Protein AF-0000000080301308 (afdb_homodimer)

Radius of gyration: 22.15 Å; Cα contacts (8 Å, |Δi|>4): 907; chains: 2; bounding box: 46×68×56 Å

Nearest PDB structures (foldseek):
  2ol5-assembly1_A  TM=9.206E-01  e=8.784E-16  Geobacillus stearothermophilus
  2ol5-assembly1_B  TM=9.141E-01  e=5.384E-16  Geobacillus stearothermophilus
  2ol5-assembly1_A  TM=9.250E-01  e=7.206E-16  Geobacillus stearothermophilus
  2ol5-assembly1_B  TM=9.141E-01  e=5.639E-16  Geobacillus stearothermophilus

Structure (mmCIF, N/CA/C/O backbone):
data_AF-0000000080301308-model_v1
#
loop_
_entity.id
_entity.type
_entity.pdbx_description
1 polymer 'Transcriptional regulator'
#
loop_
_atom_site.group_PDB
_atom_site.id
_atom_site.type_symbol
_atom_site.label_atom_id
_atom_site.label_alt_id
_atom_site.label_comp_id
_atom_site.label_asym_id
_atom_site.label_entity_id
_atom_site.label_seq_id
_atom_site.pdbx_PDB_ins_code
_atom_site.Cartn_x
_atom_site.Cartn_y
_atom_site.Cartn_z
_atom_site.occupancy
_atom_site.B_iso_or_equiv
_atom_site.auth_seq_id
_atom_site.auth_comp_id
_atom_site.auth_asym_id
_atom_site.auth_atom_id
_atom_site.pdbx_PDB_model_num
ATOM 1 N N . MET A 1 1 ? 5.914 12.109 -7.719 1 90.94 1 MET A N 1
ATOM 2 C CA . MET A 1 1 ? 5.48 12.219 -6.328 1 90.94 1 MET A CA 1
ATOM 3 C C . MET A 1 1 ? 6 13.508 -5.699 1 90.94 1 MET A C 1
ATOM 5 O O . MET A 1 1 ? 7.117 13.938 -5.988 1 90.94 1 MET A O 1
ATOM 9 N N . TYR A 1 2 ? 5.16 14.242 -4.988 1 93.69 2 TYR A N 1
ATOM 10 C CA . TYR A 1 2 ? 5.68 15.312 -4.145 1 93.69 2 TYR A CA 1
ATOM 11 C C . TYR A 1 2 ? 6.68 14.773 -3.131 1 93.69 2 TYR A C 1
ATOM 13 O O . TYR A 1 2 ? 6.328 13.961 -2.277 1 93.69 2 TYR A O 1
ATOM 21 N N . LEU A 1 3 ? 7.941 15.25 -3.248 1 95.56 3 LEU A N 1
ATOM 22 C CA . LEU A 1 3 ? 9.031 14.648 -2.49 1 95.56 3 LEU A CA 1
ATOM 23 C C . LEU A 1 3 ? 9.945 15.719 -1.906 1 95.56 3 LEU A C 1
ATOM 25 O O . LEU A 1 3 ? 10.961 16.078 -2.512 1 95.56 3 LEU A O 1
ATOM 29 N N . PRO A 1 4 ? 9.609 16.188 -0.7 1 94.62 4 PRO A N 1
ATOM 30 C CA . PRO A 1 4 ? 10.555 17.078 -0.027 1 94.62 4 PRO A CA 1
ATOM 31 C C . PRO A 1 4 ? 11.945 16.453 0.124 1 94.62 4 PRO A C 1
ATOM 33 O O . PRO A 1 4 ? 12.062 15.25 0.378 1 94.62 4 PRO A O 1
ATOM 36 N N . SER A 1 5 ? 12.992 17.219 0.127 1 94.06 5 SER A N 1
ATOM 37 C CA . SER A 1 5 ? 14.367 16.734 0.052 1 94.06 5 SER A CA 1
ATOM 38 C C . SER A 1 5 ? 14.742 15.945 1.303 1 94.06 5 SER A C 1
ATOM 40 O O . SER A 1 5 ? 15.469 14.953 1.224 1 94.06 5 SER A O 1
ATOM 42 N N . HIS A 1 6 ? 14.258 16.359 2.393 1 93.88 6 HIS A N 1
ATOM 43 C CA . HIS A 1 6 ? 14.664 15.711 3.633 1 93.88 6 HIS A CA 1
ATOM 44 C C . HIS A 1 6 ? 14.039 14.328 3.764 1 93.88 6 HIS A C 1
ATOM 46 O O . HIS A 1 6 ? 14.453 13.531 4.609 1 93.88 6 HIS A O 1
ATOM 52 N N . PHE A 1 7 ? 13.109 14.023 2.902 1 96.69 7 PHE A N 1
ATOM 53 C CA . PHE A 1 7 ? 12.484 12.703 2.957 1 96.69 7 PHE A CA 1
ATOM 54 C C . PHE A 1 7 ? 12.914 11.852 1.771 1 96.69 7 PHE A C 1
ATOM 56 O O . PHE A 1 7 ? 12.578 10.664 1.696 1 96.69 7 PHE A O 1
ATOM 63 N N . ALA A 1 8 ? 13.641 12.461 0.846 1 96.75 8 ALA A N 1
ATOM 64 C CA . ALA A 1 8 ? 14.102 11.727 -0.328 1 96.75 8 ALA A CA 1
ATOM 65 C C . ALA A 1 8 ? 15.203 10.734 0.043 1 96.75 8 ALA A C 1
ATOM 67 O O . ALA A 1 8 ? 16.188 11.102 0.683 1 96.75 8 ALA A O 1
ATOM 68 N N . GLU A 1 9 ? 15 9.508 -0.289 1 96.25 9 GLU A N 1
ATOM 69 C CA . GLU A 1 9 ? 16.031 8.484 -0.115 1 96.25 9 GLU A CA 1
ATOM 70 C C . GLU A 1 9 ? 16.734 8.188 -1.433 1 96.25 9 GLU A C 1
ATOM 72 O O . GLU A 1 9 ? 16.094 7.82 -2.42 1 96.25 9 GLU A O 1
ATOM 77 N N . HIS A 1 10 ? 18.078 8.211 -1.38 1 94.31 10 HIS A N 1
ATOM 78 C CA . HIS A 1 10 ? 18.828 8.102 -2.627 1 94.31 10 HIS A CA 1
ATOM 79 C C . HIS A 1 10 ? 19.703 6.859 -2.629 1 94.31 10 HIS A C 1
ATOM 81 O O . HIS A 1 10 ? 20.297 6.512 -3.654 1 94.31 10 HIS A O 1
ATOM 87 N N . ASP A 1 11 ? 19.844 6.211 -1.481 1 95.88 11 ASP A N 1
ATOM 88 C CA . ASP A 1 11 ? 20.656 5 -1.407 1 95.88 11 ASP A CA 1
ATOM 89 C C . ASP A 1 11 ? 19.953 3.822 -2.072 1 95.88 11 ASP A C 1
ATOM 91 O O . ASP A 1 11 ? 18.953 3.316 -1.553 1 95.88 11 ASP A O 1
ATOM 95 N N . THR A 1 12 ? 20.484 3.393 -3.133 1 97.31 12 THR A N 1
ATOM 96 C CA . THR A 1 12 ? 19.875 2.299 -3.891 1 97.31 12 THR A CA 1
ATOM 97 C C . THR A 1 12 ? 19.766 1.044 -3.029 1 97.31 12 THR A C 1
ATOM 99 O O . THR A 1 12 ? 18.797 0.294 -3.146 1 97.31 12 THR A O 1
ATOM 102 N N . GLY A 1 13 ? 20.766 0.819 -2.215 1 97.25 13 GLY A N 1
ATOM 103 C CA . GLY A 1 13 ? 20.719 -0.319 -1.311 1 97.25 13 GLY A CA 1
ATOM 104 C C . GLY A 1 13 ? 19.516 -0.282 -0.38 1 97.25 13 GLY A C 1
ATOM 105 O O . GLY A 1 13 ? 18.859 -1.303 -0.167 1 97.25 13 GLY A O 1
ATOM 106 N N . ALA A 1 14 ? 19.203 0.906 0.182 1 97.12 14 ALA A N 1
ATOM 107 C CA . ALA A 1 14 ? 18.047 1.069 1.063 1 97.12 14 ALA A CA 1
ATOM 108 C C . ALA A 1 14 ? 16.734 0.883 0.297 1 97.12 14 ALA A C 1
ATOM 110 O O . ALA A 1 14 ? 15.797 0.268 0.803 1 97.12 14 ALA A O 1
ATOM 111 N N . LEU A 1 15 ? 16.734 1.427 -0.924 1 98.38 15 LEU A N 1
ATOM 112 C CA . LEU A 1 15 ? 15.555 1.271 -1.756 1 98.38 15 LEU A CA 1
ATOM 113 C C . LEU A 1 15 ? 15.312 -0.196 -2.096 1 98.38 15 LEU A C 1
ATOM 115 O O . LEU A 1 15 ? 14.195 -0.692 -1.979 1 98.38 15 LEU A O 1
ATOM 119 N N . HIS A 1 16 ? 16.344 -0.911 -2.434 1 98.62 16 HIS A N 1
ATOM 120 C CA . HIS A 1 16 ? 16.266 -2.338 -2.725 1 98.62 16 HIS A CA 1
ATOM 121 C C . HIS A 1 16 ? 15.797 -3.125 -1.505 1 98.62 16 HIS A C 1
ATOM 123 O O . HIS A 1 16 ? 14.984 -4.039 -1.625 1 98.62 16 HIS A O 1
ATOM 129 N N . ALA A 1 17 ? 16.328 -2.768 -0.38 1 97.81 17 ALA A N 1
ATOM 130 C CA . ALA A 1 17 ? 15.969 -3.467 0.849 1 97.81 17 ALA A CA 1
ATOM 131 C C . ALA A 1 17 ? 14.469 -3.359 1.118 1 97.81 17 ALA A C 1
ATOM 133 O O . ALA A 1 17 ? 13.836 -4.332 1.536 1 97.81 17 ALA A O 1
ATOM 134 N N . LEU A 1 18 ? 13.922 -2.158 0.886 1 98.12 18 LEU A N 1
ATOM 135 C CA . LEU A 1 18 ? 12.484 -1.993 1.09 1 98.12 18 LEU A CA 1
ATOM 136 C C . LEU A 1 18 ? 11.695 -2.852 0.108 1 98.12 18 LEU A C 1
ATOM 138 O O . LEU A 1 18 ? 10.734 -3.52 0.496 1 98.12 18 LEU A O 1
ATOM 142 N N . ILE A 1 19 ? 12.094 -2.869 -1.157 1 98.62 19 ILE A N 1
ATOM 143 C CA . ILE A 1 19 ? 11.414 -3.662 -2.174 1 98.62 19 ILE A CA 1
ATOM 144 C C . ILE A 1 19 ? 11.43 -5.137 -1.773 1 98.62 19 ILE A C 1
ATOM 146 O O . ILE A 1 19 ? 10.406 -5.816 -1.862 1 98.62 19 ILE A O 1
ATOM 150 N N . GLU A 1 20 ? 12.531 -5.594 -1.297 1 97.62 20 GLU A N 1
ATOM 151 C CA . GLU A 1 20 ? 12.688 -7.004 -0.946 1 97.62 20 GLU A CA 1
ATOM 152 C C . GLU A 1 20 ? 11.867 -7.359 0.289 1 97.62 20 GLU A C 1
ATOM 154 O O . GLU A 1 20 ? 11.312 -8.461 0.376 1 97.62 20 GLU A O 1
ATOM 159 N N . ALA A 1 21 ? 11.805 -6.457 1.19 1 95.5 21 ALA A N 1
ATOM 160 C CA . ALA A 1 21 ? 11.07 -6.703 2.428 1 95.5 21 ALA A CA 1
ATOM 161 C C . ALA A 1 21 ? 9.562 -6.605 2.201 1 95.5 21 ALA A C 1
ATOM 163 O O . ALA A 1 21 ? 8.773 -7.207 2.934 1 95.5 21 ALA A O 1
ATOM 164 N N . HIS A 1 22 ? 9.148 -5.82 1.232 1 96.75 22 HIS A N 1
ATOM 165 C CA . HIS A 1 22 ? 7.746 -5.582 0.925 1 96.75 22 HIS A CA 1
ATOM 166 C C . HIS A 1 22 ? 7.461 -5.793 -0.558 1 96.75 22 HIS A C 1
ATOM 168 O O . HIS A 1 22 ? 7.168 -4.836 -1.28 1 96.75 22 HIS A O 1
ATOM 174 N N . PRO A 1 23 ? 7.359 -7.035 -0.973 1 97.94 23 PRO A N 1
ATOM 175 C CA . PRO A 1 23 ? 7.465 -7.352 -2.4 1 97.94 23 PRO A CA 1
ATOM 176 C C . PRO A 1 23 ? 6.129 -7.223 -3.133 1 97.94 23 PRO A C 1
ATOM 178 O O . PRO A 1 23 ? 6.09 -7.289 -4.363 1 97.94 23 PRO A O 1
ATOM 181 N N . LEU A 1 24 ? 4.98 -7.105 -2.428 1 98.44 24 LEU A N 1
ATOM 182 C CA . LEU A 1 24 ? 3.707 -6.945 -3.117 1 98.44 24 LEU A CA 1
ATOM 183 C C . LEU A 1 24 ? 3.574 -5.539 -3.691 1 98.44 24 LEU A C 1
ATOM 185 O O . LEU A 1 24 ? 3.297 -4.586 -2.957 1 98.44 24 LEU A O 1
ATOM 189 N N . ALA A 1 25 ? 3.674 -5.395 -4.965 1 98.81 25 ALA A N 1
ATOM 190 C CA . ALA A 1 25 ? 3.662 -4.098 -5.633 1 98.81 25 ALA A CA 1
ATOM 191 C C . ALA A 1 25 ? 2.242 -3.686 -6.008 1 98.81 25 ALA A C 1
ATOM 193 O O . ALA A 1 25 ? 1.421 -4.531 -6.375 1 98.81 25 ALA A O 1
ATOM 194 N N . THR A 1 26 ? 1.939 -2.402 -5.852 1 98.75 26 THR A N 1
ATOM 195 C CA . THR A 1 26 ? 0.878 -1.782 -6.637 1 98.75 26 THR A CA 1
ATOM 196 C C . THR A 1 26 ? 1.382 -1.414 -8.031 1 98.75 26 THR A C 1
ATOM 198 O O . THR A 1 26 ? 2.168 -0.478 -8.18 1 98.75 26 THR A O 1
ATOM 201 N N . TRP A 1 27 ? 0.981 -2.205 -8.984 1 98.44 27 TRP A N 1
ATOM 202 C CA . TRP A 1 27 ? 1.374 -1.998 -10.375 1 98.44 27 TRP A CA 1
ATOM 203 C C . TRP A 1 27 ? 0.394 -1.071 -11.078 1 98.44 27 TRP A C 1
ATOM 205 O O . TRP A 1 27 ? -0.75 -1.451 -11.344 1 98.44 27 TRP A O 1
ATOM 215 N N . ILE A 1 28 ? 0.872 0.163 -11.422 1 96.81 28 ILE A N 1
ATOM 216 C CA . ILE A 1 28 ? 0.087 1.169 -12.133 1 96.81 28 ILE A CA 1
ATOM 217 C C . ILE A 1 28 ? 0.503 1.209 -13.602 1 96.81 28 ILE A C 1
ATOM 219 O O . ILE A 1 28 ? 1.565 1.738 -13.938 1 96.81 28 ILE A O 1
ATOM 223 N N . ALA A 1 29 ? -0.322 0.613 -14.438 1 95.19 29 ALA A N 1
ATOM 224 C CA . ALA A 1 29 ? -0.094 0.643 -15.883 1 95.19 29 ALA A CA 1
ATOM 225 C C . ALA A 1 29 ? -0.805 1.83 -16.531 1 95.19 29 ALA A C 1
ATOM 227 O O . ALA A 1 29 ? -2.025 1.965 -16.406 1 95.19 29 ALA A O 1
ATOM 228 N N . VAL A 1 30 ? -0.052 2.703 -17.172 1 88.94 30 VAL A N 1
ATOM 229 C CA . VAL A 1 30 ? -0.601 3.902 -17.797 1 88.94 30 VAL A CA 1
ATOM 230 C C . VAL A 1 30 ? -1.058 3.582 -19.219 1 88.94 30 VAL A C 1
ATOM 232 O O . VAL A 1 30 ? -0.271 3.1 -20.031 1 88.94 30 VAL A O 1
ATOM 235 N N . ARG A 1 31 ? -2.297 3.707 -19.422 1 80.12 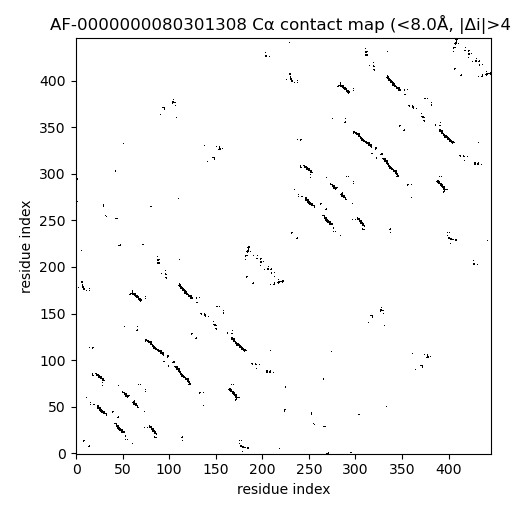31 ARG A N 1
ATOM 236 C CA . ARG A 1 31 ? -2.834 3.43 -20.75 1 80.12 31 ARG A CA 1
ATOM 237 C C . ARG A 1 31 ? -3.207 4.723 -21.469 1 80.12 31 ARG A C 1
ATOM 239 O O . ARG A 1 31 ? -3.85 5.598 -20.891 1 80.12 31 ARG A O 1
ATOM 246 N N . PRO A 1 32 ? -2.496 5.16 -22.531 1 62 32 PRO A N 1
ATOM 247 C CA . PRO A 1 32 ? -2.814 6.383 -23.266 1 62 32 PRO A CA 1
ATOM 248 C C . PRO A 1 32 ? -4.305 6.512 -23.594 1 62 32 PRO A C 1
ATOM 250 O O . PRO A 1 32 ? -4.973 5.508 -23.844 1 62 32 PRO A O 1
ATOM 253 N N . THR A 1 33 ? -5.039 7.477 -23.031 1 56.34 33 THR A N 1
ATOM 254 C CA . THR A 1 33 ? -6.449 7.742 -23.297 1 56.34 33 THR A CA 1
ATOM 255 C C . THR A 1 33 ? -6.727 7.73 -24.797 1 56.34 33 THR A C 1
ATOM 257 O O . THR A 1 33 ? -7.863 7.953 -25.219 1 56.34 33 THR A O 1
ATOM 260 N N . GLY A 1 34 ? -5.766 7.855 -25.672 1 46.03 34 GLY A N 1
ATOM 261 C CA . GLY A 1 34 ? -6.293 8.148 -27 1 46.03 34 GLY A CA 1
ATOM 262 C C . GLY A 1 34 ? -7.449 7.242 -27.391 1 46.03 34 GLY A C 1
ATOM 263 O O . GLY A 1 34 ? -8.18 7.539 -28.344 1 46.03 34 GLY A O 1
ATOM 264 N N . GLY A 1 35 ? -7.316 5.922 -27.594 1 38.97 35 GLY A N 1
ATOM 265 C CA . GLY A 1 35 ? -8.32 5.258 -28.422 1 38.97 35 GLY A CA 1
ATOM 266 C C . GLY A 1 35 ? -9.641 5.074 -27.703 1 38.97 35 GLY A C 1
ATOM 267 O O . GLY A 1 35 ? -9.695 5.043 -26.469 1 38.97 35 GLY A O 1
ATOM 268 N N . ALA A 1 36 ? -10.898 5.406 -28.422 1 32.75 36 ALA A N 1
ATOM 269 C CA . ALA A 1 36 ? -12.289 5.312 -28 1 32.75 36 ALA A CA 1
ATOM 270 C C . ALA A 1 36 ? -12.492 4.137 -27.047 1 32.75 36 ALA A C 1
ATOM 272 O O . ALA A 1 36 ? -13.148 4.273 -26 1 32.75 36 ALA A O 1
ATOM 273 N N . ALA A 1 37 ? -12.664 2.938 -27.516 1 34.12 37 ALA A N 1
ATOM 274 C CA . ALA A 1 37 ? -13.602 1.843 -27.281 1 34.12 37 ALA A CA 1
ATOM 275 C C . ALA A 1 37 ? -13.148 0.966 -26.109 1 34.12 37 ALA A C 1
ATOM 277 O O . ALA A 1 37 ? -13.758 -0.063 -25.828 1 34.12 37 ALA A O 1
ATOM 278 N N . ASP A 1 38 ? -11.719 0.784 -25.625 1 36.75 38 ASP A N 1
ATOM 279 C CA . ASP A 1 38 ? -11.461 -0.609 -25.281 1 36.75 38 ASP A CA 1
ATOM 280 C C . ASP A 1 38 ? -11.812 -0.884 -23.812 1 36.75 38 ASP A C 1
ATOM 282 O O . ASP A 1 38 ? -11.344 -1.858 -23.234 1 36.75 38 ASP A O 1
ATOM 286 N N . GLY A 1 39 ? -12.727 -0.391 -23.172 1 36.53 39 GLY A N 1
ATOM 287 C CA . GLY A 1 39 ? -13.25 -0.911 -21.922 1 36.53 39 GLY A CA 1
ATOM 288 C C . GLY A 1 39 ? -12.484 -0.416 -20.703 1 36.53 39 GLY A C 1
ATOM 289 O O . GLY A 1 39 ? -12.602 -0.989 -19.625 1 36.53 39 GLY A O 1
ATOM 290 N N . THR A 1 40 ? -11.406 0.302 -20.984 1 42.59 40 THR A N 1
ATOM 291 C CA . THR A 1 40 ? -10.586 0.701 -19.844 1 42.59 40 THR A CA 1
ATOM 292 C C . THR A 1 40 ? -11.367 1.622 -18.906 1 42.59 40 THR A C 1
ATOM 294 O O . THR A 1 40 ? -12.352 2.238 -19.328 1 42.59 40 THR A O 1
ATOM 297 N N . ASP A 1 41 ? -11.336 1.284 -17.625 1 46.62 41 ASP A N 1
ATOM 298 C CA . ASP A 1 41 ? -12.141 1.953 -16.609 1 46.62 41 ASP A CA 1
ATOM 299 C C . ASP A 1 41 ? -12.133 3.467 -16.812 1 46.62 41 ASP A C 1
ATOM 301 O O . ASP A 1 41 ? -12.672 4.211 -15.992 1 46.62 41 ASP A O 1
ATOM 305 N N . GLY A 1 42 ? -11.82 3.902 -18.078 1 51.91 42 GLY A N 1
ATOM 306 C CA . GLY A 1 42 ? -11.898 5.312 -18.422 1 51.91 42 GLY A CA 1
ATOM 307 C C . GLY A 1 42 ? -10.789 6.145 -17.812 1 51.91 42 GLY A C 1
ATOM 308 O O . GLY A 1 42 ? -10.625 7.316 -18.156 1 51.91 42 GLY A O 1
ATOM 309 N N . ALA A 1 43 ? -10.258 5.711 -16.703 1 59.56 43 ALA A N 1
ATOM 310 C CA . ALA A 1 43 ? -9.43 6.699 -16.031 1 59.56 43 ALA A CA 1
ATOM 311 C C . ALA A 1 43 ? -8.008 6.691 -16.562 1 59.56 43 ALA A C 1
ATOM 313 O O . ALA A 1 43 ? -7.184 7.52 -16.172 1 59.56 43 ALA A O 1
ATOM 314 N N . GLY A 1 44 ? -7.684 5.895 -17.672 1 77.88 44 GLY A N 1
ATOM 315 C CA . GLY A 1 44 ? -6.371 5.953 -18.297 1 77.88 44 GLY A CA 1
ATOM 316 C C . GLY A 1 44 ? -5.32 5.152 -17.562 1 77.88 44 GLY A C 1
ATOM 317 O O . GLY A 1 44 ? -4.133 5.211 -17.891 1 77.88 44 GLY A O 1
ATOM 318 N N . VAL A 1 45 ? -5.73 4.438 -16.438 1 89.62 45 VAL A N 1
ATOM 319 C CA . VAL A 1 45 ? -4.746 3.613 -15.75 1 89.62 45 VAL A CA 1
ATOM 320 C C . VAL A 1 45 ? -5.367 2.271 -15.367 1 89.62 45 VAL A C 1
ATOM 322 O O . VAL A 1 45 ? -6.582 2.178 -15.164 1 89.62 45 VAL A O 1
ATOM 325 N N . GLU A 1 46 ? -4.629 1.247 -15.375 1 93.25 46 GLU A N 1
ATOM 326 C CA . GLU A 1 46 ? -4.965 -0.06 -14.82 1 93.25 46 GLU A CA 1
ATOM 327 C C . GLU A 1 46 ? -4.074 -0.395 -13.625 1 93.25 46 GLU A C 1
ATOM 329 O O . GLU A 1 46 ? -2.848 -0.327 -13.719 1 93.25 46 GLU A O 1
ATOM 334 N N . VAL A 1 47 ? -4.715 -0.704 -12.453 1 97 47 VAL A N 1
ATOM 335 C CA . VAL A 1 47 ? -3.963 -0.935 -11.227 1 97 47 VAL A CA 1
ATOM 336 C C . VAL A 1 47 ? -4.109 -2.393 -10.797 1 97 47 VAL A C 1
ATOM 338 O O . VAL A 1 47 ? -5.227 -2.895 -10.656 1 97 47 VAL A O 1
ATOM 341 N N . ASN A 1 48 ? -3.023 -3.096 -10.672 1 98.19 48 ASN A N 1
ATOM 342 C CA . ASN A 1 48 ? -2.965 -4.469 -10.188 1 98.19 48 ASN A CA 1
ATOM 343 C C . ASN A 1 48 ? -2.031 -4.602 -8.992 1 98.19 48 ASN A C 1
ATOM 345 O O . ASN A 1 48 ? -1.231 -3.705 -8.719 1 98.19 48 ASN A O 1
ATOM 349 N N . HIS A 1 49 ? -2.162 -5.652 -8.25 1 98.62 49 HIS A N 1
ATOM 350 C CA . HIS A 1 49 ? -1.326 -5.953 -7.094 1 98.62 49 HIS A CA 1
ATOM 351 C C . HIS A 1 49 ? -0.613 -7.293 -7.266 1 98.62 49 HIS A C 1
ATOM 353 O O . HIS A 1 49 ? -1.258 -8.344 -7.316 1 98.62 49 HIS A O 1
ATOM 359 N N . VAL A 1 50 ? 0.687 -7.242 -7.414 1 98.56 50 VAL A N 1
ATOM 360 C CA . VAL A 1 50 ? 1.477 -8.391 -7.84 1 98.56 50 VAL A CA 1
ATOM 361 C C . VAL A 1 50 ? 2.77 -8.461 -7.031 1 98.56 50 VAL A C 1
ATOM 363 O O . VAL A 1 50 ? 3.477 -7.461 -6.895 1 98.56 50 VAL A O 1
ATOM 366 N N . PRO A 1 51 ? 3.068 -9.609 -6.402 1 98.5 51 PRO A N 1
ATOM 367 C CA . PRO A 1 51 ? 4.395 -9.742 -5.797 1 98.5 51 PRO A CA 1
ATOM 368 C C . PRO A 1 51 ? 5.512 -9.828 -6.836 1 98.5 51 PRO A C 1
ATOM 370 O O . PRO A 1 51 ? 5.355 -10.492 -7.863 1 98.5 51 PRO A O 1
ATOM 373 N N . PHE A 1 52 ? 6.605 -9.133 -6.555 1 98.75 52 PHE A N 1
ATOM 374 C CA . PHE A 1 52 ? 7.785 -9.188 -7.41 1 98.75 52 PHE A CA 1
ATOM 375 C C . PHE A 1 52 ? 9.031 -9.539 -6.598 1 98.75 52 PHE A C 1
ATOM 377 O O . PHE A 1 52 ? 9.188 -9.078 -5.465 1 98.75 52 PHE A O 1
ATOM 384 N N . ARG A 1 53 ? 9.82 -10.297 -7.176 1 98.31 53 ARG A N 1
ATOM 385 C CA . ARG A 1 53 ? 11.195 -10.43 -6.715 1 98.31 53 ARG A CA 1
ATOM 386 C C . ARG A 1 53 ? 12.102 -9.406 -7.395 1 98.31 53 ARG A C 1
ATOM 388 O O . ARG A 1 53 ? 11.953 -9.141 -8.594 1 98.31 53 ARG A O 1
ATOM 395 N N . LEU A 1 54 ? 13.008 -8.898 -6.637 1 98.75 54 LEU A N 1
ATOM 396 C CA . LEU A 1 54 ? 14.016 -7.988 -7.184 1 98.75 54 LEU A CA 1
ATOM 397 C C . LEU A 1 54 ? 15.305 -8.734 -7.492 1 98.75 54 LEU A C 1
ATOM 399 O O . LEU A 1 54 ? 15.852 -9.422 -6.629 1 98.75 54 LEU A O 1
ATOM 403 N N . ASP A 1 55 ? 15.672 -8.688 -8.711 1 98.19 55 ASP A N 1
ATOM 404 C CA . ASP A 1 55 ? 17.016 -9.094 -9.094 1 98.19 55 ASP A CA 1
ATOM 405 C C . ASP A 1 55 ? 17.969 -7.891 -9.125 1 98.19 55 ASP A C 1
ATOM 407 O O . ASP A 1 55 ? 18.047 -7.176 -10.125 1 98.19 55 ASP A O 1
ATOM 411 N N . ARG A 1 56 ? 18.75 -7.68 -8.086 1 97.19 56 ARG A N 1
ATOM 412 C CA . ARG A 1 56 ? 19.594 -6.496 -7.906 1 97.19 56 ARG A CA 1
ATOM 413 C C . ARG A 1 56 ? 20.672 -6.422 -8.977 1 97.19 56 ARG A C 1
ATOM 415 O O . ARG A 1 56 ? 21.094 -5.328 -9.367 1 97.19 56 ARG A O 1
ATOM 422 N N . GLY A 1 57 ? 21.094 -7.57 -9.422 1 96 57 GLY A N 1
ATOM 423 C CA . GLY A 1 57 ? 22.266 -7.629 -10.273 1 96 57 GLY A CA 1
ATOM 424 C C . GLY A 1 57 ? 21.938 -7.445 -11.742 1 96 57 GLY A C 1
ATOM 425 O O . GLY A 1 57 ? 22.844 -7.375 -12.578 1 96 57 GLY A O 1
ATOM 426 N N . ARG A 1 58 ? 20.703 -7.332 -12.07 1 96.94 58 ARG A N 1
ATOM 427 C CA . ARG A 1 58 ? 20.297 -7.219 -13.461 1 96.94 58 ARG A CA 1
ATOM 428 C C . ARG A 1 58 ? 19.891 -5.785 -13.797 1 96.94 58 ARG A C 1
ATOM 430 O O . ARG A 1 58 ? 18.719 -5.418 -13.672 1 96.94 58 AR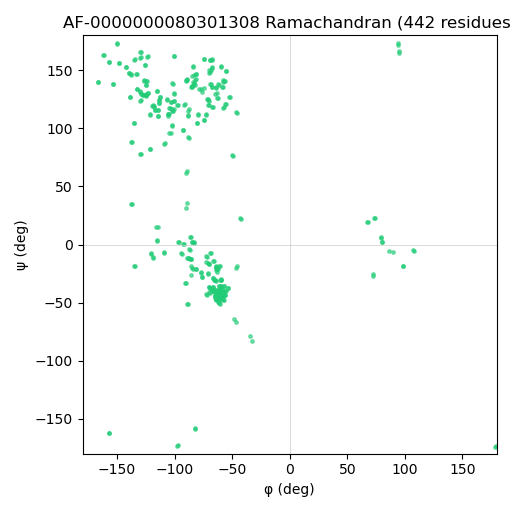G A O 1
ATOM 437 N N . GLY A 1 59 ? 20.859 -5.016 -14.367 1 95.38 59 GLY A N 1
ATOM 438 C CA . GLY A 1 59 ? 20.609 -3.623 -14.703 1 95.38 59 GLY A CA 1
ATOM 439 C C . GLY A 1 59 ? 21.062 -2.654 -13.625 1 95.38 59 GLY A C 1
ATOM 440 O O . GLY A 1 59 ? 21.281 -3.055 -12.484 1 95.38 59 GLY A O 1
ATOM 441 N N . PRO A 1 60 ? 21.172 -1.407 -13.93 1 95.94 60 PRO A N 1
ATOM 442 C CA . PRO A 1 60 ? 21.688 -0.409 -13 1 95.94 60 PRO A CA 1
ATOM 443 C C . PRO A 1 60 ? 20.797 -0.216 -11.773 1 95.94 60 PRO A C 1
ATOM 445 O O . PRO A 1 60 ? 21.297 0.106 -10.688 1 95.94 60 PRO A O 1
ATOM 448 N N . HIS A 1 61 ? 19.516 -0.407 -11.93 1 97.88 61 HIS A N 1
ATOM 449 C CA . HIS A 1 61 ? 18.594 -0.224 -10.812 1 97.88 61 HIS A CA 1
ATOM 450 C C . HIS A 1 61 ? 17.922 -1.538 -10.438 1 97.88 61 HIS A C 1
ATOM 452 O O . HIS A 1 61 ? 17 -1.554 -9.617 1 97.88 61 HIS A O 1
ATOM 458 N N . GLY A 1 62 ? 18.266 -2.658 -11.062 1 98.44 62 GLY A N 1
ATOM 459 C CA . GLY A 1 62 ? 17.672 -3.955 -10.805 1 98.44 62 GLY A CA 1
ATOM 460 C C . GLY A 1 62 ? 16.516 -4.27 -11.742 1 98.44 62 GLY A C 1
ATOM 461 O O . GLY A 1 62 ? 16.141 -3.441 -12.57 1 98.44 62 GLY A O 1
ATOM 462 N N . THR A 1 63 ? 16.062 -5.43 -11.648 1 98.81 63 THR A N 1
ATOM 463 C CA . THR A 1 63 ? 14.93 -5.91 -12.445 1 98.81 63 THR A CA 1
ATOM 464 C C . THR A 1 63 ? 13.883 -6.574 -11.555 1 98.81 63 THR A C 1
ATOM 466 O O . THR A 1 63 ? 14.227 -7.371 -10.68 1 98.81 63 THR A O 1
ATOM 469 N N . LEU A 1 64 ? 12.672 -6.168 -11.766 1 98.88 64 LEU A N 1
ATOM 470 C CA . LEU A 1 64 ? 11.555 -6.832 -11.102 1 98.88 64 LEU A CA 1
ATOM 471 C C . LEU A 1 64 ? 11.109 -8.062 -11.883 1 98.88 64 LEU A C 1
ATOM 473 O O . LEU A 1 64 ? 11.008 -8.016 -13.109 1 98.88 64 LEU A O 1
ATOM 477 N N . VAL A 1 65 ? 10.883 -9.164 -11.125 1 98.81 65 VAL A N 1
ATOM 478 C CA . VAL A 1 65 ? 10.445 -10.422 -11.734 1 98.81 65 VAL A CA 1
ATOM 479 C C . VAL A 1 65 ? 9.219 -10.945 -11 1 98.81 65 VAL A C 1
ATOM 481 O O . VAL A 1 65 ? 9.242 -11.109 -9.773 1 98.81 65 VAL A O 1
ATOM 484 N N . GLY A 1 66 ? 8.188 -11.172 -11.711 1 98.69 66 GLY A N 1
ATOM 485 C CA . GLY A 1 66 ? 6.945 -11.695 -11.172 1 98.69 66 GLY A CA 1
ATOM 486 C C . GLY A 1 66 ? 6.086 -12.383 -12.219 1 98.69 66 GLY A C 1
ATOM 487 O O . GLY A 1 66 ? 6.598 -12.883 -13.219 1 98.69 66 GLY A O 1
ATOM 488 N N . HIS A 1 67 ? 4.781 -12.547 -11.891 1 98.75 67 HIS A N 1
ATOM 489 C CA . HIS A 1 67 ? 3.865 -13.141 -12.859 1 98.75 67 HIS A CA 1
ATOM 490 C C . HIS A 1 67 ? 2.42 -12.75 -12.57 1 98.75 67 HIS A C 1
ATOM 492 O O . HIS A 1 67 ? 2.107 -12.312 -11.461 1 98.75 67 HIS A O 1
ATOM 498 N N . VAL A 1 68 ? 1.601 -12.836 -13.617 1 98.56 68 VAL A N 1
ATOM 499 C CA . VAL A 1 68 ? 0.164 -12.602 -13.508 1 98.56 68 VAL A CA 1
ATOM 500 C C . VAL A 1 68 ? -0.597 -13.75 -14.164 1 98.56 68 VAL A C 1
ATOM 502 O O . VAL A 1 68 ? -0.01 -14.555 -14.891 1 98.56 68 VAL A O 1
ATOM 505 N N . ALA A 1 69 ? -1.862 -13.844 -13.773 1 98.25 69 ALA A N 1
ATOM 506 C CA . ALA A 1 69 ? -2.727 -14.773 -14.5 1 98.25 69 ALA A CA 1
ATOM 507 C C . ALA A 1 69 ? -2.768 -14.438 -15.992 1 98.25 69 ALA A C 1
ATOM 509 O O . ALA A 1 69 ? -2.818 -13.266 -16.359 1 98.25 69 ALA A O 1
ATOM 510 N N . ARG A 1 70 ? -2.775 -15.453 -16.781 1 98.12 70 ARG A N 1
ATOM 511 C CA . ARG A 1 70 ? -2.883 -15.266 -18.219 1 98.12 70 ARG A CA 1
ATOM 512 C C . ARG A 1 70 ? -4.176 -14.547 -18.578 1 98.12 70 ARG A C 1
ATOM 514 O O . ARG A 1 70 ? -4.223 -13.797 -19.562 1 98.12 70 ARG A O 1
ATOM 521 N N . ALA A 1 71 ? -5.25 -14.695 -17.797 1 97.69 71 ALA A N 1
ATOM 522 C CA . ALA A 1 71 ? -6.539 -14.055 -18.031 1 97.69 71 ALA A CA 1
ATOM 523 C C . ALA A 1 71 ? -6.477 -12.562 -17.719 1 97.69 71 ALA A C 1
ATOM 525 O O . ALA A 1 71 ? -7.383 -11.805 -18.078 1 97.69 71 ALA A O 1
ATOM 526 N N . ASN A 1 72 ? -5.488 -12.07 -17.031 1 97.56 72 ASN A N 1
ATOM 527 C CA . ASN A 1 72 ? -5.277 -10.648 -16.766 1 97.56 72 ASN A CA 1
ATOM 528 C C . ASN A 1 72 ? -4.641 -9.945 -17.969 1 97.56 72 ASN A C 1
ATOM 530 O O . ASN A 1 72 ? -3.477 -10.188 -18.281 1 97.56 72 ASN A O 1
ATOM 534 N N . PRO A 1 73 ? -5.305 -9.102 -18.625 1 95.5 73 PRO A N 1
ATOM 535 C CA . PRO A 1 73 ? -4.789 -8.516 -19.859 1 95.5 73 PRO A CA 1
ATOM 536 C C . PRO A 1 73 ? -3.596 -7.586 -19.625 1 95.5 73 PRO A C 1
ATOM 538 O O . PRO A 1 73 ? -2.922 -7.184 -20.578 1 95.5 73 PRO A O 1
ATOM 541 N N . VAL A 1 74 ? -3.258 -7.293 -18.391 1 96.31 74 VAL A N 1
ATOM 542 C CA . VAL A 1 74 ? -2.215 -6.316 -18.094 1 96.31 74 VAL A CA 1
ATOM 543 C C . VAL A 1 74 ? -0.875 -6.812 -18.641 1 96.31 74 VAL A C 1
ATOM 545 O O . VAL A 1 74 ? 0.044 -6.023 -18.859 1 96.31 74 VAL A O 1
ATOM 548 N N . TRP A 1 75 ? -0.76 -8.141 -18.812 1 97.25 75 TRP A N 1
ATOM 549 C CA . TRP A 1 75 ? 0.518 -8.688 -19.25 1 97.25 75 TRP A CA 1
ATOM 550 C C . TRP A 1 75 ? 0.847 -8.219 -20.672 1 97.25 75 TRP A C 1
ATOM 552 O O . TRP A 1 75 ? 2.002 -8.289 -21.094 1 97.25 75 TRP A O 1
ATOM 562 N N . GLN A 1 76 ? -0.137 -7.695 -21.344 1 95.88 76 GLN A N 1
ATOM 563 C CA . GLN A 1 76 ? 0.051 -7.219 -22.703 1 95.88 76 GLN A CA 1
ATOM 564 C C . GLN A 1 76 ? 0.497 -5.758 -22.719 1 95.88 76 GLN A C 1
ATOM 566 O O . GLN A 1 76 ? 0.845 -5.223 -23.781 1 95.88 76 GLN A O 1
ATOM 571 N N . HIS A 1 77 ? 0.393 -5.141 -21.562 1 93.12 77 HIS A N 1
ATOM 572 C CA . HIS A 1 77 ? 0.819 -3.748 -21.484 1 93.12 77 HIS A CA 1
ATOM 573 C C . HIS A 1 77 ? 2.338 -3.629 -21.578 1 93.12 77 HIS A C 1
ATOM 575 O O . HIS A 1 77 ? 3.055 -4.133 -20.703 1 93.12 77 HIS A O 1
ATOM 581 N N . ALA A 1 78 ? 2.814 -2.928 -22.578 1 91.25 78 ALA A N 1
ATOM 582 C CA . ALA A 1 78 ? 4.254 -2.74 -22.75 1 91.25 78 ALA A CA 1
ATOM 583 C C . ALA A 1 78 ? 4.637 -1.272 -22.578 1 91.25 78 ALA A C 1
ATOM 585 O O . ALA A 1 78 ? 5.75 -0.873 -22.922 1 91.25 78 ALA A O 1
ATOM 586 N N . GLY A 1 79 ? 3.754 -0.498 -22.031 1 91.06 79 GLY A N 1
ATOM 587 C CA . GLY A 1 79 ? 3.984 0.929 -21.875 1 91.06 79 GLY A CA 1
ATOM 588 C C . GLY A 1 79 ? 4.48 1.309 -20.5 1 91.06 79 GLY A C 1
ATOM 589 O O . GLY A 1 79 ? 4.883 0.443 -19.719 1 91.06 79 GLY A O 1
ATOM 590 N N . PRO A 1 80 ? 4.578 2.623 -20.25 1 93.31 80 PRO A N 1
ATOM 591 C CA . PRO A 1 80 ? 5.078 3.105 -18.969 1 93.31 80 PRO A CA 1
ATOM 592 C C . PRO A 1 80 ? 4.254 2.594 -17.781 1 93.31 80 PRO A C 1
ATOM 594 O O . PRO A 1 80 ? 3.027 2.514 -17.875 1 93.31 80 PRO A O 1
ATOM 597 N N . SER A 1 81 ? 4.969 2.146 -16.734 1 96 81 SER A N 1
ATOM 598 C CA . SER A 1 81 ? 4.348 1.666 -15.508 1 96 81 SER A CA 1
ATOM 599 C C . SER A 1 81 ? 5.113 2.145 -14.281 1 96 81 SER A C 1
ATOM 601 O O . SER A 1 81 ? 6.309 2.426 -14.359 1 96 81 SER A O 1
ATOM 603 N N . VAL A 1 82 ? 4.379 2.361 -13.25 1 97.12 82 VAL A N 1
ATOM 604 C CA . VAL A 1 82 ? 4.953 2.607 -11.93 1 97.12 82 VAL A CA 1
ATOM 605 C C . VAL A 1 82 ? 4.621 1.449 -10.992 1 97.12 82 VAL A C 1
ATOM 607 O O . VAL A 1 82 ? 3.469 1.017 -10.914 1 97.12 82 VAL A O 1
ATOM 610 N N . PHE A 1 83 ? 5.633 0.879 -10.375 1 98.62 83 PHE A N 1
ATOM 611 C CA . PHE A 1 83 ? 5.484 -0.145 -9.344 1 98.62 83 PHE A CA 1
ATOM 612 C C . PHE A 1 83 ? 5.777 0.426 -7.965 1 98.62 83 PHE A C 1
ATOM 614 O O . PHE A 1 83 ? 6.918 0.794 -7.672 1 98.62 83 PHE A O 1
ATOM 621 N N . VAL A 1 84 ? 4.73 0.502 -7.16 1 98.81 84 VAL A N 1
ATOM 622 C CA . VAL A 1 84 ? 4.875 1.104 -5.84 1 98.81 84 VAL A CA 1
ATOM 623 C C . VAL A 1 84 ? 4.996 0.008 -4.781 1 98.81 84 VAL A C 1
ATOM 625 O O . VAL A 1 84 ? 4.125 -0.862 -4.68 1 98.81 84 VAL A O 1
ATOM 628 N N . PHE A 1 85 ? 6.062 0.05 -4.043 1 98.88 85 PHE A N 1
ATOM 629 C CA . PHE A 1 85 ? 6.285 -0.836 -2.906 1 98.88 85 PHE A CA 1
ATOM 630 C C . PHE A 1 85 ? 6.113 -0.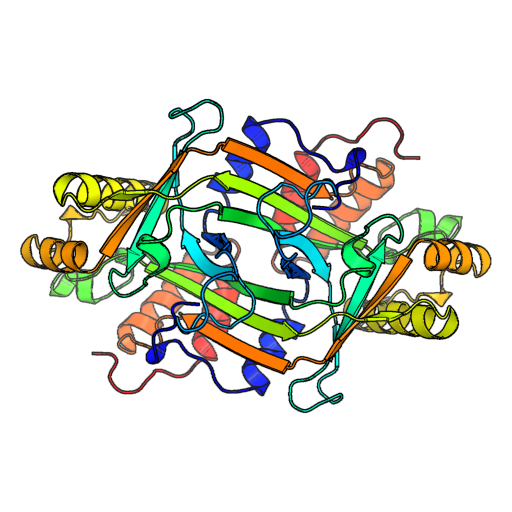084 -1.591 1 98.88 85 PHE A C 1
ATOM 632 O O . PHE A 1 85 ? 6.762 0.941 -1.367 1 98.88 85 PHE A O 1
ATOM 639 N N . HIS A 1 86 ? 5.223 -0.631 -0.76 1 98.25 86 HIS A N 1
ATOM 640 C CA . HIS A 1 86 ? 4.828 0.063 0.461 1 98.25 86 HIS A CA 1
ATOM 641 C C . HIS A 1 86 ? 5.523 -0.535 1.682 1 98.25 86 HIS A C 1
ATOM 643 O O . HIS A 1 86 ? 5.25 -1.677 2.059 1 98.25 86 HIS A O 1
ATOM 649 N N . GLY A 1 87 ? 6.355 0.265 2.285 1 96.94 87 GLY A N 1
ATOM 650 C CA . GLY A 1 87 ? 6.957 -0.126 3.549 1 96.94 87 GLY A CA 1
ATOM 651 C C . GLY A 1 87 ? 6.062 0.133 4.746 1 96.94 87 GLY A C 1
ATOM 652 O O . GLY A 1 87 ? 4.84 0.209 4.605 1 96.94 87 GLY A O 1
ATOM 653 N N . PRO A 1 88 ? 6.688 0.217 5.879 1 95 88 PRO A N 1
ATOM 654 C CA . PRO A 1 88 ? 5.898 0.427 7.094 1 95 88 PRO A CA 1
ATOM 655 C C . PRO A 1 88 ? 5.27 1.817 7.156 1 95 88 PRO A C 1
ATOM 657 O O . PRO A 1 88 ? 5.734 2.74 6.484 1 95 88 PRO A O 1
ATOM 660 N N . GLN A 1 89 ? 4.266 1.928 7.922 1 96.81 89 GLN A N 1
ATOM 661 C CA . GLN A 1 89 ? 3.59 3.197 8.172 1 96.81 89 GLN A CA 1
ATOM 662 C C . GLN A 1 89 ? 3.018 3.25 9.586 1 96.81 89 GLN A C 1
ATOM 664 O O . GLN A 1 89 ? 2.752 2.213 10.188 1 96.81 89 GLN A O 1
ATOM 669 N N . ALA A 1 90 ? 2.842 4.457 10.078 1 96.94 90 ALA A N 1
ATOM 670 C CA . ALA A 1 90 ? 2.275 4.617 11.422 1 96.94 90 ALA A CA 1
ATOM 671 C C . ALA A 1 90 ? 1.85 6.062 11.664 1 96.94 90 ALA A C 1
ATOM 673 O O . ALA A 1 90 ? 2.547 7 11.266 1 96.94 90 ALA A O 1
ATOM 674 N N . TYR A 1 91 ? 0.706 6.215 12.312 1 97.62 91 TYR A N 1
ATOM 675 C CA . TYR A 1 91 ? 0.312 7.512 12.852 1 97.62 91 TYR A CA 1
ATOM 676 C C . TYR A 1 91 ? 1.223 7.922 14 1 97.62 91 TYR A C 1
ATOM 678 O O . TYR A 1 91 ? 1.549 7.105 14.867 1 97.62 91 TYR A O 1
ATOM 686 N N . VAL A 1 92 ? 1.648 9.156 14.016 1 97.88 92 VAL A N 1
ATOM 687 C CA . VAL A 1 92 ? 2.477 9.719 15.078 1 97.88 92 VAL A CA 1
ATOM 688 C C . VAL A 1 92 ? 1.702 10.805 15.82 1 97.88 92 VAL A C 1
ATOM 690 O O . VAL A 1 92 ? 1.404 11.859 15.258 1 97.88 92 VAL A O 1
ATOM 693 N N . THR A 1 93 ? 1.445 10.586 17.047 1 98.12 93 THR A N 1
ATOM 694 C CA . THR A 1 93 ? 0.707 11.539 17.875 1 98.12 93 THR A CA 1
ATOM 695 C C . THR A 1 93 ? 1.628 12.641 18.375 1 98.12 93 THR A C 1
ATOM 697 O O . THR A 1 93 ? 2.77 12.375 18.766 1 98.12 93 THR A O 1
ATOM 700 N N . PRO A 1 94 ? 1.116 13.898 18.438 1 97.62 94 PRO A N 1
ATOM 701 C CA . PRO A 1 94 ? 1.899 14.961 19.062 1 97.62 94 PRO A CA 1
ATOM 702 C C . PRO A 1 94 ? 2.162 14.711 20.531 1 97.62 94 PRO A C 1
ATOM 704 O O . PRO A 1 94 ? 3.086 15.297 21.109 1 97.62 94 PRO A O 1
ATOM 707 N N . GLY A 1 95 ? 1.353 13.883 21.094 1 97.06 95 GLY A N 1
ATOM 708 C CA . GLY A 1 95 ? 1.478 13.586 22.516 1 97.06 95 GLY A CA 1
ATOM 709 C C . GLY A 1 95 ? 2.816 12.969 22.875 1 97.06 95 GLY A C 1
ATOM 710 O O . GLY A 1 95 ? 3.201 12.961 24.047 1 97.06 95 GLY A O 1
ATOM 711 N N . TRP A 1 96 ? 3.531 12.438 21.906 1 97.31 96 TRP A N 1
ATOM 712 C CA . TRP A 1 96 ? 4.809 11.789 22.188 1 97.31 96 TRP A CA 1
ATOM 713 C C . TRP A 1 96 ? 5.941 12.805 22.219 1 97.31 96 TRP A C 1
ATOM 715 O O . TRP A 1 96 ? 7.027 12.516 22.734 1 97.31 96 TRP A O 1
ATOM 725 N N . TYR A 1 97 ? 5.73 13.984 21.641 1 96.88 97 TYR A N 1
ATOM 726 C CA . TYR A 1 97 ? 6.809 14.945 21.5 1 96.88 97 TYR A CA 1
ATOM 727 C C . TYR A 1 97 ? 7.066 15.688 22.797 1 96.88 97 TYR A C 1
ATOM 729 O O . TYR A 1 97 ? 6.152 16.281 23.375 1 96.88 97 TYR A O 1
ATOM 737 N N . PRO A 1 98 ? 8.32 15.797 23.172 1 95.44 98 PRO A N 1
ATOM 738 C CA . PRO A 1 98 ? 8.641 16.594 24.359 1 95.44 98 PRO A CA 1
ATOM 739 C C . PRO A 1 98 ? 8.211 18.047 24.234 1 95.44 98 PRO A C 1
ATOM 741 O O . PRO A 1 98 ? 7.84 18.688 25.219 1 95.44 98 PRO A O 1
ATOM 744 N N . GLY A 1 99 ? 8.211 18.547 23.062 1 93.25 99 GLY A N 1
ATOM 745 C CA . GLY A 1 99 ? 7.859 19.938 22.812 1 93.25 99 GLY A CA 1
ATOM 746 C C . GLY A 1 99 ? 6.422 20.266 23.156 1 93.25 99 GLY A C 1
ATOM 747 O O . GLY A 1 99 ? 6.062 21.438 23.297 1 93.25 99 GLY A O 1
ATOM 748 N N . LYS A 1 100 ? 5.621 19.266 23.25 1 93.38 100 LYS A N 1
ATOM 749 C CA . LYS A 1 100 ? 4.227 19.516 23.609 1 93.38 100 LYS A CA 1
ATOM 750 C C . LYS A 1 100 ? 4.121 20.234 24.953 1 93.38 100 LYS A C 1
ATOM 752 O O . LYS A 1 100 ? 3.377 21.203 25.078 1 93.38 100 LYS A O 1
ATOM 757 N N . ALA A 1 101 ? 4.898 19.781 25.891 1 91.88 101 ALA A N 1
ATOM 758 C CA . ALA A 1 101 ? 4.863 20.328 27.25 1 91.88 101 ALA A CA 1
ATOM 759 C C . ALA A 1 101 ? 5.605 21.672 27.312 1 91.88 101 ALA A C 1
ATOM 761 O O . ALA A 1 101 ? 5.336 22.484 28.188 1 91.88 101 ALA A O 1
ATOM 762 N N . VAL A 1 102 ? 6.523 21.859 26.375 1 93.88 102 VAL A N 1
ATOM 763 C CA . VAL A 1 102 ? 7.414 23.016 26.453 1 93.88 102 VAL A CA 1
ATOM 764 C C . VAL A 1 102 ? 6.773 24.203 25.734 1 93.88 102 VAL A C 1
ATOM 766 O O . VAL A 1 102 ? 6.617 25.281 26.312 1 93.88 102 VAL A O 1
ATOM 769 N N . HIS A 1 103 ? 6.336 24.031 24.531 1 94.31 103 HIS A N 1
ATOM 770 C CA . HIS A 1 103 ? 5.859 25.172 23.766 1 94.31 103 HIS A CA 1
ATOM 771 C C . HIS A 1 103 ? 4.543 24.859 23.062 1 94.31 103 HIS A C 1
ATOM 773 O O . HIS A 1 103 ? 3.857 25.766 22.578 1 94.31 103 HIS A O 1
ATOM 779 N N . GLY A 1 104 ? 4.156 23.578 22.875 1 95.75 104 GLY A N 1
ATOM 780 C CA . GLY A 1 104 ? 2.879 23.156 22.328 1 95.75 104 GLY A CA 1
ATOM 781 C C . GLY A 1 104 ? 2.826 23.25 20.812 1 95.75 104 GLY A C 1
ATOM 782 O O . GLY A 1 104 ? 1.787 22.984 20.203 1 95.75 104 GLY A O 1
ATOM 783 N N . LYS A 1 105 ? 3.969 23.594 20.156 1 96.38 105 LYS A N 1
ATOM 784 C CA . LYS A 1 105 ? 4.008 23.766 18.703 1 96.38 105 LYS A CA 1
ATOM 785 C C . LYS A 1 105 ? 4.332 22.453 18 1 96.38 105 LYS A C 1
ATOM 787 O O . LYS A 1 105 ? 5.379 22.328 17.359 1 96.38 105 LYS A O 1
ATOM 792 N N . VAL A 1 106 ? 3.428 21.5 18.172 1 96.12 106 VAL A N 1
ATOM 793 C CA . VAL A 1 106 ? 3.539 20.172 17.578 1 96.12 106 VAL A CA 1
ATOM 794 C C . VAL A 1 106 ? 2.213 19.766 16.938 1 96.12 106 VAL A C 1
ATOM 796 O O . VAL A 1 106 ? 1.148 20.219 17.375 1 96.12 106 VAL A O 1
ATOM 799 N N . VAL A 1 107 ? 2.287 19.047 15.891 1 96.88 107 VAL A N 1
ATOM 800 C CA . VAL A 1 107 ? 1.114 18.531 15.203 1 96.88 107 VAL A CA 1
ATOM 801 C C . VAL A 1 107 ? 1.328 17.047 14.859 1 96.88 107 VAL A C 1
ATOM 803 O O . VAL A 1 107 ? 2.463 16.578 14.852 1 96.88 107 VAL A O 1
ATOM 806 N N . PRO A 1 108 ? 0.203 16.328 14.617 1 97.62 108 PRO A N 1
ATOM 807 C CA . PRO A 1 108 ? 0.345 14.93 14.219 1 97.62 108 PRO A CA 1
ATOM 808 C C . PRO A 1 108 ? 0.978 14.766 12.836 1 97.62 108 PRO A C 1
ATOM 810 O O . PRO A 1 108 ? 1.048 15.734 12.07 1 97.62 108 PRO A O 1
ATOM 813 N N . THR A 1 109 ? 1.487 13.648 12.594 1 97.12 109 THR A N 1
ATOM 814 C CA . THR A 1 109 ? 1.954 13.297 11.258 1 97.12 109 THR A CA 1
ATOM 815 C C . THR A 1 109 ? 1.832 11.797 11.016 1 97.12 109 THR A C 1
ATOM 817 O O . THR A 1 109 ? 1.344 11.062 11.883 1 97.12 109 THR A O 1
ATOM 820 N N . TRP A 1 110 ? 2.082 11.367 9.773 1 97.94 110 TRP A N 1
ATOM 821 C CA . TRP A 1 110 ? 2.119 9.969 9.359 1 97.94 110 TRP A CA 1
ATOM 822 C C . TRP A 1 110 ? 3.512 9.586 8.867 1 97.94 110 TRP A C 1
ATOM 824 O O . TRP A 1 110 ? 4.039 10.195 7.934 1 97.94 110 TRP A O 1
ATOM 834 N N . ASN A 1 111 ? 4.137 8.672 9.594 1 98.06 111 ASN A N 1
ATOM 835 C CA . ASN A 1 111 ? 5.391 8.117 9.094 1 98.06 111 ASN A CA 1
ATOM 836 C C . ASN A 1 111 ? 5.148 6.961 8.133 1 98.06 111 ASN A C 1
ATOM 838 O O . ASN A 1 111 ? 4.277 6.117 8.375 1 98.06 111 ASN A O 1
ATOM 842 N N . TYR A 1 112 ? 5.879 6.949 7.047 1 98.31 112 TYR A N 1
ATOM 843 C CA . TYR A 1 112 ? 5.797 5.84 6.102 1 98.31 112 TYR A CA 1
ATOM 844 C C . TYR A 1 112 ? 7.016 5.816 5.188 1 98.31 112 TYR A C 1
ATOM 846 O O . TYR A 1 112 ? 7.754 6.801 5.098 1 98.31 112 TYR A O 1
ATOM 854 N N . ALA A 1 113 ? 7.234 4.734 4.547 1 98.38 113 ALA A N 1
ATOM 855 C CA . ALA A 1 113 ? 8.289 4.555 3.551 1 98.38 113 ALA A CA 1
ATOM 856 C C . ALA A 1 113 ? 7.742 3.889 2.291 1 98.38 113 ALA A C 1
ATOM 858 O O . ALA A 1 113 ? 6.973 2.928 2.373 1 98.38 113 ALA A O 1
ATOM 859 N N . VAL A 1 114 ? 8.102 4.438 1.109 1 98.69 114 VAL A N 1
ATOM 860 C CA . VAL A 1 114 ? 7.66 3.863 -0.156 1 98.69 114 VAL A CA 1
ATOM 861 C C . VAL A 1 114 ? 8.781 3.959 -1.188 1 98.69 114 VAL A C 1
ATOM 863 O O . VAL A 1 114 ? 9.641 4.836 -1.097 1 98.69 114 VAL A O 1
ATOM 866 N N . VAL A 1 115 ? 8.758 3.066 -2.107 1 98.75 115 VAL A N 1
ATOM 867 C CA . VAL A 1 115 ? 9.609 3.105 -3.291 1 98.75 115 VAL A CA 1
ATOM 868 C C . VAL A 1 115 ? 8.75 3.021 -4.551 1 98.75 115 VAL A C 1
ATOM 870 O O . VAL A 1 115 ? 7.84 2.191 -4.633 1 98.75 115 VAL A O 1
ATOM 873 N N . HIS A 1 116 ? 8.969 3.936 -5.457 1 98.56 116 HIS A N 1
ATOM 874 C CA . HIS A 1 116 ? 8.422 3.879 -6.809 1 98.56 116 HIS A CA 1
ATOM 875 C C . HIS A 1 116 ? 9.469 3.391 -7.805 1 98.56 116 HIS A C 1
ATOM 877 O O . HIS A 1 116 ? 10.492 4.039 -8 1 98.56 116 HIS A O 1
ATOM 883 N N . ALA A 1 117 ? 9.203 2.27 -8.406 1 98.5 117 ALA A N 1
ATOM 884 C CA . ALA A 1 117 ? 10.023 1.777 -9.508 1 98.5 117 ALA A CA 1
ATOM 885 C C . ALA A 1 117 ? 9.336 2.014 -10.852 1 98.5 117 ALA A C 1
ATOM 887 O O . ALA A 1 117 ? 8.195 1.584 -11.055 1 98.5 117 ALA A O 1
ATOM 888 N N . HIS A 1 118 ? 10.008 2.721 -11.711 1 97.44 118 HIS A N 1
ATOM 889 C CA . HIS A 1 118 ? 9.477 3.018 -13.031 1 97.44 118 HIS A CA 1
ATOM 890 C C . HIS A 1 118 ? 10.094 2.111 -14.094 1 97.44 118 HIS A C 1
ATOM 892 O O . HIS A 1 118 ? 11.289 1.838 -14.062 1 97.44 118 HIS A O 1
ATOM 898 N N . GLY A 1 119 ? 9.266 1.673 -14.953 1 96.94 119 GLY A N 1
ATOM 899 C CA . GLY A 1 119 ? 9.75 0.856 -16.047 1 96.94 119 GLY A CA 1
ATOM 900 C C . GLY A 1 119 ? 8.641 0.382 -16.969 1 96.94 119 GLY A C 1
ATOM 901 O O . GLY A 1 119 ? 7.5 0.835 -16.859 1 96.94 119 GLY A O 1
ATOM 902 N N . ARG A 1 120 ? 9.055 -0.468 -17.906 1 97.06 120 ARG A N 1
ATOM 903 C CA . ARG A 1 120 ? 8.133 -1.061 -18.875 1 97.06 120 ARG A CA 1
ATOM 904 C C . ARG A 1 120 ? 8.109 -2.58 -18.75 1 97.06 120 ARG A C 1
ATOM 906 O O . ARG A 1 120 ? 9.148 -3.234 -18.906 1 97.06 120 ARG A O 1
ATOM 913 N N . PRO A 1 121 ? 6.945 -3.1 -18.453 1 98 121 PRO A N 1
ATOM 914 C CA . PRO A 1 121 ? 6.875 -4.555 -18.297 1 98 121 PRO A CA 1
ATOM 915 C C . PRO A 1 121 ? 7.051 -5.301 -19.609 1 98 121 PRO A C 1
ATOM 917 O O . PRO A 1 121 ? 6.648 -4.801 -20.672 1 98 121 PRO A O 1
ATOM 920 N N . ARG A 1 122 ? 7.625 -6.453 -19.516 1 98.19 122 ARG A N 1
ATOM 921 C CA . ARG A 1 122 ? 7.75 -7.398 -20.625 1 98.19 122 ARG A CA 1
ATOM 922 C C . ARG A 1 122 ? 7.176 -8.758 -20.25 1 98.19 122 ARG A C 1
ATOM 924 O O . ARG A 1 122 ? 7.469 -9.289 -19.172 1 98.19 122 ARG A O 1
ATOM 931 N N . ALA A 1 123 ? 6.465 -9.289 -21.203 1 98.5 123 ALA A N 1
ATOM 932 C CA . ALA A 1 123 ? 5.863 -10.594 -20.969 1 98.5 123 ALA A CA 1
ATOM 933 C C . ALA A 1 123 ? 6.855 -11.719 -21.266 1 98.5 123 ALA A C 1
ATOM 935 O O . ALA A 1 123 ? 7.648 -11.625 -22.203 1 98.5 123 ALA A O 1
ATOM 936 N N . VAL A 1 124 ? 6.859 -12.703 -20.469 1 98.44 124 VAL A N 1
ATOM 937 C CA . VAL A 1 124 ? 7.621 -13.93 -20.656 1 98.44 124 VAL A CA 1
ATOM 938 C C . VAL A 1 124 ? 6.664 -15.117 -20.781 1 98.44 124 VAL A C 1
ATOM 940 O O . VAL A 1 124 ? 5.953 -15.445 -19.828 1 98.44 124 VAL A O 1
ATOM 943 N N . THR A 1 125 ? 6.668 -15.82 -21.906 1 97.25 125 THR A N 1
ATOM 944 C CA . THR A 1 125 ? 5.691 -16.875 -22.109 1 97.25 125 THR A CA 1
ATOM 945 C C . THR A 1 125 ? 6.383 -18.219 -22.328 1 97.25 125 THR A C 1
ATOM 947 O O . THR A 1 125 ? 5.738 -19.266 -22.297 1 97.25 125 THR A O 1
ATOM 950 N N . ASP A 1 126 ? 7.688 -18.172 -22.453 1 97.19 126 ASP A N 1
ATOM 951 C CA . ASP A 1 126 ? 8.438 -19.422 -22.578 1 97.19 126 ASP A CA 1
ATOM 952 C C . ASP A 1 126 ? 8.289 -20.281 -21.328 1 97.19 126 ASP A C 1
ATOM 954 O O . ASP A 1 126 ? 8.586 -19.828 -20.219 1 97.19 126 ASP A O 1
ATOM 958 N N . PRO A 1 127 ? 7.867 -21.531 -21.5 1 96.38 127 PRO A N 1
ATOM 959 C CA . PRO A 1 127 ? 7.57 -22.375 -20.328 1 96.38 127 PRO A CA 1
ATOM 960 C C . PRO A 1 127 ? 8.781 -22.562 -19.422 1 96.38 127 PRO A C 1
ATOM 962 O O . PRO A 1 127 ? 8.648 -22.531 -18.203 1 96.38 127 PRO A O 1
ATOM 965 N N . ALA A 1 128 ? 9.914 -22.766 -20 1 97.25 128 ALA A N 1
ATOM 966 C CA . ALA A 1 128 ? 11.109 -22.969 -19.203 1 97.25 128 ALA A CA 1
ATOM 967 C C . ALA A 1 128 ? 11.453 -21.719 -18.391 1 97.25 128 ALA A C 1
ATOM 969 O O . ALA A 1 128 ? 11.805 -21.812 -17.219 1 97.25 128 ALA A O 1
ATOM 970 N N . ALA A 1 129 ? 11.406 -20.578 -19.031 1 97.88 129 ALA A N 1
ATOM 971 C CA . ALA A 1 129 ? 11.664 -19.312 -18.359 1 97.88 129 ALA A CA 1
ATOM 972 C C . ALA A 1 129 ? 10.625 -19.047 -17.266 1 97.88 129 ALA A C 1
ATOM 974 O O . ALA A 1 129 ? 10.961 -18.562 -16.188 1 97.88 129 ALA A O 1
ATOM 975 N N . LEU A 1 130 ? 9.438 -19.359 -17.578 1 97.94 130 LEU A N 1
ATOM 976 C CA . LEU A 1 130 ? 8.352 -19.188 -16.625 1 97.94 130 LEU A CA 1
ATOM 977 C C . LEU A 1 130 ? 8.562 -20.078 -15.406 1 97.94 130 LEU A C 1
ATOM 979 O O . LEU A 1 130 ? 8.359 -19.641 -14.266 1 97.94 130 LEU A O 1
ATOM 983 N N . HIS A 1 131 ? 8.922 -21.312 -15.625 1 98.19 131 HIS A N 1
ATOM 984 C CA . HIS A 1 131 ? 9.227 -22.219 -14.516 1 98.19 131 HIS A CA 1
ATOM 985 C C . HIS A 1 131 ? 10.32 -21.641 -13.625 1 98.19 131 HIS A C 1
ATOM 987 O O . HIS A 1 131 ? 10.211 -21.688 -12.398 1 98.19 131 HIS A O 1
ATOM 993 N N . ALA A 1 132 ? 11.32 -21.109 -14.242 1 98.12 132 ALA A N 1
ATOM 994 C CA . ALA A 1 132 ? 12.43 -20.531 -13.492 1 98.12 132 ALA A CA 1
ATOM 995 C C . ALA A 1 132 ? 11.961 -19.344 -12.656 1 98.12 132 ALA A C 1
ATOM 997 O O . ALA A 1 132 ? 12.398 -19.172 -11.516 1 98.12 132 ALA A O 1
ATOM 998 N N . ILE A 1 133 ? 11.078 -18.547 -13.203 1 98.12 133 ILE A N 1
ATOM 999 C CA . ILE A 1 133 ? 10.523 -17.391 -12.5 1 98.12 133 ILE A CA 1
ATOM 1000 C C . ILE A 1 133 ? 9.773 -17.859 -11.258 1 98.12 133 ILE A C 1
ATOM 1002 O O . ILE A 1 133 ? 10.039 -17.391 -10.148 1 98.12 133 ILE A O 1
ATOM 1006 N N . VAL A 1 134 ? 8.891 -18.812 -11.375 1 98.19 134 VAL A N 1
ATOM 1007 C CA . VAL A 1 134 ? 8.07 -19.281 -10.266 1 98.19 134 VAL A CA 1
ATOM 1008 C C . VAL A 1 134 ? 8.953 -19.969 -9.227 1 98.19 134 VAL A C 1
ATOM 1010 O O . VAL A 1 134 ? 8.742 -19.812 -8.023 1 98.19 134 VAL A O 1
ATOM 1013 N N . ALA A 1 135 ? 9.922 -20.719 -9.703 1 98.06 135 ALA A N 1
ATOM 1014 C CA . ALA A 1 135 ? 10.836 -21.406 -8.797 1 98.06 135 ALA A CA 1
ATOM 1015 C C . ALA A 1 135 ? 11.617 -20.422 -7.941 1 98.06 135 ALA A C 1
ATOM 1017 O O . ALA A 1 135 ? 11.711 -20.578 -6.723 1 98.06 135 ALA A O 1
ATOM 1018 N N . THR A 1 136 ? 12.133 -19.406 -8.539 1 97.06 136 THR A N 1
ATOM 1019 C CA . THR A 1 136 ? 12.945 -18.453 -7.801 1 97.06 136 THR A CA 1
ATOM 1020 C C . THR A 1 136 ? 12.086 -17.641 -6.836 1 97.06 136 THR A C 1
ATOM 1022 O O . THR A 1 136 ? 12.516 -17.344 -5.719 1 97.06 136 THR A O 1
ATOM 1025 N N . LEU A 1 137 ? 10.914 -17.25 -7.277 1 97.44 137 LEU A N 1
ATOM 1026 C CA . LEU A 1 137 ? 9.984 -16.562 -6.387 1 97.44 137 LEU A CA 1
ATOM 1027 C C . LEU A 1 137 ? 9.672 -17.422 -5.168 1 97.44 137 LEU A C 1
ATOM 1029 O O . LEU A 1 137 ? 9.727 -16.938 -4.035 1 97.44 137 LEU A O 1
ATOM 1033 N N . THR A 1 138 ? 9.359 -18.719 -5.43 1 97.88 138 THR A N 1
ATOM 1034 C CA . THR A 1 138 ? 9.023 -19.656 -4.367 1 97.88 138 THR A CA 1
ATOM 1035 C C . THR A 1 138 ? 10.195 -19.844 -3.41 1 97.88 138 THR A C 1
ATOM 1037 O O . THR A 1 138 ? 10.023 -19.766 -2.191 1 97.88 138 THR A O 1
ATOM 1040 N N . ASP A 1 139 ? 11.344 -20.016 -3.971 1 97.06 139 ASP A N 1
ATOM 1041 C CA . ASP A 1 139 ? 12.531 -20.219 -3.146 1 97.06 139 ASP A CA 1
ATOM 1042 C C . ASP A 1 139 ? 12.766 -19.047 -2.203 1 97.06 139 ASP A C 1
ATOM 1044 O O . ASP A 1 139 ? 13.117 -19.234 -1.037 1 97.06 139 ASP A O 1
ATOM 1048 N N . ARG A 1 140 ? 12.57 -17.891 -2.664 1 96.25 140 ARG A N 1
ATOM 1049 C CA . ARG A 1 140 ? 12.781 -16.703 -1.855 1 96.25 140 ARG A CA 1
ATOM 1050 C C . ARG A 1 140 ? 11.82 -16.672 -0.668 1 96.25 140 ARG A C 1
ATOM 1052 O O . ARG A 1 140 ? 12.234 -16.375 0.459 1 96.25 140 ARG A O 1
ATOM 1059 N N . HIS A 1 141 ? 10.562 -16.953 -0.854 1 96.25 141 HIS A N 1
ATOM 1060 C CA . HIS A 1 141 ? 9.555 -16.812 0.19 1 96.25 141 HIS A CA 1
ATOM 1061 C C . HIS A 1 141 ? 9.555 -18.016 1.126 1 96.25 141 HIS A C 1
ATOM 1063 O O . HIS A 1 141 ? 9.141 -17.906 2.281 1 96.25 141 HIS A O 1
ATOM 1069 N N . GLU A 1 142 ? 10.109 -19.141 0.637 1 97.5 142 GLU A N 1
ATOM 1070 C CA . GLU A 1 142 ? 10.133 -20.359 1.431 1 97.5 142 GLU A CA 1
ATOM 1071 C C . GLU A 1 142 ? 11.445 -20.5 2.199 1 97.5 142 GLU A C 1
ATOM 1073 O O . GLU A 1 142 ? 11.562 -21.344 3.09 1 97.5 142 GLU A O 1
ATOM 1078 N N . ALA A 1 143 ? 12.383 -19.625 1.941 1 95.12 143 ALA A N 1
ATOM 1079 C CA . ALA A 1 143 ? 13.773 -19.797 2.354 1 95.12 143 ALA A CA 1
ATOM 1080 C C . ALA A 1 143 ? 13.883 -19.906 3.871 1 95.12 143 ALA A C 1
ATOM 1082 O O . ALA A 1 143 ? 14.703 -20.672 4.383 1 95.12 143 ALA A O 1
ATOM 1083 N N . ALA A 1 144 ? 13.078 -19.203 4.66 1 92.19 144 ALA A N 1
ATOM 1084 C CA . ALA A 1 144 ? 13.234 -19.156 6.109 1 92.19 144 ALA A CA 1
ATOM 1085 C C . ALA A 1 144 ? 12.406 -20.219 6.801 1 92.19 144 ALA A C 1
ATOM 1087 O O . ALA A 1 144 ? 12.453 -20.375 8.023 1 92.19 144 ALA A O 1
ATOM 1088 N N . ARG A 1 145 ? 11.703 -21 6.043 1 94.88 145 ARG A N 1
ATOM 1089 C CA . ARG A 1 145 ? 10.836 -22.016 6.645 1 94.88 145 ARG A CA 1
ATOM 1090 C C . ARG A 1 145 ? 11.633 -23.25 7.039 1 94.88 145 ARG A C 1
ATOM 1092 O O . ARG A 1 145 ? 12.586 -23.625 6.355 1 94.88 145 ARG A O 1
ATOM 1099 N N . PRO A 1 146 ? 11.188 -23.859 8.117 1 92.62 146 PRO A N 1
ATOM 1100 C CA . PRO A 1 146 ? 11.875 -25.078 8.531 1 92.62 146 PRO A CA 1
ATOM 1101 C C . PRO A 1 146 ? 11.812 -26.188 7.469 1 92.62 146 PRO A C 1
ATOM 1103 O O . PRO A 1 146 ? 12.781 -26.922 7.289 1 92.62 146 PRO A O 1
ATOM 1106 N N . ALA A 1 147 ? 10.68 -26.344 6.805 1 94.12 147 ALA A N 1
ATOM 1107 C CA . ALA A 1 147 ? 10.477 -27.281 5.691 1 94.12 147 ALA A CA 1
ATOM 1108 C C . ALA A 1 147 ? 10.039 -26.531 4.434 1 94.12 147 ALA A C 1
ATOM 1110 O O . ALA A 1 147 ? 8.852 -26.531 4.09 1 94.12 147 ALA A O 1
ATOM 1111 N N . PRO A 1 148 ? 10.992 -26 3.752 1 97 148 PRO A N 1
ATOM 1112 C CA . PRO A 1 148 ? 10.648 -25.203 2.576 1 97 148 PRO A CA 1
ATOM 1113 C C . PRO A 1 148 ? 9.977 -26.016 1.479 1 97 148 PRO A C 1
ATOM 1115 O O . PRO A 1 148 ? 10.391 -27.141 1.206 1 97 148 PRO A O 1
ATOM 1118 N N . TRP A 1 149 ? 8.961 -25.531 0.906 1 97.69 149 TRP A N 1
ATOM 1119 C CA . TRP A 1 149 ? 8.289 -26.125 -0.247 1 97.69 149 TRP A CA 1
ATOM 1120 C C . TRP A 1 149 ? 8.969 -25.703 -1.547 1 97.69 149 TRP A C 1
ATOM 1122 O O . TRP A 1 149 ? 9.43 -24.562 -1.673 1 97.69 149 TRP A O 1
ATOM 1132 N N . ARG A 1 150 ? 9 -26.578 -2.502 1 97.38 150 ARG A N 1
ATOM 1133 C CA . ARG A 1 150 ? 9.555 -26.297 -3.82 1 97.38 150 ARG A CA 1
ATOM 1134 C C . ARG A 1 150 ? 8.547 -26.609 -4.922 1 97.38 150 ARG A C 1
ATOM 1136 O O . ARG A 1 150 ? 7.695 -27.484 -4.762 1 97.38 150 ARG A O 1
ATOM 1143 N N . VAL A 1 151 ? 8.766 -25.891 -6.055 1 97.75 151 VAL A N 1
ATOM 1144 C CA . VAL A 1 151 ? 7.84 -26.062 -7.176 1 97.75 151 VAL A CA 1
ATOM 1145 C C . VAL A 1 151 ? 7.777 -27.531 -7.59 1 97.75 151 VAL A C 1
ATOM 1147 O O . VAL A 1 151 ? 6.695 -28.047 -7.855 1 97.75 151 VAL A O 1
ATOM 1150 N N . ASP A 1 152 ? 8.867 -28.188 -7.5 1 95.25 152 ASP A N 1
ATOM 1151 C CA . ASP A 1 152 ? 8.945 -29.578 -7.98 1 95.25 152 ASP A CA 1
ATOM 1152 C C . ASP A 1 152 ? 8.43 -30.547 -6.93 1 95.25 152 ASP A C 1
ATOM 1154 O O . ASP A 1 152 ? 8.445 -31.766 -7.148 1 95.25 152 ASP A O 1
ATOM 1158 N N . ASP A 1 153 ? 7.957 -30.047 -5.785 1 95.94 153 ASP A N 1
ATOM 1159 C CA . ASP A 1 153 ? 7.23 -30.875 -4.832 1 95.94 153 ASP A CA 1
ATOM 1160 C C . ASP A 1 153 ? 5.848 -31.234 -5.367 1 95.94 153 ASP A C 1
ATOM 1162 O O . ASP A 1 153 ? 5.238 -32.219 -4.914 1 95.94 153 ASP A O 1
ATOM 1166 N N . ALA A 1 154 ? 5.262 -30.438 -6.262 1 97.44 154 ALA A N 1
ATOM 1167 C CA . ALA A 1 154 ? 3.98 -30.719 -6.898 1 97.44 154 ALA A CA 1
ATOM 1168 C C . ALA A 1 154 ? 4.164 -31.625 -8.109 1 97.44 154 ALA A C 1
ATOM 1170 O O . ALA A 1 154 ? 5.227 -31.625 -8.742 1 97.44 154 ALA A O 1
ATOM 1171 N N . PRO A 1 155 ? 3.133 -32.406 -8.453 1 97.5 155 PRO A N 1
ATOM 1172 C CA . PRO A 1 155 ? 3.23 -33.25 -9.641 1 97.5 155 PRO A CA 1
ATOM 1173 C C . PRO A 1 155 ? 3.543 -32.469 -10.914 1 97.5 155 PRO A C 1
ATOM 1175 O O . PRO A 1 155 ? 2.975 -31.406 -11.141 1 97.5 155 PRO A O 1
ATOM 1178 N N . PRO A 1 156 ? 4.395 -33.031 -11.773 1 96.88 156 PRO A N 1
ATOM 1179 C CA . PRO A 1 156 ? 4.844 -32.312 -12.961 1 96.88 156 PRO A CA 1
ATOM 1180 C C . PRO A 1 156 ? 3.688 -31.875 -13.867 1 96.88 156 PRO A C 1
ATOM 1182 O O . PRO A 1 156 ? 3.717 -30.797 -14.445 1 96.88 156 PRO A O 1
ATOM 1185 N N . ASP A 1 157 ? 2.711 -32.75 -14.031 1 97.25 157 ASP A N 1
ATOM 1186 C CA . ASP A 1 157 ? 1.582 -32.406 -14.898 1 97.25 157 ASP A CA 1
ATOM 1187 C C . ASP A 1 157 ? 0.778 -31.25 -14.32 1 97.25 157 ASP A C 1
ATOM 1189 O O . ASP A 1 157 ? 0.3 -30.391 -15.062 1 97.25 157 ASP A O 1
ATOM 1193 N N . PHE A 1 158 ? 0.641 -31.297 -13.047 1 97.5 158 PHE A N 1
ATOM 1194 C CA . PHE A 1 158 ? -0.048 -30.219 -12.367 1 97.5 158 PHE A CA 1
ATOM 1195 C C . PHE A 1 158 ? 0.725 -28.906 -12.516 1 97.5 158 PHE A C 1
ATOM 1197 O O . PHE A 1 158 ? 0.144 -27.859 -12.836 1 97.5 158 PHE A O 1
ATOM 1204 N N . VAL A 1 159 ? 2.023 -28.922 -12.352 1 97.56 159 VAL A N 1
ATOM 1205 C CA . VAL A 1 159 ? 2.875 -27.75 -12.5 1 97.56 159 VAL A CA 1
ATOM 1206 C C . VAL A 1 159 ? 2.75 -27.203 -13.914 1 97.56 159 VAL A C 1
ATOM 1208 O O . VAL A 1 159 ? 2.594 -25.984 -14.102 1 97.56 159 VAL A O 1
ATOM 1211 N N . ALA A 1 160 ? 2.793 -28.094 -14.891 1 97.19 160 ALA A N 1
ATOM 1212 C CA . ALA A 1 160 ? 2.67 -27.672 -16.281 1 97.19 160 ALA A CA 1
ATOM 1213 C C . ALA A 1 160 ? 1.346 -26.953 -16.516 1 97.19 160 ALA A C 1
ATOM 1215 O O . ALA A 1 160 ? 1.304 -25.938 -17.219 1 97.19 160 ALA A O 1
ATOM 1216 N N . GLN A 1 161 ? 0.314 -27.547 -15.977 1 97.31 161 GLN A N 1
ATOM 1217 C CA . GLN A 1 161 ? -1.005 -26.938 -16.094 1 97.31 161 GLN A CA 1
ATOM 1218 C C . GLN A 1 161 ? -1.029 -25.547 -15.477 1 97.31 161 GLN A C 1
ATOM 1220 O O . GLN A 1 161 ? -1.543 -24.609 -16.078 1 97.31 161 GLN A O 1
ATOM 1225 N N . MET A 1 162 ? -0.482 -25.453 -14.297 1 97 162 MET A N 1
ATOM 1226 C CA . MET A 1 162 ? -0.455 -24.172 -13.594 1 97 162 MET A CA 1
ATOM 1227 C C . MET A 1 162 ? 0.364 -23.141 -14.367 1 97 162 MET A C 1
ATOM 1229 O O . MET A 1 162 ? -0.028 -21.984 -14.469 1 97 162 MET A O 1
ATOM 1233 N N . LEU A 1 163 ? 1.507 -23.531 -14.914 1 97.81 163 LEU A N 1
ATOM 1234 C CA . LEU A 1 163 ? 2.357 -22.641 -15.688 1 97.81 163 LEU A CA 1
ATOM 1235 C C . LEU A 1 163 ? 1.625 -22.125 -16.922 1 97.81 163 LEU A C 1
ATOM 1237 O O . LEU A 1 163 ? 1.808 -20.969 -17.328 1 97.81 163 LEU A O 1
ATOM 1241 N N . GLY A 1 164 ? 0.805 -22.969 -17.5 1 97.88 164 GLY A N 1
ATOM 1242 C CA . GLY A 1 164 ? 0.024 -22.578 -18.656 1 97.88 164 GLY A CA 1
ATOM 1243 C C . GLY A 1 164 ? -0.982 -21.484 -18.359 1 97.88 164 GLY A C 1
ATOM 1244 O O . GLY A 1 164 ? -1.451 -20.797 -19.266 1 97.88 164 GLY A O 1
ATOM 1245 N N . ALA A 1 165 ? -1.331 -21.281 -17.125 1 98.06 165 ALA A N 1
ATOM 1246 C CA . ALA A 1 165 ? -2.383 -20.359 -16.719 1 98.06 165 ALA A CA 1
ATOM 1247 C C . ALA A 1 165 ? -1.798 -19 -16.297 1 98.06 165 ALA A C 1
ATOM 1249 O O . ALA A 1 165 ? -2.529 -18.109 -15.883 1 98.06 165 ALA A O 1
ATOM 1250 N N . ILE A 1 166 ? -0.49 -18.875 -16.406 1 98.5 166 ILE A N 1
ATOM 1251 C CA . ILE A 1 166 ? 0.114 -17.625 -15.984 1 98.5 166 ILE A CA 1
ATOM 1252 C C . ILE A 1 166 ? 1.03 -17.094 -17.094 1 98.5 166 ILE A C 1
ATOM 1254 O O . ILE A 1 166 ? 1.307 -17.797 -18.062 1 98.5 166 ILE A O 1
ATOM 1258 N N . VAL A 1 167 ? 1.43 -15.82 -17 1 98.75 167 VAL A N 1
ATOM 1259 C CA . VAL A 1 167 ? 2.424 -15.141 -17.812 1 98.75 167 VAL A CA 1
ATOM 1260 C C . VAL A 1 167 ? 3.469 -14.477 -16.922 1 98.75 167 VAL A C 1
ATOM 1262 O O . VAL A 1 167 ? 3.123 -13.812 -15.938 1 98.75 167 VAL A O 1
ATOM 1265 N N . GLY A 1 168 ? 4.742 -14.742 -17.203 1 98.75 168 GLY A N 1
ATOM 1266 C CA . GLY A 1 168 ? 5.805 -14.055 -16.5 1 98.75 168 GLY A CA 1
ATOM 1267 C C . GLY A 1 168 ? 5.902 -12.578 -16.844 1 98.75 168 GLY A C 1
ATOM 1268 O O . GLY A 1 168 ? 5.539 -12.18 -17.953 1 98.75 168 GLY A O 1
ATOM 1269 N N . ILE A 1 169 ? 6.352 -11.766 -15.93 1 98.81 169 ILE A N 1
ATOM 1270 C CA . ILE A 1 169 ? 6.57 -10.336 -16.125 1 98.81 169 ILE A CA 1
ATOM 1271 C C . ILE A 1 169 ? 7.98 -9.969 -15.672 1 98.81 169 ILE A C 1
ATOM 1273 O O . ILE A 1 169 ? 8.406 -10.32 -14.57 1 98.81 169 ILE A O 1
ATOM 1277 N N . GLU A 1 170 ? 8.656 -9.305 -16.484 1 98.75 170 GLU A N 1
ATOM 1278 C CA . GLU A 1 170 ? 9.938 -8.711 -16.125 1 98.75 170 GLU A CA 1
ATOM 1279 C C . GLU A 1 170 ? 9.938 -7.207 -16.406 1 98.75 170 GLU A C 1
ATOM 1281 O O . GLU A 1 170 ? 9.398 -6.75 -17.406 1 98.75 170 GLU A O 1
ATOM 1286 N N . VAL A 1 171 ? 10.555 -6.449 -15.5 1 98.62 171 VAL A N 1
ATOM 1287 C CA . VAL A 1 171 ? 10.633 -4.996 -15.617 1 98.62 171 VAL A CA 1
ATOM 1288 C C . VAL A 1 171 ? 12.055 -4.531 -15.289 1 98.62 171 VAL A C 1
ATOM 1290 O O . VAL A 1 171 ? 12.453 -4.512 -14.125 1 98.62 171 VAL A O 1
ATOM 1293 N N . GLU A 1 172 ? 12.758 -4.195 -16.312 1 98.5 172 GLU A N 1
ATOM 1294 C CA . GLU A 1 172 ? 13.984 -3.457 -16.016 1 98.5 172 GLU A CA 1
ATOM 1295 C C . GLU A 1 172 ? 13.672 -2.072 -15.453 1 98.5 172 GLU A C 1
ATOM 1297 O O . GLU A 1 172 ? 13.055 -1.244 -16.125 1 98.5 172 GLU A O 1
ATOM 1302 N N . ILE A 1 173 ? 14.125 -1.882 -14.219 1 98.56 173 ILE A N 1
ATOM 1303 C CA . ILE A 1 173 ? 13.805 -0.61 -13.578 1 98.56 173 ILE A CA 1
ATOM 1304 C C . ILE A 1 173 ? 14.594 0.516 -14.242 1 98.56 173 ILE A C 1
ATOM 1306 O O . ILE A 1 173 ? 15.812 0.445 -14.359 1 98.56 173 ILE A O 1
ATOM 1310 N N . GLU A 1 174 ? 13.906 1.503 -14.703 1 97.62 174 GLU A N 1
ATOM 1311 C CA . GLU A 1 174 ? 14.508 2.654 -15.367 1 97.62 174 GLU A CA 1
ATOM 1312 C C . GLU A 1 174 ? 14.828 3.762 -14.367 1 97.62 174 GLU A C 1
ATOM 1314 O O . GLU A 1 174 ? 15.758 4.543 -14.578 1 97.62 174 GLU A O 1
ATOM 1319 N N . ARG A 1 175 ? 14.008 3.871 -13.344 1 97 175 ARG A N 1
ATOM 1320 C CA . ARG A 1 175 ? 14.141 4.922 -12.344 1 97 175 ARG A CA 1
ATOM 1321 C C . ARG A 1 175 ? 13.555 4.484 -11 1 97 175 ARG A C 1
ATOM 1323 O O . ARG A 1 175 ? 12.508 3.842 -10.961 1 97 175 ARG A O 1
ATOM 1330 N N . LEU A 1 176 ? 14.297 4.824 -9.945 1 97.75 176 LEU A N 1
ATOM 1331 C CA . LEU A 1 176 ? 13.828 4.582 -8.586 1 97.75 176 LEU A CA 1
ATOM 1332 C C . LEU A 1 176 ? 13.617 5.898 -7.848 1 97.75 176 LEU A C 1
ATOM 1334 O O . LEU A 1 176 ? 14.438 6.812 -7.941 1 97.75 176 LEU A O 1
ATOM 1338 N N . GLU A 1 177 ? 12.484 5.988 -7.227 1 97.31 177 GLU A N 1
ATOM 1339 C CA . GLU A 1 177 ? 12.195 7.078 -6.297 1 97.31 177 GLU A CA 1
ATOM 1340 C C . GLU A 1 177 ? 11.781 6.543 -4.93 1 97.31 177 GLU A C 1
ATOM 1342 O O . GLU A 1 177 ? 10.945 5.637 -4.844 1 97.31 177 GLU A O 1
ATOM 1347 N N . GLY A 1 178 ? 12.453 7.047 -3.906 1 98.06 178 GLY A N 1
ATOM 1348 C CA . GLY A 1 178 ? 12.125 6.621 -2.553 1 98.06 178 GLY A CA 1
ATOM 1349 C C . GLY A 1 178 ? 11.75 7.773 -1.641 1 98.06 178 GLY A C 1
ATOM 1350 O O . GLY A 1 178 ? 12.406 8.82 -1.646 1 98.06 178 GLY A O 1
ATOM 1351 N N . LYS A 1 179 ? 10.664 7.668 -0.949 1 98.31 179 LYS A N 1
ATOM 1352 C CA . LYS A 1 179 ? 10.289 8.586 0.123 1 98.31 179 LYS A CA 1
ATOM 1353 C C . LYS A 1 179 ? 10.273 7.875 1.474 1 98.31 179 LYS A C 1
ATOM 1355 O O . LYS A 1 179 ? 9.461 6.98 1.7 1 98.31 179 LYS A O 1
ATOM 1360 N N . PHE A 1 180 ? 11.203 8.211 2.301 1 98.19 180 PHE A N 1
ATOM 1361 C CA . PHE A 1 180 ? 11.242 7.746 3.684 1 98.19 180 PHE A CA 1
ATOM 1362 C C . PHE A 1 180 ? 10.914 8.883 4.645 1 98.19 180 PHE A C 1
ATOM 1364 O O . PHE A 1 180 ? 11.812 9.586 5.113 1 98.19 180 PHE A O 1
ATOM 1371 N N . LYS A 1 181 ? 9.664 9.062 4.895 1 98 181 LYS A N 1
ATOM 1372 C CA . LYS A 1 181 ? 9.203 10.023 5.891 1 98 181 LYS A CA 1
ATOM 1373 C C . LYS A 1 181 ? 9.125 9.383 7.273 1 98 181 LYS A C 1
ATOM 1375 O O . LYS A 1 181 ? 8.07 8.883 7.672 1 98 181 LYS A O 1
ATOM 1380 N N . LEU A 1 182 ? 10.203 9.508 8.016 1 97.75 182 LEU A N 1
ATOM 1381 C CA . LEU A 1 182 ? 10.375 8.734 9.242 1 97.75 182 LEU A CA 1
ATOM 1382 C C . LEU A 1 182 ? 10.945 9.609 10.352 1 97.75 182 LEU A C 1
ATOM 1384 O O . LEU A 1 182 ? 11.789 9.164 11.133 1 97.75 182 LEU A O 1
ATOM 1388 N N . SER A 1 183 ? 10.57 10.852 10.375 1 96.56 183 SER A N 1
ATOM 1389 C CA . SER A 1 183 ? 10.867 11.828 11.414 1 96.56 183 SER A CA 1
ATOM 1390 C C . SER A 1 183 ? 12.359 12.172 11.445 1 96.56 183 SER A C 1
ATOM 1392 O O . SER A 1 183 ? 12.867 12.656 12.453 1 96.56 183 SER A O 1
ATOM 1394 N N . GLN A 1 184 ? 13.031 11.875 10.32 1 94.88 184 GLN A N 1
ATOM 1395 C CA . GLN A 1 184 ? 14.461 12.164 10.305 1 94.88 184 GLN A CA 1
ATOM 1396 C C . GLN A 1 184 ? 14.711 13.672 10.266 1 94.88 184 GLN A C 1
ATOM 1398 O O . GLN A 1 184 ? 15.836 14.125 10.484 1 94.88 184 GLN A O 1
ATOM 1403 N N . ASN A 1 185 ? 13.688 14.391 9.922 1 93.25 185 ASN A N 1
ATOM 1404 C CA . ASN A 1 185 ? 13.789 15.844 9.883 1 93.25 185 ASN A CA 1
ATOM 1405 C C . ASN A 1 185 ? 13.539 16.469 11.25 1 93.25 185 ASN A C 1
ATOM 1407 O O . ASN A 1 185 ? 13.555 17.688 11.391 1 93.25 185 ASN A O 1
ATOM 1411 N N . ARG A 1 186 ? 13.305 15.688 12.297 1 94.12 186 ARG A N 1
ATOM 1412 C CA . ARG A 1 186 ? 13.008 16.156 13.648 1 94.12 186 ARG A CA 1
ATOM 1413 C C . ARG A 1 186 ? 14.25 16.078 14.539 1 94.12 186 ARG A C 1
ATOM 1415 O O . ARG A 1 186 ? 15.195 15.352 14.227 1 94.12 186 ARG A O 1
ATOM 1422 N N . PRO A 1 187 ? 14.219 16.828 15.695 1 92.94 187 PRO A N 1
ATOM 1423 C CA . PRO A 1 187 ? 15.305 16.688 16.672 1 92.94 187 PRO A CA 1
ATOM 1424 C C . PRO A 1 187 ? 15.445 15.273 17.203 1 92.94 187 PRO A C 1
ATOM 1426 O O . PRO A 1 187 ? 14.469 14.523 17.25 1 92.94 187 PRO A O 1
ATOM 1429 N N . PRO A 1 188 ? 16.641 14.938 17.609 1 93.44 188 PRO A N 1
ATOM 1430 C CA . PRO A 1 188 ? 16.891 13.586 18.109 1 93.44 188 PRO A CA 1
ATOM 1431 C C . PRO A 1 188 ? 15.938 13.172 19.234 1 93.44 188 PRO A C 1
ATOM 1433 O O . PRO A 1 188 ? 15.492 12.023 19.266 1 93.44 188 PRO A O 1
ATOM 1436 N N . ALA A 1 189 ? 15.641 14.133 20.047 1 94.69 189 ALA A N 1
ATOM 1437 C CA . ALA A 1 189 ? 14.75 13.828 21.156 1 94.69 189 ALA A CA 1
ATOM 1438 C C . ALA A 1 189 ? 13.359 13.445 20.656 1 94.69 189 ALA A C 1
ATOM 1440 O O . ALA A 1 189 ? 12.711 12.555 21.219 1 94.69 189 ALA A O 1
ATOM 1441 N N . ASP A 1 190 ? 12.875 14.125 19.656 1 96.19 190 ASP A N 1
ATOM 1442 C CA . ASP A 1 190 ? 11.578 13.812 19.047 1 96.19 190 ASP A CA 1
ATOM 1443 C C . ASP A 1 190 ? 11.594 12.43 18.406 1 96.19 190 ASP A C 1
ATOM 1445 O O . ASP A 1 190 ? 10.656 11.641 18.609 1 96.19 190 ASP A O 1
ATOM 1449 N N . ARG A 1 191 ? 12.602 12.148 17.688 1 96.38 191 ARG A N 1
ATOM 1450 C CA . ARG A 1 191 ? 12.727 10.859 17.016 1 96.38 191 ARG A CA 1
ATOM 1451 C C . ARG A 1 191 ? 12.719 9.719 18.047 1 96.38 191 ARG A C 1
ATOM 1453 O O . ARG A 1 191 ? 12.031 8.719 17.844 1 96.38 191 ARG A O 1
ATOM 1460 N N . ALA A 1 192 ? 13.492 9.914 19.094 1 96.44 192 ALA A N 1
ATOM 1461 C CA . ALA A 1 192 ? 13.547 8.906 20.141 1 96.44 192 ALA A CA 1
ATOM 1462 C C . ALA A 1 192 ? 12.18 8.695 20.781 1 96.44 192 ALA A C 1
ATOM 1464 O O . ALA A 1 192 ? 11.766 7.562 21.016 1 96.44 192 ALA A O 1
ATOM 1465 N N . ALA A 1 193 ? 11.5 9.766 21.047 1 97.31 193 ALA A N 1
ATOM 1466 C CA . ALA A 1 193 ? 10.18 9.711 21.656 1 97.31 193 ALA A CA 1
ATOM 1467 C C . ALA A 1 193 ? 9.188 8.977 20.75 1 97.31 193 ALA A C 1
ATOM 1469 O O . ALA A 1 193 ? 8.367 8.195 21.234 1 97.31 193 ALA A O 1
ATOM 1470 N N . VAL A 1 194 ? 9.266 9.25 19.469 1 97.88 194 VAL A N 1
ATOM 1471 C CA . VAL A 1 194 ? 8.375 8.602 18.516 1 97.88 194 VAL A CA 1
ATOM 1472 C C . VAL A 1 194 ? 8.641 7.094 18.5 1 97.88 194 VAL A C 1
ATOM 1474 O O . VAL A 1 194 ? 7.707 6.293 18.578 1 97.88 194 VAL A O 1
ATOM 1477 N N . ARG A 1 195 ? 9.906 6.711 18.438 1 97.62 195 ARG A N 1
ATOM 1478 C CA . ARG A 1 195 ? 10.242 5.289 18.422 1 97.62 195 ARG A CA 1
ATOM 1479 C C . ARG A 1 195 ? 9.766 4.602 19.688 1 97.62 195 ARG A C 1
ATOM 1481 O O . ARG A 1 195 ? 9.219 3.496 19.641 1 97.62 195 ARG A O 1
ATOM 1488 N N . GLU A 1 196 ? 9.961 5.238 20.812 1 97.31 196 GLU A N 1
ATOM 1489 C CA . GLU A 1 196 ? 9.5 4.691 22.094 1 97.31 196 GLU A CA 1
ATOM 1490 C C . GLU A 1 196 ? 7.977 4.586 22.125 1 97.31 196 GLU A C 1
ATOM 1492 O O . GLU A 1 196 ? 7.43 3.592 22.609 1 97.31 196 GLU A O 1
ATOM 1497 N N . GLY A 1 197 ? 7.344 5.625 21.703 1 97.25 197 GLY A N 1
ATOM 1498 C CA . GLY A 1 197 ? 5.891 5.617 21.641 1 97.25 197 GLY A CA 1
ATOM 1499 C C . GLY A 1 197 ? 5.332 4.504 20.766 1 97.25 197 GLY A C 1
ATOM 1500 O O . GLY A 1 197 ? 4.379 3.828 21.156 1 97.25 197 GLY A O 1
ATOM 1501 N N . LEU A 1 198 ? 5.926 4.316 19.578 1 97 198 LEU A N 1
ATOM 1502 C CA . LEU A 1 198 ? 5.512 3.244 18.688 1 97 198 LEU A CA 1
ATOM 1503 C C . LEU A 1 198 ? 5.688 1.881 19.344 1 97 198 LEU A C 1
ATOM 1505 O O . LEU A 1 198 ? 4.805 1.025 19.266 1 97 198 LEU A O 1
ATOM 1509 N N . ALA A 1 199 ? 6.789 1.69 19.984 1 95 199 ALA A N 1
ATOM 1510 C CA . ALA A 1 199 ? 7.059 0.431 20.672 1 95 199 ALA A CA 1
ATOM 1511 C C . ALA A 1 199 ? 6.031 0.168 21.766 1 95 199 ALA A C 1
ATOM 1513 O O . ALA A 1 199 ? 5.566 -0.963 21.922 1 95 199 ALA A O 1
ATOM 1514 N N . A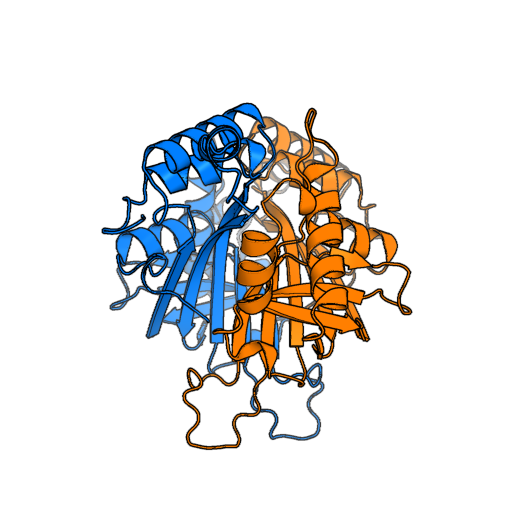LA A 1 200 ? 5.676 1.158 22.469 1 95.31 200 ALA A N 1
ATOM 1515 C CA . ALA A 1 200 ? 4.742 1.033 23.594 1 95.31 200 ALA A CA 1
ATOM 1516 C C . ALA A 1 200 ? 3.318 0.799 23.094 1 95.31 200 ALA A C 1
ATOM 1518 O O . ALA A 1 200 ? 2.561 0.033 23.688 1 95.31 200 ALA A O 1
ATOM 1519 N N . ARG A 1 201 ? 2.92 1.548 22.031 1 94.62 201 ARG A N 1
ATOM 1520 C CA . ARG A 1 201 ? 1.575 1.394 21.484 1 94.62 201 ARG A CA 1
ATOM 1521 C C . ARG A 1 201 ? 1.361 -0.017 20.953 1 94.62 201 ARG A C 1
ATOM 1523 O O . ARG A 1 201 ? 0.326 -0.635 21.203 1 94.62 201 ARG A O 1
ATOM 1530 N N . GLY A 1 202 ? 2.273 -0.566 20.125 1 90.25 202 GLY A N 1
ATOM 1531 C CA . GLY A 1 202 ? 2.295 -1.966 19.734 1 90.25 202 GLY A CA 1
ATOM 1532 C C . GLY A 1 202 ? 1.216 -2.316 18.734 1 90.25 202 GLY A C 1
ATOM 1533 O O . GLY A 1 202 ? 0.776 -3.467 18.656 1 90.25 202 GLY A O 1
ATOM 1534 N N . GLN A 1 203 ? 0.741 -1.392 18.047 1 87.69 203 GLN A N 1
ATOM 1535 C CA . GLN A 1 203 ? -0.21 -1.66 16.984 1 87.69 203 GLN A CA 1
ATOM 1536 C C . GLN A 1 203 ? 0.488 -2.264 15.766 1 87.69 203 GLN A C 1
ATOM 1538 O O . GLN A 1 203 ? 1.711 -2.18 15.641 1 87.69 203 GLN A O 1
ATOM 1543 N N . PRO A 1 204 ? -0.354 -2.943 14.914 1 83.5 204 PRO A N 1
ATOM 1544 C CA . PRO A 1 204 ? 0.245 -3.473 13.688 1 83.5 204 PRO A CA 1
ATOM 1545 C C . PRO A 1 204 ? 1.014 -2.414 12.898 1 83.5 204 PRO A C 1
ATOM 1547 O O . PRO A 1 204 ? 0.501 -1.316 12.672 1 83.5 204 PRO A O 1
ATOM 1550 N N . GLY A 1 205 ? 2.211 -2.623 12.555 1 87.94 205 GLY A N 1
ATOM 1551 C CA . GLY A 1 205 ? 3.057 -1.722 11.789 1 87.94 205 GLY A CA 1
ATOM 1552 C C . GLY A 1 205 ? 4 -0.909 12.656 1 87.94 205 GLY A C 1
ATOM 1553 O O . GLY A 1 205 ? 5.004 -0.386 12.172 1 87.94 205 GLY A O 1
ATOM 1554 N N . ASP A 1 206 ? 3.715 -0.797 13.961 1 93.69 206 ASP A N 1
ATOM 1555 C CA . ASP A 1 206 ? 4.492 0.071 14.844 1 93.69 206 ASP A CA 1
ATOM 1556 C C . ASP A 1 206 ? 5.941 -0.403 14.945 1 93.69 206 ASP A C 1
ATOM 1558 O O . ASP A 1 206 ? 6.871 0.389 14.781 1 93.69 206 ASP A O 1
ATOM 1562 N N . ALA A 1 207 ? 6.078 -1.698 15.164 1 92.62 207 ALA A N 1
ATOM 1563 C CA . ALA A 1 207 ? 7.426 -2.238 15.328 1 92.62 207 ALA A CA 1
ATOM 1564 C C . ALA A 1 207 ? 8.25 -2.051 14.055 1 92.62 207 ALA A C 1
ATOM 1566 O O . ALA A 1 207 ? 9.422 -1.666 14.125 1 92.62 207 ALA A O 1
ATOM 1567 N N . ALA A 1 208 ? 7.648 -2.332 12.953 1 92.62 208 ALA A N 1
ATOM 1568 C CA . ALA A 1 208 ? 8.344 -2.184 11.68 1 92.62 208 ALA A CA 1
ATOM 1569 C C . ALA A 1 208 ? 8.703 -0.723 11.414 1 92.62 208 ALA A C 1
ATOM 1571 O O . ALA A 1 208 ? 9.82 -0.42 10.977 1 92.62 208 ALA A O 1
ATOM 1572 N N . ALA A 1 209 ? 7.789 0.198 11.688 1 95.5 209 ALA A N 1
ATOM 1573 C CA . ALA A 1 209 ? 8.055 1.622 11.508 1 95.5 209 ALA A CA 1
ATOM 1574 C C . ALA A 1 209 ? 9.219 2.074 12.391 1 95.5 209 ALA A C 1
ATOM 1576 O O . ALA A 1 209 ? 10.133 2.758 11.914 1 95.5 209 ALA A O 1
ATOM 1577 N N . ALA A 1 210 ? 9.195 1.63 13.625 1 96.31 210 ALA A N 1
ATOM 1578 C CA . ALA A 1 210 ? 10.266 1.993 14.547 1 96.31 210 ALA A CA 1
ATOM 1579 C C . ALA A 1 210 ? 11.609 1.456 14.07 1 96.31 210 ALA A C 1
ATOM 1581 O O . ALA A 1 210 ? 12.633 2.145 14.164 1 96.31 210 ALA A O 1
ATOM 1582 N N . ALA A 1 211 ? 11.617 0.244 13.562 1 94.69 211 ALA A N 1
ATOM 1583 C CA . ALA A 1 211 ? 12.852 -0.366 13.07 1 94.69 211 ALA A CA 1
ATOM 1584 C C . ALA A 1 211 ? 13.406 0.408 11.883 1 94.69 211 ALA A C 1
ATOM 1586 O O . ALA A 1 211 ? 14.617 0.636 11.789 1 94.69 211 ALA A O 1
ATOM 1587 N N . TRP A 1 212 ? 12.555 0.821 11.008 1 95.5 212 TRP A N 1
ATOM 1588 C CA . TRP A 1 212 ? 13 1.58 9.844 1 95.5 212 TRP A CA 1
ATOM 1589 C C . TRP A 1 212 ? 13.484 2.967 10.25 1 95.5 212 TRP A C 1
ATOM 1591 O O . TRP A 1 212 ? 14.445 3.488 9.672 1 95.5 212 TRP A O 1
ATOM 1601 N N . MET A 1 213 ? 12.844 3.604 11.227 1 96.38 213 MET A N 1
ATOM 1602 C CA . MET A 1 213 ? 13.32 4.883 11.742 1 96.38 213 MET A CA 1
ATOM 1603 C C . MET A 1 213 ? 14.766 4.77 12.219 1 96.38 213 MET A C 1
ATOM 1605 O O . MET A 1 213 ? 15.578 5.66 11.969 1 96.38 213 MET A O 1
ATOM 1609 N N . ALA A 1 214 ? 15.031 3.668 12.844 1 93.94 214 ALA A N 1
ATOM 1610 C CA . ALA A 1 214 ? 16.375 3.465 13.383 1 93.94 214 ALA A CA 1
ATOM 1611 C C . ALA A 1 214 ? 17.406 3.342 12.266 1 93.94 214 ALA A C 1
ATOM 1613 O O . ALA A 1 214 ? 18.562 3.705 12.445 1 93.94 214 ALA A O 1
ATOM 1614 N N . GLY A 1 215 ? 16.984 2.865 11.141 1 91.56 215 GLY A N 1
ATOM 1615 C CA . GLY A 1 215 ? 17.891 2.615 10.039 1 91.56 215 GLY A CA 1
ATOM 1616 C C . GLY A 1 215 ? 18.109 3.832 9.164 1 91.56 215 GLY A C 1
ATOM 1617 O O . GLY A 1 215 ? 19.016 3.84 8.32 1 91.56 215 GLY A O 1
ATOM 1618 N N . VAL A 1 216 ? 17.312 4.891 9.305 1 91.81 216 VAL A N 1
ATOM 1619 C CA . VAL A 1 216 ? 17.422 6.105 8.508 1 91.81 216 VAL A CA 1
ATOM 1620 C C . VAL A 1 216 ? 18.062 7.215 9.336 1 91.81 216 VAL A C 1
ATOM 1622 O O . VAL A 1 216 ? 17.5 7.641 10.352 1 91.81 216 VAL A O 1
ATOM 1625 N N . PRO A 1 217 ? 19.172 7.688 8.961 1 89.25 217 PRO A N 1
ATOM 1626 C CA . PRO A 1 217 ? 19.859 8.719 9.75 1 89.25 217 PRO A CA 1
ATOM 1627 C C . PRO A 1 217 ? 19.125 10.047 9.75 1 89.25 217 PRO A C 1
ATOM 1629 O O . PRO A 1 217 ? 18.391 10.352 8.805 1 89.25 217 PRO A O 1
ATOM 1632 N N . PRO A 1 218 ? 19.344 10.805 10.844 1 88.38 218 PRO A N 1
ATOM 1633 C CA . PRO A 1 218 ? 18.75 12.141 10.875 1 88.38 218 PRO A CA 1
ATOM 1634 C C . PRO A 1 218 ? 19.281 13.047 9.766 1 88.38 218 PRO A C 1
ATOM 1636 O O . PRO A 1 218 ? 20.406 12.875 9.305 1 88.38 218 PRO A O 1
ATOM 1639 N N . THR A 1 219 ? 18.391 13.789 9.164 1 81.44 219 THR A N 1
ATOM 1640 C CA . THR A 1 219 ? 18.828 14.742 8.148 1 81.44 219 THR A CA 1
ATOM 1641 C C . THR A 1 219 ? 19.328 16.031 8.789 1 81.44 219 THR A C 1
ATOM 1643 O O . THR A 1 219 ? 18.891 16.391 9.883 1 81.44 219 THR A O 1
ATOM 1646 N N . ALA A 1 220 ? 20.531 16.547 8.195 1 62.91 220 ALA A N 1
ATOM 1647 C CA . ALA A 1 220 ? 21.141 17.781 8.695 1 62.91 220 ALA A CA 1
ATOM 1648 C C . ALA A 1 220 ? 20.141 18.938 8.664 1 62.91 220 ALA A C 1
ATOM 1650 O O . ALA A 1 220 ? 19.375 19.078 7.711 1 62.91 220 ALA A O 1
ATOM 1651 N N . GLY A 1 221 ? 19.797 19.625 9.875 1 52.53 221 GLY A N 1
ATOM 1652 C CA . GLY A 1 221 ? 19 20.828 9.977 1 52.53 221 GLY A CA 1
ATOM 1653 C C . GLY A 1 221 ? 17.625 20.594 10.555 1 52.53 221 GLY A C 1
ATOM 1654 O O . GLY A 1 221 ? 16.734 21.438 10.43 1 52.53 221 GLY A O 1
ATOM 1655 N N . GLY A 1 222 ? 17.266 19.484 10.781 1 46 222 GLY A N 1
ATOM 1656 C CA . GLY A 1 222 ? 16 19.281 11.477 1 46 222 GLY A CA 1
ATOM 1657 C C . GLY A 1 222 ? 15.875 20.125 12.734 1 46 222 GLY A C 1
ATOM 1658 O O . GLY A 1 222 ? 16.656 19.938 13.68 1 46 222 GLY A O 1
ATOM 1659 N N . ARG A 1 223 ? 15.617 21.391 12.602 1 40.16 223 ARG A N 1
ATOM 1660 C CA . ARG A 1 223 ? 15.375 22.266 13.742 1 40.16 223 ARG A CA 1
ATOM 1661 C C . ARG A 1 223 ? 13.992 22.031 14.344 1 40.16 223 ARG A C 1
ATOM 1663 O O . ARG A 1 223 ? 13.07 21.609 13.633 1 40.16 223 ARG A O 1
ATOM 1670 N N . MET B 1 1 ? -8.883 -3.102 -12.469 1 91.12 1 MET B N 1
ATOM 1671 C CA . MET B 1 1 ? -8.102 -4.176 -11.867 1 91.12 1 MET B CA 1
ATOM 1672 C C . MET B 1 1 ? -8.602 -5.539 -12.328 1 91.12 1 MET B C 1
ATOM 1674 O O . MET B 1 1 ? -9.805 -5.734 -12.523 1 91.12 1 MET B O 1
ATOM 1678 N N . TYR B 1 2 ? -7.703 -6.441 -12.695 1 93.94 2 TYR B N 1
ATOM 1679 C CA . TYR B 1 2 ? -8.117 -7.828 -12.867 1 93.94 2 TYR B CA 1
ATOM 1680 C C . TYR B 1 2 ? -8.734 -8.375 -11.586 1 93.94 2 TYR B C 1
ATOM 1682 O O . TYR B 1 2 ? -8.07 -8.445 -10.555 1 93.94 2 TYR B O 1
ATOM 1690 N N . LEU B 1 3 ? -10.031 -8.766 -11.688 1 95.75 3 LEU B N 1
ATOM 1691 C CA . LEU B 1 3 ? -10.797 -9.094 -10.484 1 95.75 3 LEU B CA 1
ATOM 1692 C C . LEU B 1 3 ? -11.648 -10.344 -10.711 1 95.75 3 LEU B C 1
ATOM 1694 O O . LEU B 1 3 ? -12.82 -10.242 -11.07 1 95.75 3 LEU B O 1
ATOM 1698 N N . PRO B 1 4 ? -11.047 -11.508 -10.438 1 94.69 4 PRO B N 1
ATOM 1699 C CA . PRO B 1 4 ? -11.883 -12.711 -10.461 1 94.69 4 PRO B CA 1
ATOM 1700 C C . PRO B 1 4 ? -13.094 -12.602 -9.531 1 94.69 4 PRO B C 1
ATOM 1702 O O . PRO B 1 4 ? -12.992 -12.039 -8.438 1 94.69 4 PRO B O 1
ATOM 1705 N N . SER B 1 5 ? -14.211 -13.234 -9.836 1 94.19 5 SER B N 1
ATOM 1706 C CA . SER B 1 5 ? -15.477 -13.039 -9.148 1 94.19 5 SER B CA 1
ATOM 1707 C C . SER B 1 5 ? -15.406 -13.531 -7.707 1 94.19 5 SER B C 1
ATOM 1709 O O . SER B 1 5 ? -16 -12.93 -6.809 1 94.19 5 SER B O 1
ATOM 1711 N N . HIS B 1 6 ? -14.719 -14.562 -7.512 1 93.88 6 HIS B N 1
ATOM 1712 C CA . HIS B 1 6 ? -14.695 -15.141 -6.172 1 93.88 6 HIS B CA 1
ATOM 1713 C C . HIS B 1 6 ? -13.891 -14.281 -5.211 1 93.88 6 HIS B C 1
ATOM 1715 O O . HIS B 1 6 ? -13.969 -14.461 -3.992 1 93.88 6 HIS B O 1
ATOM 1721 N N . PHE B 1 7 ? -13.188 -13.312 -5.73 1 96.69 7 PHE B N 1
ATOM 1722 C CA . PHE B 1 7 ? -12.406 -12.43 -4.863 1 96.69 7 PHE B CA 1
ATOM 1723 C C . PHE B 1 7 ? -13.031 -11.039 -4.805 1 96.69 7 PHE B C 1
ATOM 1725 O O . PHE B 1 7 ? -12.578 -10.188 -4.039 1 96.69 7 PHE B O 1
ATOM 1732 N N . ALA B 1 8 ? -14.039 -10.812 -5.617 1 96.81 8 ALA B N 1
ATOM 1733 C CA . ALA B 1 8 ? -14.703 -9.508 -5.633 1 96.81 8 ALA B CA 1
ATOM 1734 C C . ALA B 1 8 ? -15.523 -9.289 -4.367 1 96.81 8 ALA B C 1
ATOM 1736 O O . ALA B 1 8 ? -16.344 -10.141 -4.004 1 96.81 8 ALA B O 1
ATOM 1737 N N . GLU B 1 9 ? -15.273 -8.234 -3.691 1 96.31 9 GLU B N 1
ATOM 1738 C CA . GLU B 1 9 ? -16.078 -7.844 -2.539 1 96.31 9 GLU B CA 1
ATOM 1739 C C . GLU B 1 9 ? -17.062 -6.746 -2.91 1 96.31 9 GLU B C 1
ATOM 1741 O O . GLU B 1 9 ? -16.672 -5.68 -3.385 1 96.31 9 GLU B O 1
ATOM 1746 N N . HIS B 1 10 ? -18.344 -6.961 -2.547 1 94.38 10 HIS B N 1
ATOM 1747 C CA . HIS B 1 10 ? -19.375 -6.039 -3.008 1 94.38 10 HIS B CA 1
ATOM 1748 C C . HIS B 1 10 ? -20.062 -5.352 -1.834 1 94.38 10 HIS B C 1
ATOM 1750 O O . HIS B 1 10 ? -20.859 -4.426 -2.029 1 94.38 10 HIS B O 1
ATOM 1756 N N . ASP B 1 11 ? -19.812 -5.828 -0.628 1 95.81 11 ASP B N 1
ATOM 1757 C CA . ASP B 1 11 ? -20.422 -5.211 0.547 1 95.81 11 ASP B CA 1
ATOM 1758 C C . ASP B 1 11 ? -19.781 -3.863 0.857 1 95.81 11 ASP B C 1
ATOM 1760 O O . ASP B 1 11 ? -18.625 -3.809 1.286 1 95.81 11 ASP B O 1
ATOM 1764 N N . THR B 1 12 ? -20.5 -2.85 0.685 1 97.25 12 THR B N 1
ATOM 1765 C CA . THR B 1 12 ? -19.984 -1.5 0.905 1 97.25 12 THR B CA 1
ATOM 1766 C C . THR B 1 12 ? -19.5 -1.337 2.34 1 97.25 12 THR B C 1
ATOM 1768 O O . THR B 1 12 ? -18.5 -0.648 2.584 1 97.25 12 THR B O 1
ATOM 1771 N N . GLY B 1 13 ? -20.203 -1.938 3.262 1 97.19 13 GLY B N 1
ATOM 1772 C CA . GLY B 1 13 ? -19.766 -1.89 4.648 1 97.19 13 GLY B CA 1
ATOM 1773 C C . GLY B 1 13 ? -18.391 -2.469 4.859 1 97.19 13 GLY B C 1
ATOM 1774 O O . GLY B 1 13 ? -17.562 -1.895 5.586 1 97.19 13 GLY B O 1
ATOM 1775 N N . ALA B 1 14 ? -18.078 -3.621 4.207 1 97.06 14 ALA B N 1
ATOM 1776 C CA . ALA B 1 14 ? -16.766 -4.25 4.305 1 97.06 14 ALA B CA 1
ATOM 1777 C C . ALA B 1 14 ? -15.695 -3.387 3.643 1 97.06 14 ALA B C 1
ATOM 1779 O O . ALA B 1 14 ? -14.586 -3.26 4.16 1 97.06 14 ALA B O 1
ATOM 1780 N N . LEU B 1 15 ? -16.094 -2.807 2.506 1 98.38 15 LEU B N 1
ATOM 1781 C CA . LEU B 1 15 ? -15.156 -1.926 1.815 1 98.38 15 LEU B CA 1
ATOM 1782 C C . LEU B 1 15 ? -14.836 -0.7 2.664 1 98.38 15 LEU B C 1
ATOM 1784 O O . LEU B 1 15 ? -13.664 -0.332 2.814 1 98.38 15 LEU B O 1
ATOM 1788 N N . HIS B 1 16 ? -15.812 -0.112 3.277 1 98.62 16 HIS B N 1
ATOM 1789 C CA . HIS B 1 16 ? -15.633 1.032 4.164 1 98.62 16 HIS B CA 1
ATOM 1790 C C . HIS B 1 16 ? -14.766 0.668 5.367 1 98.62 16 HIS B C 1
ATOM 1792 O O . HIS B 1 16 ? -13.906 1.448 5.777 1 98.62 16 HIS B O 1
ATOM 1798 N N . ALA B 1 17 ? -15.023 -0.484 5.902 1 97.81 17 ALA B N 1
ATOM 1799 C CA . ALA B 1 17 ? -14.258 -0.923 7.07 1 97.81 17 ALA B CA 1
ATOM 1800 C C . ALA B 1 17 ? -12.773 -1.008 6.754 1 97.81 17 ALA B C 1
ATOM 1802 O O . ALA B 1 17 ? -11.93 -0.625 7.574 1 97.81 17 ALA B O 1
ATOM 1803 N N . LEU B 1 18 ? -12.461 -1.533 5.559 1 98.12 18 LEU B N 1
ATOM 1804 C CA . LEU B 1 18 ? -11.055 -1.613 5.176 1 98.12 18 LEU B CA 1
ATOM 1805 C C . LEU B 1 18 ? -10.453 -0.22 5.031 1 98.12 18 LEU B C 1
ATOM 1807 O O . LEU B 1 18 ? -9.344 0.035 5.516 1 98.12 18 LEU B O 1
ATOM 1811 N N . ILE B 1 19 ? -11.172 0.703 4.402 1 98.62 19 ILE B N 1
ATOM 1812 C CA . ILE B 1 19 ? -10.688 2.068 4.215 1 98.62 19 ILE B CA 1
ATOM 1813 C C . ILE B 1 19 ? -10.414 2.705 5.574 1 98.62 19 ILE B C 1
ATOM 1815 O O . ILE B 1 19 ? -9.367 3.338 5.77 1 98.62 19 ILE B O 1
ATOM 1819 N N . GLU B 1 20 ? -11.281 2.502 6.5 1 97.62 20 GLU B N 1
ATOM 1820 C CA . GLU B 1 20 ? -11.164 3.119 7.82 1 97.62 20 GLU B CA 1
ATOM 1821 C C . GLU B 1 20 ? -10.008 2.514 8.609 1 97.62 20 GLU B C 1
ATOM 1823 O O . GLU B 1 20 ? -9.32 3.221 9.352 1 97.62 20 GLU B O 1
ATOM 1828 N N . ALA B 1 21 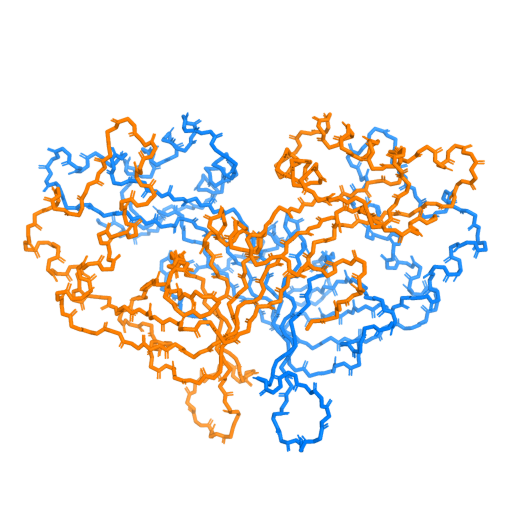? -9.82 1.258 8.438 1 95.56 21 ALA B N 1
ATOM 1829 C CA . ALA B 1 21 ? -8.758 0.571 9.164 1 95.56 21 ALA B CA 1
ATOM 1830 C C . ALA B 1 21 ? -7.391 0.871 8.555 1 95.56 21 ALA B C 1
ATOM 1832 O O . ALA B 1 21 ? -6.367 0.796 9.242 1 95.56 21 ALA B O 1
ATOM 1833 N N . HIS B 1 22 ? -7.355 1.161 7.277 1 96.75 22 HIS B N 1
ATOM 1834 C CA . HIS B 1 22 ? -6.121 1.415 6.543 1 96.75 22 HIS B CA 1
ATOM 1835 C C . HIS B 1 22 ? -6.215 2.711 5.746 1 96.75 22 HIS B C 1
ATOM 1837 O O . HIS B 1 22 ? -6.238 2.686 4.512 1 96.75 22 HIS B O 1
ATOM 1843 N N . PRO B 1 23 ? -6.066 3.838 6.426 1 98 23 PRO B N 1
ATOM 1844 C CA . PRO B 1 23 ? -6.504 5.105 5.84 1 98 23 PRO B CA 1
ATOM 1845 C C . PRO B 1 23 ? -5.438 5.746 4.953 1 98 23 PRO B C 1
ATOM 1847 O O . PRO B 1 23 ? -5.711 6.73 4.262 1 98 23 PRO B O 1
ATOM 1850 N N . LEU B 1 24 ? -4.164 5.281 4.98 1 98.44 24 LEU B N 1
ATOM 1851 C CA . LEU B 1 24 ? -3.146 5.863 4.109 1 98.44 24 LEU B CA 1
ATOM 1852 C C . LEU B 1 24 ? -3.346 5.414 2.666 1 98.44 24 LEU B C 1
ATOM 1854 O O . LEU B 1 24 ? -3.01 4.281 2.311 1 98.44 24 LEU B O 1
ATOM 1858 N N . ALA B 1 25 ? -3.801 6.277 1.827 1 98.81 25 ALA B N 1
ATOM 1859 C CA . ALA B 1 25 ? -4.129 5.953 0.441 1 98.81 25 ALA B CA 1
ATOM 1860 C C . ALA B 1 25 ? -2.92 6.152 -0.469 1 98.81 25 ALA B C 1
ATOM 1862 O O . ALA B 1 25 ? -2.125 7.074 -0.261 1 98.81 25 ALA B O 1
ATOM 1863 N N . THR B 1 26 ? -2.752 5.258 -1.436 1 98.75 26 THR B N 1
ATOM 1864 C CA . THR B 1 26 ? -2.025 5.59 -2.654 1 98.75 26 THR B CA 1
ATOM 1865 C C . THR B 1 26 ? -2.922 6.352 -3.629 1 98.75 26 THR B C 1
ATOM 1867 O O . THR B 1 26 ? -3.834 5.77 -4.219 1 98.75 26 THR B O 1
ATOM 1870 N N . TRP B 1 27 ? -2.684 7.625 -3.693 1 98.44 27 TRP B N 1
ATOM 1871 C CA . TRP B 1 27 ? -3.453 8.5 -4.574 1 98.44 27 TRP B CA 1
ATOM 1872 C C . TRP B 1 27 ? -2.822 8.57 -5.961 1 98.44 27 TRP B C 1
ATOM 1874 O O . TRP B 1 27 ? -1.752 9.156 -6.133 1 98.44 27 TRP B O 1
ATOM 1884 N N . ILE B 1 28 ? -3.521 7.973 -6.98 1 96.81 28 ILE B N 1
ATOM 1885 C CA . ILE B 1 28 ? -3.088 7.961 -8.375 1 96.81 28 ILE B CA 1
ATOM 1886 C C . ILE B 1 28 ? -3.879 8.992 -9.172 1 96.81 28 ILE B C 1
ATOM 1888 O O . ILE B 1 28 ? -5.051 8.773 -9.492 1 96.81 28 ILE B O 1
ATOM 1892 N N . ALA B 1 29 ? -3.234 10.125 -9.43 1 95.19 29 ALA B N 1
ATOM 1893 C CA . ALA B 1 29 ? -3.84 11.172 -10.25 1 95.19 29 ALA B CA 1
ATOM 1894 C C . ALA B 1 29 ? -3.479 10.992 -11.727 1 95.19 29 ALA B C 1
ATOM 1896 O O . ALA B 1 29 ? -2.297 10.984 -12.086 1 95.19 29 ALA B O 1
ATOM 1897 N N . VAL B 1 30 ? -4.48 10.836 -12.578 1 88.88 30 VAL B N 1
ATOM 1898 C CA . VAL B 1 30 ? -4.27 10.609 -14.008 1 88.88 30 VAL B CA 1
ATOM 1899 C C . VAL B 1 30 ? -4.172 11.945 -14.734 1 88.88 30 VAL B C 1
ATOM 1901 O O . VAL B 1 30 ? -5.078 12.781 -14.648 1 88.88 30 VAL B O 1
ATOM 1904 N N . ARG B 1 31 ? -3.051 12.195 -15.266 1 80.25 31 ARG B N 1
ATOM 1905 C CA . ARG B 1 31 ? -2.854 13.445 -15.992 1 80.25 31 ARG B CA 1
ATOM 1906 C C . ARG B 1 31 ? -2.852 13.211 -17.5 1 80.25 31 ARG B C 1
ATOM 1908 O O . ARG B 1 31 ? -2.225 12.273 -17.984 1 80.25 31 ARG B O 1
ATOM 1915 N N . PRO B 1 32 ? -3.838 13.68 -18.281 1 62.03 32 PRO B N 1
ATOM 1916 C CA . PRO B 1 32 ? -3.877 13.5 -19.734 1 62.03 32 PRO B CA 1
ATOM 1917 C C . PRO B 1 32 ? -2.547 13.828 -20.406 1 62.03 32 PRO B C 1
ATOM 1919 O O . PRO B 1 32 ? -1.84 14.742 -19.969 1 62.03 32 PRO B O 1
ATOM 1922 N N . THR B 1 33 ? -1.825 12.891 -21 1 56.47 33 THR B N 1
ATOM 1923 C CA . THR B 1 33 ? -0.577 13.086 -21.719 1 56.47 33 THR B CA 1
ATOM 1924 C C . THR B 1 33 ? -0.684 14.273 -22.672 1 56.47 33 THR B C 1
ATOM 1926 O O . THR B 1 33 ? 0.295 14.648 -23.328 1 56.47 33 THR B O 1
ATOM 1929 N N . GLY B 1 34 ? -1.825 14.734 -23.078 1 46.28 34 GLY B N 1
ATOM 1930 C CA . GLY B 1 34 ? -1.68 15.641 -24.203 1 46.28 34 GLY B CA 1
ATOM 1931 C C . GLY B 1 34 ? -0.606 16.688 -23.984 1 46.28 34 GLY B C 1
ATOM 1932 O O . GLY B 1 34 ? -0.18 17.359 -24.922 1 46.28 34 GLY B O 1
ATOM 1933 N N . GLY B 1 35 ? -0.646 17.609 -23.062 1 39.16 35 GLY B N 1
ATOM 1934 C CA . GLY B 1 35 ? 0.176 18.797 -23.234 1 39.16 35 GLY B CA 1
ATOM 1935 C C . GLY B 1 35 ? 1.646 18.547 -22.938 1 39.16 35 GLY B C 1
ATOM 1936 O O . GLY B 1 35 ? 1.989 17.656 -22.156 1 39.16 35 GLY B O 1
ATOM 1937 N N . ALA B 1 36 ? 2.646 19.016 -23.922 1 33.31 36 ALA B N 1
ATOM 1938 C CA . ALA B 1 36 ? 4.105 18.922 -23.875 1 33.31 36 ALA B CA 1
ATOM 1939 C C . ALA B 1 36 ? 4.621 19.062 -22.438 1 33.31 36 ALA B C 1
ATOM 1941 O O . ALA B 1 36 ? 5.57 18.375 -22.047 1 33.31 36 ALA B O 1
ATOM 1942 N N . ALA B 1 37 ? 4.688 20.188 -21.953 1 34.22 37 ALA B N 1
ATOM 1943 C CA . ALA B 1 37 ? 5.75 20.875 -21.234 1 34.22 37 ALA B CA 1
ATOM 1944 C C . ALA B 1 37 ? 5.73 20.531 -19.75 1 34.22 37 ALA B C 1
ATOM 1946 O O . ALA B 1 37 ? 6.484 21.094 -18.953 1 34.22 37 ALA B O 1
ATOM 1947 N N . ASP B 1 38 ? 4.543 19.984 -18.984 1 36.66 38 ASP B N 1
ATOM 1948 C CA . ASP B 1 38 ? 4.523 20.547 -17.625 1 36.66 38 ASP B CA 1
ATOM 1949 C C . ASP B 1 38 ? 5.309 19.672 -16.656 1 36.66 38 ASP B C 1
ATOM 1951 O O . ASP B 1 38 ? 5.109 19.75 -15.445 1 36.66 38 ASP B O 1
ATOM 1955 N N . GLY B 1 39 ? 6.285 18.984 -16.875 1 36.84 39 GLY B N 1
ATOM 1956 C CA . GLY B 1 39 ? 7.18 18.438 -15.867 1 36.84 39 GLY B CA 1
ATOM 1957 C C . GLY B 1 39 ? 6.75 17.062 -15.367 1 36.84 39 GLY B C 1
ATOM 1958 O O . GLY B 1 39 ? 7.215 16.609 -14.328 1 36.84 39 GLY B O 1
ATOM 1959 N N . THR B 1 40 ? 5.582 16.672 -15.836 1 43.09 40 THR B N 1
ATOM 1960 C CA . THR B 1 40 ? 5.059 15.422 -15.305 1 43.09 40 THR B CA 1
ATOM 1961 C C . THR B 1 40 ? 5.957 14.25 -15.703 1 43.09 40 THR B C 1
ATOM 1963 O O . THR B 1 40 ? 6.715 14.344 -16.672 1 43.09 40 THR B O 1
ATOM 1966 N N . ASP B 1 41 ? 6.324 13.461 -14.703 1 46.88 41 ASP B N 1
ATOM 1967 C CA . ASP B 1 41 ? 7.301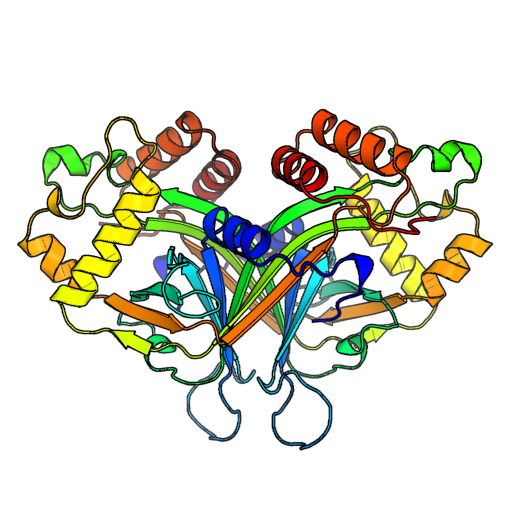 12.383 -14.867 1 46.88 41 ASP B CA 1
ATOM 1968 C C . ASP B 1 41 ? 7.051 11.609 -16.156 1 46.88 41 ASP B C 1
ATOM 1970 O O . ASP B 1 41 ? 7.707 10.594 -16.422 1 46.88 41 ASP B O 1
ATOM 1974 N N . GLY B 1 42 ? 6.348 12.289 -17.125 1 51.69 42 GLY B N 1
ATOM 1975 C CA . GLY B 1 42 ? 6.16 11.68 -18.438 1 51.69 42 GLY B CA 1
ATOM 1976 C C . GLY B 1 42 ? 5.172 10.531 -18.422 1 51.69 42 GLY B C 1
ATOM 1977 O O . GLY B 1 42 ? 4.777 10.039 -19.484 1 51.69 42 GLY B O 1
ATOM 1978 N N . ALA B 1 43 ? 5 9.891 -17.312 1 59.56 43 ALA B N 1
ATOM 1979 C CA . ALA B 1 43 ? 4.273 8.633 -17.438 1 59.56 43 ALA B CA 1
ATOM 1980 C C . ALA B 1 43 ? 2.768 8.852 -17.359 1 59.56 43 ALA B C 1
ATOM 1982 O O . ALA B 1 43 ? 1.985 7.914 -17.531 1 59.56 43 ALA B O 1
ATOM 1983 N N . GLY B 1 44 ? 2.25 10.164 -17.328 1 77.75 44 GLY B N 1
ATOM 1984 C CA . GLY B 1 44 ? 0.821 10.422 -17.391 1 77.75 44 GLY B CA 1
ATOM 1985 C C . GLY B 1 44 ? 0.121 10.227 -16.062 1 77.75 44 GLY B C 1
ATOM 1986 O O . GLY B 1 44 ? -1.108 10.281 -15.984 1 77.75 44 GLY B O 1
ATOM 1987 N N . VAL B 1 45 ? 0.916 9.891 -14.969 1 89.62 45 VAL B N 1
ATOM 1988 C CA . VAL B 1 45 ? 0.265 9.758 -13.664 1 89.62 45 VAL B CA 1
ATOM 1989 C C . VAL B 1 45 ? 1.129 10.406 -12.586 1 89.62 45 VAL B C 1
ATOM 1991 O O . VAL B 1 45 ? 2.354 10.461 -12.719 1 89.62 45 VAL B O 1
ATOM 1994 N N . GLU B 1 46 ? 0.543 10.969 -11.609 1 93.25 46 GLU B N 1
ATOM 1995 C CA . GLU B 1 46 ? 1.176 11.422 -10.375 1 93.25 46 GLU B CA 1
ATOM 1996 C C . GLU B 1 46 ? 0.687 10.617 -9.172 1 93.25 46 GLU B C 1
ATOM 1998 O O . GLU B 1 46 ? -0.52 10.492 -8.961 1 93.25 46 GLU B O 1
ATOM 2003 N N . VAL B 1 47 ? 1.65 10.008 -8.422 1 97 47 VAL B N 1
ATOM 2004 C CA . VAL B 1 47 ? 1.284 9.125 -7.312 1 97 47 VAL B CA 1
ATOM 2005 C C . VAL B 1 47 ? 1.723 9.75 -5.992 1 97 47 VAL B C 1
ATOM 2007 O O . VAL B 1 47 ? 2.893 10.094 -5.816 1 97 47 VAL B O 1
ATOM 2010 N N . ASN B 1 48 ? 0.799 9.977 -5.094 1 98.19 48 ASN B N 1
ATOM 2011 C CA . ASN B 1 48 ? 1.042 10.477 -3.746 1 98.19 48 ASN B CA 1
ATOM 2012 C C . ASN B 1 48 ? 0.491 9.531 -2.684 1 98.19 48 ASN B C 1
ATOM 2014 O O . ASN B 1 48 ? -0.307 8.648 -2.99 1 98.19 48 ASN B O 1
ATOM 2018 N N . HIS B 1 49 ? 0.94 9.664 -1.48 1 98.62 49 HIS B N 1
ATOM 2019 C CA . HIS B 1 49 ? 0.488 8.883 -0.338 1 98.62 49 HIS B CA 1
ATOM 2020 C C . HIS B 1 49 ? -0.071 9.773 0.761 1 98.62 49 HIS B C 1
ATOM 2022 O O . HIS B 1 49 ? 0.663 10.57 1.355 1 98.62 49 HIS B O 1
ATOM 2028 N N . VAL B 1 50 ? -1.365 9.695 0.979 1 98.56 50 VAL B N 1
ATOM 2029 C CA . VAL B 1 50 ? -2.088 10.656 1.806 1 98.56 50 VAL B CA 1
ATOM 2030 C C . VAL B 1 50 ? -3.102 9.922 2.684 1 98.56 50 VAL B C 1
ATOM 2032 O O . VAL B 1 50 ? -3.867 9.086 2.193 1 98.56 50 VAL B O 1
ATOM 2035 N N . PRO B 1 51 ? -3.08 10.133 4 1 98.5 51 PRO B N 1
ATOM 2036 C CA . PRO B 1 51 ? -4.172 9.594 4.812 1 98.5 51 PRO B CA 1
ATOM 2037 C C . PRO B 1 51 ? -5.504 10.297 4.555 1 98.5 51 PRO B C 1
ATOM 2039 O O . PRO B 1 51 ? -5.539 11.516 4.402 1 98.5 51 PRO B O 1
ATOM 2042 N N . PHE B 1 52 ? -6.559 9.508 4.48 1 98.75 52 PHE B N 1
ATOM 2043 C CA . PHE B 1 52 ? -7.91 10.031 4.32 1 98.75 52 PHE B CA 1
ATOM 2044 C C . PHE B 1 52 ? -8.836 9.484 5.395 1 98.75 52 PHE B C 1
ATOM 2046 O O . PHE B 1 52 ? -8.75 8.312 5.762 1 98.75 52 PHE B O 1
ATOM 2053 N N . ARG B 1 53 ? -9.648 10.32 5.836 1 98.38 53 ARG B N 1
ATOM 2054 C CA . ARG B 1 53 ? -10.828 9.875 6.574 1 98.38 53 ARG B CA 1
ATOM 2055 C C . ARG B 1 53 ? -12 9.625 5.637 1 98.38 53 ARG B C 1
ATOM 2057 O O . ARG B 1 53 ? -12.203 10.375 4.68 1 98.38 53 ARG B O 1
ATOM 2064 N N . LEU B 1 54 ? -12.742 8.602 5.949 1 98.75 54 LEU B N 1
ATOM 2065 C CA . LEU B 1 54 ? -13.961 8.312 5.199 1 98.75 54 LEU B CA 1
ATOM 2066 C C . LEU B 1 54 ? -15.188 8.867 5.926 1 98.75 54 LEU B C 1
ATOM 2068 O O . LEU B 1 54 ? -15.391 8.578 7.105 1 98.75 54 LEU B O 1
ATOM 2072 N N . ASP B 1 55 ? -15.859 9.719 5.258 1 98.25 55 ASP B N 1
ATOM 2073 C CA . ASP B 1 55 ? -17.203 10.102 5.688 1 98.25 55 ASP B CA 1
ATOM 2074 C C . ASP B 1 55 ? -18.266 9.234 5.012 1 98.25 55 ASP B C 1
ATOM 2076 O O . ASP B 1 55 ? -18.688 9.523 3.893 1 98.25 55 ASP B O 1
ATOM 2080 N N . ARG B 1 56 ? -18.766 8.211 5.68 1 97.19 56 ARG B N 1
ATOM 2081 C CA . ARG B 1 56 ? -19.656 7.211 5.109 1 97.19 56 ARG B CA 1
ATOM 2082 C C . ARG B 1 56 ? -20.984 7.836 4.699 1 97.19 56 ARG B C 1
ATOM 2084 O O . ARG B 1 56 ? -21.625 7.375 3.752 1 97.19 56 ARG B O 1
ATOM 2091 N N . GLY B 1 57 ? -21.375 8.852 5.414 1 95.94 57 GLY B N 1
ATOM 2092 C CA . GLY B 1 57 ? -22.703 9.391 5.258 1 95.94 57 GLY B CA 1
ATOM 2093 C C . GLY B 1 57 ? -22.812 10.422 4.152 1 95.94 57 GLY B C 1
ATOM 2094 O O . GLY B 1 57 ? -23.906 10.891 3.832 1 95.94 57 GLY B O 1
ATOM 2095 N N . ARG B 1 58 ? -21.734 10.766 3.559 1 96.94 58 ARG B N 1
ATOM 2096 C CA . ARG B 1 58 ? -21.719 11.797 2.529 1 96.94 58 ARG B CA 1
ATOM 2097 C C . ARG B 1 58 ? -21.609 11.188 1.138 1 96.94 58 ARG B C 1
ATOM 2099 O O . ARG B 1 58 ? -20.5 10.984 0.631 1 96.94 58 ARG B O 1
ATOM 2106 N N . GLY B 1 59 ? -22.781 11.008 0.465 1 95.31 59 GLY B N 1
ATOM 2107 C CA . GLY B 1 59 ? -22.828 10.406 -0.857 1 95.31 59 GLY B CA 1
ATOM 2108 C C . GLY B 1 59 ? -23.094 8.914 -0.825 1 95.31 59 GLY B C 1
ATOM 2109 O O . GLY B 1 59 ? -22.953 8.273 0.22 1 95.31 59 GLY B O 1
ATOM 2110 N N . PRO B 1 60 ? -23.422 8.336 -1.927 1 95.88 60 PRO B N 1
ATOM 2111 C CA . PRO B 1 60 ? -23.797 6.922 -1.986 1 95.88 60 PRO B CA 1
ATOM 2112 C C . PRO B 1 60 ? -22.641 5.984 -1.637 1 95.88 60 PRO B C 1
ATOM 2114 O O . PRO B 1 60 ? -22.875 4.895 -1.104 1 95.88 60 PRO B O 1
ATOM 2117 N N . HIS B 1 61 ? -21.438 6.367 -1.915 1 97.81 61 HIS B N 1
ATOM 2118 C CA . HIS B 1 61 ? -20.281 5.523 -1.635 1 97.81 61 HIS B CA 1
ATOM 2119 C C . HIS B 1 61 ? -19.375 6.16 -0.59 1 97.81 61 HIS B C 1
ATOM 2121 O O . HIS B 1 61 ? -18.281 5.66 -0.326 1 97.81 61 HIS B O 1
ATOM 2127 N N . GLY B 1 62 ? -19.734 7.309 -0.026 1 98.44 62 GLY B N 1
ATOM 2128 C CA . GLY B 1 62 ? -18.906 8.016 0.948 1 98.44 62 GLY B CA 1
ATOM 2129 C C . GLY B 1 62 ? -18.016 9.07 0.323 1 98.44 62 GLY B C 1
ATOM 2130 O O . GLY B 1 62 ? -17.984 9.219 -0.9 1 98.44 62 GLY B O 1
ATOM 2131 N N . THR B 1 63 ? -17.406 9.805 1.138 1 98.88 63 THR B N 1
ATOM 2132 C CA . THR B 1 63 ? -16.484 10.852 0.73 1 98.88 63 THR B CA 1
ATOM 2133 C C . THR B 1 63 ? -15.164 10.734 1.489 1 98.88 63 THR B C 1
ATOM 2135 O O . THR B 1 63 ? -15.156 10.539 2.705 1 98.88 63 THR B O 1
ATOM 2138 N N . LEU B 1 64 ? -14.109 10.797 0.738 1 98.88 64 LEU B N 1
ATOM 2139 C CA . LEU B 1 64 ? -12.781 10.852 1.343 1 98.88 64 LEU B CA 1
ATOM 2140 C C . LEU B 1 64 ? -12.406 12.289 1.692 1 98.88 64 LEU B C 1
ATOM 2142 O O . LEU B 1 64 ? -12.633 13.203 0.9 1 98.88 64 LEU B O 1
ATOM 2146 N N . VAL B 1 65 ? -11.844 12.453 2.916 1 98.81 65 VAL B N 1
ATOM 2147 C CA . VAL B 1 65 ? -11.438 13.773 3.389 1 98.81 65 VAL B CA 1
ATOM 2148 C C . VAL B 1 65 ? -10 13.711 3.904 1 98.81 65 VAL B C 1
ATOM 2150 O O . VAL B 1 65 ? -9.672 12.891 4.762 1 98.81 65 VAL B O 1
ATOM 2153 N N . GLY B 1 66 ? -9.172 14.508 3.377 1 98.69 66 GLY B N 1
ATOM 2154 C CA . GLY B 1 66 ? -7.773 14.586 3.764 1 98.69 66 GLY B CA 1
ATOM 2155 C C . GLY B 1 66 ? -7.141 15.93 3.432 1 98.69 66 GLY B C 1
ATOM 2156 O O . GLY B 1 66 ? -7.836 16.938 3.346 1 98.69 66 GLY B O 1
ATOM 2157 N N . HIS B 1 67 ? -5.793 15.961 3.412 1 98.75 67 HIS B N 1
ATOM 2158 C CA . HIS B 1 67 ? -5.098 17.188 3.041 1 98.75 67 HIS B CA 1
ATOM 2159 C C . HIS B 1 67 ? -3.689 16.906 2.539 1 98.75 67 HIS B C 1
ATOM 2161 O O . HIS B 1 67 ? -3.152 15.82 2.777 1 98.75 67 HIS B O 1
ATOM 2167 N N . VAL B 1 68 ? -3.178 17.844 1.752 1 98.56 68 VAL B N 1
ATOM 2168 C CA . VAL B 1 68 ? -1.805 17.797 1.262 1 98.56 68 VAL B CA 1
ATOM 2169 C C . VAL B 1 68 ? -1.107 19.125 1.541 1 98.56 68 VAL B C 1
ATOM 2171 O O . VAL B 1 68 ? -1.759 20.109 1.885 1 98.56 68 VAL B O 1
ATOM 2174 N N . ALA B 1 69 ? 0.222 19.062 1.504 1 98.25 69 ALA B N 1
ATOM 2175 C CA . ALA B 1 69 ? 0.973 20.312 1.549 1 98.25 69 ALA B CA 1
ATOM 2176 C C . ALA B 1 69 ? 0.576 21.234 0.396 1 98.25 69 ALA B C 1
ATOM 2178 O O . ALA B 1 69 ? 0.383 20.766 -0.732 1 98.25 69 ALA B O 1
ATOM 2179 N N . ARG B 1 70 ? 0.507 22.484 0.701 1 98.12 70 ARG B N 1
ATOM 2180 C CA . ARG B 1 70 ? 0.204 23.469 -0.331 1 98.12 70 ARG B CA 1
ATOM 2181 C C . ARG B 1 70 ? 1.253 23.438 -1.438 1 98.12 70 ARG B C 1
ATOM 2183 O O . ARG B 1 70 ? 0.944 23.719 -2.6 1 98.12 70 ARG B O 1
ATOM 2190 N N . ALA B 1 71 ? 2.498 23.094 -1.146 1 97.69 71 ALA B N 1
ATOM 2191 C CA . ALA B 1 71 ? 3.592 23.016 -2.109 1 97.69 71 ALA B CA 1
ATOM 2192 C C . ALA B 1 71 ? 3.424 21.828 -3.041 1 97.69 71 ALA B C 1
ATOM 2194 O O . ALA B 1 71 ? 4.102 21.734 -4.066 1 97.69 71 ALA B O 1
ATOM 2195 N N . ASN B 1 72 ? 2.59 20.859 -2.752 1 97.56 72 ASN B N 1
ATOM 2196 C CA . ASN B 1 72 ? 2.279 19.719 -3.619 1 97.56 72 ASN B CA 1
ATOM 2197 C C . ASN B 1 72 ? 1.268 20.109 -4.695 1 97.56 72 ASN B C 1
ATOM 2199 O O . ASN B 1 72 ? 0.098 20.344 -4.395 1 97.56 72 ASN B O 1
ATOM 2203 N N . PRO B 1 73 ? 1.623 20.141 -5.895 1 95.44 73 PRO B N 1
ATOM 2204 C CA . PRO B 1 73 ? 0.728 20.641 -6.941 1 95.44 73 PRO B CA 1
ATOM 2205 C C . PRO B 1 73 ? -0.463 19.719 -7.188 1 95.44 73 PRO B C 1
ATOM 2207 O O . PRO B 1 73 ? -1.408 20.094 -7.883 1 95.44 73 PRO B O 1
ATOM 2210 N N . VAL B 1 74 ? -0.494 18.547 -6.582 1 96.38 74 VAL B N 1
ATOM 2211 C CA . VAL B 1 74 ? -1.535 17.578 -6.871 1 96.38 74 VAL B CA 1
ATOM 2212 C C . VAL B 1 74 ? -2.896 18.125 -6.461 1 96.38 74 VAL B C 1
ATOM 2214 O O . VAL B 1 74 ? -3.934 17.672 -6.957 1 96.38 74 VAL B O 1
ATOM 2217 N N . TRP B 1 75 ? -2.887 19.109 -5.527 1 97.25 75 TRP B N 1
ATOM 2218 C CA . TRP B 1 75 ? -4.156 19.625 -5.039 1 97.25 75 TRP B CA 1
ATOM 2219 C C . TRP B 1 75 ? -4.906 20.359 -6.145 1 97.25 75 TRP B C 1
ATOM 2221 O O . TRP B 1 75 ? -6.117 20.578 -6.043 1 97.25 75 TRP B O 1
ATOM 2231 N N . GLN B 1 76 ? -4.203 20.656 -7.211 1 95.81 76 GLN B N 1
ATOM 2232 C CA . GLN B 1 76 ? -4.809 21.359 -8.336 1 95.81 76 GLN B CA 1
ATOM 2233 C C . GLN B 1 76 ? -5.422 20.391 -9.336 1 95.81 76 GLN B C 1
ATOM 2235 O O . GLN B 1 76 ? -6.105 20.797 -10.273 1 95.81 76 GLN B O 1
ATOM 2240 N N . HIS B 1 77 ? -5.09 19.125 -9.141 1 93.12 77 HIS B N 1
ATOM 2241 C CA . HIS B 1 77 ? -5.652 18.109 -10.031 1 93.12 77 HIS B CA 1
ATOM 2242 C C . HIS B 1 77 ? -7.145 17.922 -9.773 1 93.12 77 HIS B C 1
ATOM 2244 O O . HIS B 1 77 ? -7.539 17.5 -8.68 1 93.12 77 HIS B O 1
ATOM 2250 N N . ALA B 1 78 ? -7.957 18.156 -10.781 1 91.31 78 ALA B N 1
ATOM 2251 C CA . ALA B 1 78 ? -9.398 17.984 -10.641 1 91.31 78 ALA B CA 1
ATOM 2252 C C . ALA B 1 78 ? -9.906 16.875 -11.555 1 91.31 78 ALA B C 1
ATOM 2254 O O . ALA B 1 78 ? -11.117 16.734 -11.766 1 91.31 78 ALA B O 1
ATOM 2255 N N . GLY B 1 79 ? -9.008 16.078 -12.047 1 91.06 79 GLY B N 1
ATOM 2256 C CA . GLY B 1 79 ? -9.367 15.023 -12.977 1 91.06 79 GLY B CA 1
ATOM 2257 C C . GLY B 1 79 ? -9.531 13.672 -12.305 1 91.06 79 GLY B C 1
ATOM 2258 O O . GLY B 1 79 ? -9.609 13.586 -11.078 1 91.06 79 GLY B O 1
ATOM 2259 N N . PRO B 1 80 ? -9.711 12.633 -13.133 1 93.25 80 PRO B N 1
ATOM 2260 C CA . PRO B 1 80 ? -9.914 11.289 -12.594 1 93.25 80 PRO B CA 1
ATOM 2261 C C . PRO B 1 80 ? -8.75 10.82 -11.719 1 93.25 80 PRO B C 1
ATOM 2263 O O . PRO B 1 80 ? -7.59 11.102 -12.031 1 93.25 80 PRO B O 1
ATOM 2266 N N . SER B 1 81 ? -9.109 10.219 -10.562 1 95.94 81 SER B N 1
ATOM 2267 C CA . SER B 1 81 ? -8.125 9.672 -9.633 1 95.94 81 SER B CA 1
ATOM 2268 C C . SER B 1 81 ? -8.594 8.336 -9.062 1 95.94 81 SER B C 1
ATOM 2270 O O . SER B 1 81 ? -9.797 8.062 -9.008 1 95.94 81 SER B O 1
ATOM 2272 N N . VAL B 1 82 ? -7.641 7.512 -8.812 1 97.12 82 VAL B N 1
ATOM 2273 C CA . VAL B 1 82 ? -7.879 6.281 -8.062 1 97.12 82 VAL B CA 1
ATOM 2274 C C . VAL B 1 82 ? -7.164 6.348 -6.715 1 97.12 82 VAL B C 1
ATOM 2276 O O . VAL B 1 82 ? -5.988 6.711 -6.645 1 97.12 82 VAL B O 1
ATOM 2279 N N . PHE B 1 83 ? -7.895 6.113 -5.641 1 98.62 83 PHE B N 1
ATOM 2280 C CA . PHE B 1 83 ? -7.352 6.004 -4.293 1 98.62 83 PHE B CA 1
ATOM 2281 C C . PHE B 1 83 ? -7.34 4.555 -3.826 1 98.62 83 PHE B C 1
ATOM 2283 O O . PHE B 1 83 ? -8.398 3.953 -3.629 1 98.62 83 PHE B O 1
ATOM 2290 N N . VAL B 1 84 ? -6.137 4.031 -3.684 1 98.81 84 VAL B N 1
ATOM 2291 C CA . VAL B 1 84 ? -6.004 2.625 -3.312 1 98.81 84 VAL B CA 1
ATOM 2292 C C . VAL B 1 84 ? -5.703 2.51 -1.82 1 98.81 84 VAL B C 1
ATOM 2294 O O . VAL B 1 84 ? -4.738 3.1 -1.328 1 98.81 84 VAL B O 1
ATOM 2297 N N . PHE B 1 85 ? -6.527 1.785 -1.127 1 98.88 85 PHE B N 1
ATOM 2298 C CA . PHE B 1 85 ? -6.328 1.463 0.281 1 98.88 85 PHE B CA 1
ATOM 2299 C C . PHE B 1 85 ? -5.914 0.006 0.45 1 98.88 85 PHE B C 1
ATOM 2301 O O . PHE B 1 85 ? -6.605 -0.9 -0.015 1 98.88 85 PHE B O 1
ATOM 2308 N N . HIS B 1 86 ? -4.766 -0.16 1.11 1 98.19 86 HIS B N 1
ATOM 2309 C CA . HIS B 1 86 ? -4.156 -1.481 1.21 1 98.19 86 HIS B CA 1
ATOM 2310 C C . HIS B 1 86 ? -4.426 -2.109 2.574 1 98.19 86 HIS B C 1
ATOM 2312 O O . HIS B 1 86 ? -3.924 -1.628 3.594 1 98.19 86 HIS B O 1
ATOM 2318 N N . GLY B 1 87 ? -5.152 -3.176 2.553 1 96.94 87 GLY B N 1
ATOM 2319 C CA . GLY B 1 87 ? -5.344 -3.961 3.762 1 96.94 87 GLY B CA 1
ATOM 2320 C C . GLY B 1 87 ? -4.203 -4.922 4.039 1 96.94 87 GLY B C 1
ATOM 2321 O O . GLY B 1 87 ? -3.08 -4.707 3.582 1 96.94 87 GLY B O 1
ATOM 2322 N N . PRO B 1 88 ? -4.516 -5.918 4.812 1 94.94 88 PRO B N 1
ATOM 2323 C CA . PRO B 1 88 ? -3.467 -6.875 5.168 1 94.94 88 PRO B CA 1
ATOM 2324 C C . PRO B 1 88 ? -3.023 -7.73 3.984 1 94.94 88 PRO B C 1
ATOM 2326 O O . PRO B 1 88 ? -3.762 -7.867 3.006 1 94.94 88 PRO B O 1
ATOM 2329 N N . GLN B 1 89 ? -1.88 -8.258 4.102 1 96.81 89 GLN B N 1
ATOM 2330 C CA . GLN B 1 89 ? -1.328 -9.172 3.105 1 96.81 89 GLN B CA 1
ATOM 2331 C C . GLN B 1 89 ? -0.418 -10.211 3.758 1 96.81 89 GLN B C 1
ATOM 2333 O O . GLN B 1 89 ? 0.123 -9.977 4.84 1 96.81 89 GLN B O 1
ATOM 2338 N N . ALA B 1 90 ? -0.262 -11.336 3.088 1 96.94 90 ALA B N 1
ATOM 2339 C CA . ALA B 1 90 ? 0.614 -12.383 3.613 1 96.94 90 ALA B CA 1
ATOM 2340 C C . ALA B 1 90 ? 0.906 -13.438 2.551 1 96.94 90 ALA B C 1
ATOM 2342 O O . ALA B 1 90 ? 0.014 -13.828 1.794 1 96.94 90 ALA B O 1
ATOM 2343 N N . TYR B 1 91 ? 2.148 -13.883 2.52 1 97.56 91 TYR B N 1
ATOM 2344 C CA . TYR B 1 91 ? 2.506 -15.07 1.755 1 97.56 91 TYR B CA 1
ATOM 2345 C C . TYR B 1 91 ? 1.888 -16.312 2.371 1 97.56 91 TYR B C 1
ATOM 2347 O O . TYR B 1 91 ? 1.907 -16.484 3.592 1 97.56 91 TYR B O 1
ATOM 2355 N N . VAL B 1 92 ? 1.327 -17.172 1.554 1 97.81 92 VAL B N 1
ATOM 2356 C CA . VAL B 1 92 ? 0.745 -18.438 1.983 1 97.81 92 VAL B CA 1
ATOM 2357 C C . VAL B 1 92 ? 1.546 -19.609 1.396 1 97.81 92 VAL B C 1
ATOM 2359 O O . VAL B 1 92 ? 1.55 -19.812 0.181 1 97.81 92 VAL B O 1
ATOM 2362 N N . THR B 1 93 ? 2.135 -20.359 2.219 1 98.12 93 THR B N 1
ATOM 2363 C CA . THR B 1 93 ? 2.941 -21.5 1.799 1 98.12 93 THR B CA 1
ATOM 2364 C C . THR B 1 93 ? 2.059 -22.719 1.515 1 98.12 93 THR B C 1
ATOM 2366 O O . THR B 1 93 ? 1.102 -22.969 2.244 1 98.12 93 THR B O 1
ATOM 2369 N N . PRO B 1 94 ? 2.408 -23.484 0.466 1 97.62 94 PRO B N 1
ATOM 2370 C CA . PRO B 1 94 ? 1.692 -24.75 0.237 1 97.62 94 PRO B CA 1
ATOM 2371 C C . PRO B 1 94 ? 1.868 -25.75 1.381 1 97.62 94 PRO B C 1
ATOM 2373 O O . PRO B 1 94 ? 1.067 -26.672 1.526 1 97.62 94 PRO B O 1
ATOM 2376 N N . GLY B 1 95 ? 2.893 -25.531 2.119 1 97.06 95 GLY B N 1
ATOM 2377 C CA . GLY B 1 95 ? 3.188 -26.422 3.227 1 97.06 95 GLY B CA 1
ATOM 2378 C C . GLY B 1 95 ? 2.082 -26.469 4.262 1 97.06 95 GLY B C 1
ATOM 2379 O O . GLY B 1 95 ? 2.027 -27.406 5.074 1 97.06 95 GLY B O 1
ATOM 2380 N N . TRP B 1 96 ? 1.207 -25.5 4.289 1 97.25 96 TRP B N 1
ATOM 2381 C CA . TRP B 1 96 ? 0.139 -25.453 5.281 1 97.25 96 TRP B CA 1
ATOM 2382 C C . TRP B 1 96 ? -1.059 -26.281 4.832 1 97.25 96 TRP B C 1
ATOM 2384 O O . TRP B 1 96 ? -1.922 -26.625 5.641 1 97.25 96 TRP B O 1
ATOM 2394 N N . TYR B 1 97 ? -1.163 -26.547 3.537 1 96.88 97 TYR B N 1
ATOM 2395 C CA . TYR B 1 97 ? -2.357 -27.203 3.002 1 96.88 97 TYR B CA 1
ATOM 2396 C C . TYR B 1 97 ? -2.346 -28.688 3.291 1 96.88 97 TYR B C 1
ATOM 2398 O O . TYR B 1 97 ? -1.394 -29.391 2.938 1 96.88 97 TYR B O 1
ATOM 2406 N N . PRO B 1 98 ? -3.471 -29.203 3.754 1 95.38 98 PRO B N 1
ATOM 2407 C CA . PRO B 1 98 ? -3.564 -30.656 3.941 1 95.38 98 PRO B CA 1
ATOM 2408 C C . PRO B 1 98 ? -3.363 -31.422 2.641 1 95.38 98 PRO B C 1
ATOM 2410 O O . PRO B 1 98 ? -2.824 -32.531 2.656 1 95.38 98 PRO B O 1
ATOM 2413 N N . GLY B 1 99 ? -3.725 -30.859 1.563 1 93.38 99 GLY B N 1
ATOM 2414 C CA . GLY B 1 99 ? -3.623 -31.516 0.265 1 93.38 99 GLY B CA 1
ATOM 2415 C C . GLY B 1 99 ? -2.193 -31.812 -0.146 1 93.38 99 GLY B C 1
ATOM 2416 O O . GLY B 1 99 ? -1.954 -32.625 -1.044 1 93.38 99 GLY B O 1
ATOM 2417 N N . LYS B 1 100 ? -1.283 -31.141 0.442 1 93.62 100 LYS B N 1
ATOM 2418 C CA . LYS B 1 100 ? 0.115 -31.391 0.107 1 93.62 100 LYS B CA 1
ATOM 2419 C C . LYS B 1 100 ? 0.481 -32.844 0.342 1 93.62 100 LYS B C 1
ATOM 2421 O O . LYS B 1 100 ? 1.103 -33.5 -0.513 1 93.62 100 LYS B O 1
ATOM 2426 N N . ALA B 1 101 ? 0.041 -33.375 1.464 1 92 101 ALA B N 1
ATOM 2427 C CA . ALA B 1 101 ? 0.36 -34.75 1.845 1 92 101 ALA B CA 1
ATOM 2428 C C . ALA B 1 101 ? -0.496 -35.75 1.069 1 92 101 ALA B C 1
ATOM 2430 O O . ALA B 1 101 ? -0.106 -36.906 0.891 1 92 101 ALA B O 1
ATOM 2431 N N . VAL B 1 102 ? -1.644 -35.281 0.608 1 93.94 102 VAL B N 1
ATOM 2432 C CA . VAL B 1 102 ? -2.619 -36.188 0.012 1 93.94 102 VAL B CA 1
ATOM 2433 C C . VAL B 1 102 ? -2.346 -36.344 -1.483 1 93.94 102 VAL B C 1
ATOM 2435 O O . VAL B 1 102 ? -2.172 -37.438 -1.987 1 93.94 102 VAL B O 1
ATOM 2438 N N . HIS B 1 103 ? -2.221 -35.25 -2.191 1 94.31 103 HIS B N 1
ATOM 2439 C CA . HIS B 1 103 ? -2.107 -35.344 -3.643 1 94.31 103 HIS B CA 1
ATOM 2440 C C . HIS B 1 103 ? -0.995 -34.438 -4.168 1 94.31 103 HIS B C 1
ATOM 2442 O O . HIS B 1 103 ? -0.572 -34.562 -5.316 1 94.31 103 HIS B O 1
ATOM 2448 N N . GLY B 1 104 ? -0.52 -33.438 -3.406 1 95.81 104 GLY B N 1
ATOM 2449 C CA . GLY B 1 104 ? 0.604 -32.594 -3.756 1 95.81 104 GLY B CA 1
ATOM 2450 C C . GLY B 1 104 ? 0.241 -31.5 -4.75 1 95.81 104 GLY B C 1
ATOM 2451 O O . GLY B 1 104 ? 1.106 -30.734 -5.188 1 95.81 104 GLY B O 1
ATOM 2452 N N . LYS B 1 105 ? -1.07 -31.344 -5.098 1 96.44 105 LYS B N 1
ATOM 2453 C CA . LYS B 1 105 ? -1.518 -30.375 -6.086 1 96.44 105 LYS B CA 1
ATOM 2454 C C . LYS B 1 105 ? -1.851 -29.031 -5.426 1 96.44 105 LYS B C 1
ATOM 2456 O O . LYS B 1 105 ? -3.004 -28.594 -5.441 1 96.44 105 LYS B O 1
ATOM 2461 N N . VAL B 1 106 ? -0.832 -28.453 -4.832 1 96.19 106 VAL B N 1
ATOM 2462 C CA . VAL B 1 106 ? -0.927 -27.156 -4.148 1 96.19 106 VAL B CA 1
ATOM 2463 C C . VAL B 1 106 ? 0.223 -26.266 -4.586 1 96.19 106 VAL B C 1
ATOM 2465 O O . VAL B 1 106 ? 1.298 -26.734 -4.949 1 96.19 106 VAL B O 1
ATOM 2468 N N . VAL B 1 107 ? -0.023 -25.016 -4.645 1 96.94 107 VAL B N 1
ATOM 2469 C CA . VAL B 1 107 ? 0.982 -24 -4.977 1 96.94 107 VAL B CA 1
ATOM 2470 C C . VAL B 1 107 ? 0.87 -22.828 -4.016 1 96.94 107 VAL B C 1
ATOM 2472 O O . VAL B 1 107 ? -0.158 -22.641 -3.357 1 96.94 107 VAL B O 1
ATOM 2475 N N . PRO B 1 108 ? 1.963 -22.047 -3.908 1 97.62 108 PRO B N 1
ATOM 2476 C CA . PRO B 1 108 ? 1.899 -20.859 -3.047 1 97.62 108 PRO B CA 1
ATOM 2477 C C . PRO B 1 108 ? 0.953 -19.781 -3.584 1 97.62 108 PRO B C 1
ATOM 2479 O O . PRO B 1 108 ? 0.568 -19.828 -4.758 1 97.62 108 PRO B O 1
ATOM 2482 N N . THR B 1 109 ? 0.541 -18.953 -2.744 1 97.12 109 THR B N 1
ATOM 2483 C CA . THR B 1 109 ? -0.212 -17.766 -3.152 1 97.12 109 THR B CA 1
ATOM 2484 C C . THR B 1 109 ? 0.031 -16.609 -2.188 1 97.12 109 THR B C 1
ATOM 2486 O O . THR B 1 109 ? 0.814 -16.734 -1.243 1 97.12 109 THR B O 1
ATOM 2489 N N . TRP B 1 110 ? -0.484 -15.438 -2.533 1 97.88 110 TRP B N 1
ATOM 2490 C CA . TRP B 1 110 ? -0.455 -14.234 -1.711 1 97.88 110 TRP B CA 1
ATOM 2491 C C . TRP B 1 110 ? -1.867 -13.789 -1.345 1 97.88 110 TRP B C 1
ATOM 2493 O O . TRP B 1 110 ? -2.693 -13.531 -2.225 1 97.88 110 TRP B O 1
ATOM 2503 N N . ASN B 1 111 ? -2.154 -13.828 -0.062 1 98.06 111 ASN B N 1
ATOM 2504 C CA . ASN B 1 111 ? -3.416 -13.25 0.396 1 98.06 111 ASN B CA 1
ATOM 2505 C C . ASN B 1 111 ? -3.295 -11.75 0.636 1 98.06 111 ASN B C 1
ATOM 2507 O O . ASN B 1 111 ? -2.297 -11.281 1.188 1 98.06 111 ASN B O 1
ATOM 2511 N N . TYR B 1 112 ? -4.281 -11.016 0.201 1 98.31 112 TYR B N 1
ATOM 2512 C CA . TYR B 1 112 ? -4.316 -9.578 0.455 1 98.31 112 TYR B CA 1
ATOM 2513 C C . TYR B 1 112 ? -5.719 -9.023 0.252 1 98.31 112 TYR B C 1
ATOM 2515 O O . TYR B 1 112 ? -6.57 -9.68 -0.353 1 98.31 112 TYR B O 1
ATOM 2523 N N . ALA B 1 113 ? -5.965 -7.871 0.748 1 98.38 113 ALA B N 1
ATOM 2524 C CA . ALA B 1 113 ? -7.211 -7.133 0.569 1 98.38 113 ALA B CA 1
ATOM 2525 C C . ALA B 1 113 ? -6.938 -5.684 0.181 1 98.38 113 ALA B C 1
ATOM 2527 O O . ALA B 1 113 ? -6.059 -5.035 0.754 1 98.38 113 ALA B O 1
ATOM 2528 N N . VAL B 1 114 ? -7.664 -5.184 -0.842 1 98.69 114 VAL B N 1
ATOM 2529 C CA . VAL B 1 114 ? -7.504 -3.801 -1.279 1 98.69 114 VAL B CA 1
ATOM 2530 C C . VAL B 1 114 ? -8.859 -3.219 -1.674 1 98.69 114 VAL B C 1
ATOM 2532 O O . VAL B 1 114 ? -9.766 -3.957 -2.059 1 98.69 114 VAL B O 1
ATOM 2535 N N . VAL B 1 115 ? -8.969 -1.949 -1.552 1 98.75 115 VAL B N 1
ATOM 2536 C CA . VAL B 1 115 ? -10.102 -1.185 -2.062 1 98.75 115 VAL B CA 1
ATOM 2537 C C . VAL B 1 115 ? -9.602 -0.068 -2.977 1 98.75 115 VAL B C 1
ATOM 2539 O O . VAL B 1 115 ? -8.648 0.642 -2.637 1 98.75 115 VAL B O 1
ATOM 2542 N N . HIS B 1 116 ? -10.18 0.01 -4.148 1 98.56 116 HIS B N 1
ATOM 2543 C CA . HIS B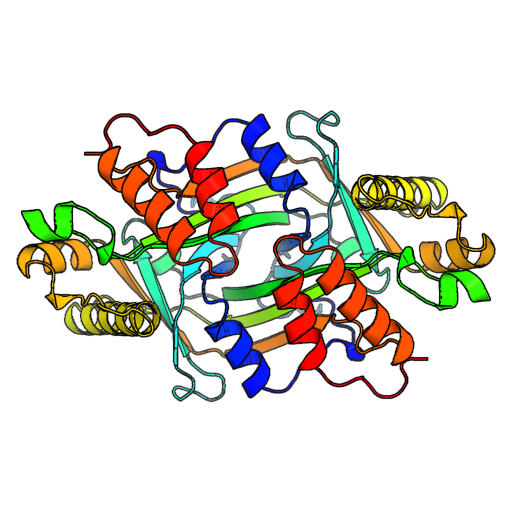 1 116 ? -10 1.14 -5.055 1 98.56 116 HIS B CA 1
ATOM 2544 C C . HIS B 1 116 ? -11.203 2.078 -5.008 1 98.56 116 HIS B C 1
ATOM 2546 O O . HIS B 1 116 ? -12.32 1.681 -5.348 1 98.56 116 HIS B O 1
ATOM 2552 N N . ALA B 1 117 ? -10.969 3.279 -4.582 1 98.5 117 ALA B N 1
ATOM 2553 C CA . ALA B 1 117 ? -11.984 4.328 -4.648 1 98.5 117 ALA B CA 1
ATOM 2554 C C . ALA B 1 117 ? -11.703 5.285 -5.809 1 98.5 117 ALA B C 1
ATOM 2556 O O . ALA B 1 117 ? -10.617 5.852 -5.906 1 98.5 117 ALA B O 1
ATOM 2557 N N . HIS B 1 118 ? -12.672 5.41 -6.68 1 97.38 118 HIS B N 1
ATOM 2558 C CA . HIS B 1 118 ? -12.539 6.297 -7.832 1 97.38 118 HIS B CA 1
ATOM 2559 C C . HIS B 1 118 ? -13.297 7.602 -7.613 1 97.38 118 HIS B C 1
ATOM 2561 O O . HIS B 1 118 ? -14.398 7.598 -7.066 1 97.38 118 HIS B O 1
ATOM 2567 N N . GLY B 1 119 ? -12.68 8.633 -8.008 1 96.94 119 GLY B N 1
ATOM 2568 C CA . GLY B 1 119 ? -13.336 9.93 -7.91 1 96.94 119 GLY B CA 1
ATOM 2569 C C . GLY B 1 119 ? -12.461 11.07 -8.398 1 96.94 119 GLY B C 1
ATOM 2570 O O . GLY B 1 119 ? -11.398 10.844 -8.984 1 96.94 119 GLY B O 1
ATOM 2571 N N . ARG B 1 120 ? -12.984 12.266 -8.195 1 97.06 120 ARG B N 1
ATOM 2572 C CA . ARG B 1 120 ? -12.289 13.492 -8.562 1 97.06 120 ARG B CA 1
ATOM 2573 C C . ARG B 1 120 ? -12.039 14.375 -7.344 1 97.06 120 ARG B C 1
ATOM 2575 O O . ARG B 1 120 ? -12.992 14.789 -6.672 1 97.06 120 ARG B O 1
ATOM 2582 N N . PRO B 1 121 ? -10.781 14.625 -7.09 1 98 121 PRO B N 1
ATOM 2583 C CA . PRO B 1 121 ? -10.492 15.445 -5.91 1 98 121 PRO B CA 1
ATOM 2584 C C . PRO B 1 121 ? -10.914 16.906 -6.082 1 98 121 PRO B C 1
ATOM 2586 O O . PRO B 1 121 ? -10.875 17.438 -7.195 1 98 121 PRO B O 1
ATOM 2589 N N . ARG B 1 122 ? -11.297 17.484 -4.996 1 98.19 122 ARG B N 1
ATOM 2590 C CA . ARG B 1 122 ? -11.586 18.922 -4.91 1 98.19 122 ARG B CA 1
ATOM 2591 C C . ARG B 1 122 ? -10.773 19.578 -3.803 1 98.19 122 ARG B C 1
ATOM 2593 O O . ARG B 1 122 ? -10.703 19.062 -2.686 1 98.19 122 ARG B O 1
ATOM 2600 N N . ALA B 1 123 ? -10.281 20.719 -4.164 1 98.5 123 ALA B N 1
ATOM 2601 C CA . ALA B 1 123 ? -9.477 21.469 -3.197 1 98.5 123 ALA B CA 1
ATOM 2602 C C . ALA B 1 123 ? -10.367 22.281 -2.256 1 98.5 123 ALA B C 1
ATOM 2604 O O . ALA B 1 123 ? -11.383 22.828 -2.676 1 98.5 123 ALA B O 1
ATOM 2605 N N . VAL B 1 124 ? -10.031 22.297 -1.034 1 98.44 124 VAL B N 1
ATOM 2606 C CA . VAL B 1 124 ? -10.656 23.141 -0.011 1 98.44 124 VAL B CA 1
ATOM 2607 C C . VAL B 1 124 ? -9.625 24.109 0.566 1 98.44 124 VAL B C 1
ATOM 2609 O O . VAL B 1 124 ? -8.648 23.688 1.189 1 98.44 124 VAL B O 1
ATOM 2612 N N . THR B 1 125 ? -9.852 25.406 0.423 1 97.25 125 THR B N 1
ATOM 2613 C CA . THR B 1 125 ? -8.836 26.359 0.843 1 97.25 125 THR B CA 1
ATOM 2614 C C . THR B 1 125 ? -9.383 27.297 1.917 1 97.25 125 THR B C 1
ATOM 2616 O O . THR B 1 125 ? -8.625 28.031 2.559 1 97.25 125 THR B O 1
ATOM 2619 N N . ASP B 1 126 ? -10.672 27.203 2.152 1 97.19 126 ASP B N 1
ATOM 2620 C CA . ASP B 1 126 ? -11.266 28 3.221 1 97.19 126 ASP B CA 1
ATOM 2621 C C . ASP B 1 126 ? -10.68 27.625 4.578 1 97.19 126 ASP B C 1
ATOM 2623 O O . ASP B 1 126 ? -10.727 26.469 4.98 1 97.19 126 ASP B O 1
ATOM 2627 N N . PRO B 1 127 ? -10.18 28.609 5.316 1 96.44 127 PRO B N 1
ATOM 2628 C CA . PRO B 1 127 ? -9.477 28.297 6.566 1 96.44 127 PRO B CA 1
ATOM 2629 C C . PRO B 1 127 ? -10.367 27.578 7.578 1 96.44 127 PRO B C 1
ATOM 2631 O O . PRO B 1 127 ? -9.922 26.656 8.25 1 96.44 127 PRO B O 1
ATOM 2634 N N . ALA B 1 128 ? -11.578 28 7.684 1 97.25 128 ALA B N 1
ATOM 2635 C CA . ALA B 1 128 ? -12.484 27.375 8.641 1 97.25 128 ALA B CA 1
ATOM 2636 C C . ALA B 1 128 ? -12.75 25.922 8.258 1 97.25 128 ALA B C 1
ATOM 2638 O O . ALA B 1 128 ? -12.766 25.031 9.125 1 97.25 128 ALA B O 1
ATOM 2639 N N . ALA B 1 129 ? -13.016 25.688 7.008 1 97.88 129 ALA B N 1
ATOM 2640 C CA . ALA B 1 129 ? -13.242 24.328 6.516 1 97.88 129 ALA B CA 1
ATOM 2641 C C . ALA B 1 129 ? -11.992 23.469 6.684 1 97.88 129 ALA B C 1
ATOM 2643 O O . ALA B 1 129 ? -12.086 22.297 7.051 1 97.88 129 ALA B O 1
ATOM 2644 N N . LEU B 1 130 ? -10.898 24.062 6.426 1 98 130 LEU B N 1
ATOM 2645 C CA . LEU B 1 130 ? -9.633 23.359 6.578 1 98 130 LEU B CA 1
ATOM 2646 C C . LEU B 1 130 ? -9.391 22.969 8.031 1 98 130 LEU B C 1
ATOM 2648 O O . LEU B 1 130 ? -8.953 21.859 8.32 1 98 130 LEU B O 1
ATOM 2652 N N . HIS B 1 131 ? -9.641 23.891 8.938 1 98.19 131 HIS B N 1
ATOM 2653 C CA . HIS B 1 131 ? -9.523 23.594 10.359 1 98.19 131 HIS B CA 1
ATOM 2654 C C . HIS B 1 131 ? -10.406 22.406 10.75 1 98.19 131 HIS B C 1
ATOM 2656 O O . HIS B 1 131 ? -9.969 21.516 11.484 1 98.19 131 HIS B O 1
ATOM 2662 N N . ALA B 1 132 ? -11.602 22.406 10.242 1 98.12 132 ALA B N 1
ATOM 2663 C CA . ALA B 1 132 ? -12.531 21.328 10.539 1 98.12 132 ALA B CA 1
ATOM 2664 C C . ALA B 1 132 ? -12.008 19.984 10.016 1 98.12 132 ALA B C 1
ATOM 2666 O O . ALA B 1 132 ? -12.148 18.953 10.672 1 98.12 132 ALA B O 1
ATOM 2667 N N . ILE B 1 133 ? -11.414 20 8.852 1 98.12 133 ILE B N 1
ATOM 2668 C CA . ILE B 1 133 ? -10.844 18.812 8.25 1 98.12 133 ILE B CA 1
ATOM 2669 C C . ILE B 1 133 ? -9.742 18.25 9.148 1 98.12 133 ILE B C 1
ATOM 2671 O O . ILE B 1 133 ? -9.766 17.078 9.516 1 98.12 133 ILE B O 1
ATOM 2675 N N . VAL B 1 134 ? -8.805 19.078 9.547 1 98.25 134 VAL B N 1
ATOM 2676 C CA . VAL B 1 134 ? -7.668 18.625 10.352 1 98.25 134 VAL B CA 1
ATOM 2677 C C . VAL B 1 134 ? -8.148 18.172 11.727 1 98.25 134 VAL B C 1
ATOM 2679 O O . VAL B 1 134 ? -7.652 17.188 12.273 1 98.25 134 VAL B O 1
ATOM 2682 N N . ALA B 1 135 ? -9.109 18.891 12.266 1 98.06 135 ALA B N 1
ATOM 2683 C CA . ALA B 1 135 ? -9.656 18.531 13.578 1 98.06 135 ALA B CA 1
ATOM 2684 C C . ALA B 1 135 ? -10.305 17.141 13.539 1 98.06 135 ALA B C 1
ATOM 2686 O O . ALA B 1 135 ? -10.055 16.312 14.414 1 98.06 135 ALA B O 1
ATOM 2687 N N . THR B 1 136 ? -11.078 16.891 12.555 1 97.12 136 THR B N 1
ATOM 2688 C CA . THR B 1 136 ? -11.781 15.609 12.477 1 97.12 136 THR B CA 1
ATOM 2689 C C . THR B 1 136 ? -10.805 14.469 12.219 1 97.12 136 THR B C 1
ATOM 2691 O O . THR B 1 136 ? -10.945 13.375 12.773 1 97.12 136 THR B O 1
ATOM 2694 N N . LEU B 1 137 ? -9.852 14.695 11.344 1 97.56 137 LEU B N 1
ATOM 2695 C CA . LEU B 1 137 ? -8.805 13.695 11.109 1 97.56 137 LEU B CA 1
ATOM 2696 C C . LEU B 1 137 ? -8.078 13.367 12.414 1 97.56 137 LEU B C 1
ATOM 2698 O O . LEU B 1 137 ? -7.891 12.195 12.742 1 97.56 137 LEU B O 1
ATOM 2702 N N . THR B 1 138 ? -7.684 14.438 13.156 1 97.88 138 THR B N 1
ATOM 2703 C CA . THR B 1 138 ? -6.957 14.281 14.406 1 97.88 138 THR B CA 1
ATOM 2704 C C . THR B 1 138 ? -7.805 13.523 15.43 1 97.88 138 THR B C 1
ATOM 2706 O O . THR B 1 138 ? -7.328 12.578 16.062 1 97.88 138 THR B O 1
ATOM 2709 N N . ASP B 1 139 ? -9.031 13.914 15.531 1 97.12 139 ASP B N 1
ATOM 2710 C CA . ASP B 1 139 ? -9.922 13.281 16.5 1 97.12 139 ASP B CA 1
ATOM 2711 C C . ASP B 1 139 ? -10.039 11.781 16.234 1 97.12 139 ASP B C 1
ATOM 2713 O O . ASP B 1 139 ? -10.039 10.977 17.172 1 97.12 139 ASP B O 1
ATOM 2717 N N . ARG B 1 140 ? -10.125 11.406 15.031 1 96.38 140 ARG B N 1
ATOM 2718 C CA . ARG B 1 140 ? -10.258 10 14.664 1 96.38 140 ARG B CA 1
ATOM 2719 C C . ARG B 1 140 ? -9.031 9.203 15.102 1 96.38 140 ARG B C 1
ATOM 2721 O O . ARG B 1 140 ? -9.164 8.117 15.664 1 96.38 140 ARG B O 1
ATOM 2728 N N . HIS B 1 141 ? -7.84 9.68 14.867 1 96.31 141 HIS B N 1
ATOM 2729 C CA . HIS B 1 141 ? -6.617 8.922 15.109 1 96.31 141 HIS B CA 1
ATOM 2730 C C . HIS B 1 141 ? -6.215 8.984 16.578 1 96.31 141 HIS B C 1
ATOM 2732 O O . HIS B 1 141 ? -5.516 8.102 17.078 1 96.31 141 HIS B O 1
ATOM 2738 N N . GLU B 1 142 ? -6.734 10.016 17.297 1 97.56 142 GLU B N 1
ATOM 2739 C CA . GLU B 1 142 ? -6.395 10.195 18.703 1 97.56 142 GLU B CA 1
ATOM 2740 C C . GLU B 1 142 ? -7.426 9.531 19.609 1 97.56 142 GLU B C 1
ATOM 2742 O O . GLU B 1 142 ? -7.199 9.375 20.812 1 97.56 142 GLU B O 1
ATOM 2747 N N . ALA B 1 143 ? -8.508 9.055 19.047 1 95.25 143 ALA B N 1
ATOM 2748 C CA . ALA B 1 143 ? -9.711 8.672 19.781 1 95.25 143 ALA B CA 1
ATOM 2749 C C . ALA B 1 143 ? -9.398 7.582 20.797 1 95.25 143 ALA B C 1
ATOM 2751 O O . ALA B 1 143 ? -9.953 7.586 21.906 1 95.25 143 ALA B O 1
ATOM 2752 N N . ALA B 1 144 ? -8.5 6.641 20.531 1 92.44 144 ALA B N 1
ATOM 2753 C CA . ALA B 1 144 ? -8.289 5.484 21.391 1 92.44 144 ALA B CA 1
ATOM 2754 C C . ALA B 1 144 ? -7.172 5.754 22.406 1 92.44 144 ALA B C 1
ATOM 2756 O O . ALA B 1 144 ? -6.883 4.91 23.25 1 92.44 144 ALA B O 1
ATOM 2757 N N . ARG B 1 145 ? -6.609 6.914 22.359 1 94.94 145 ARG B N 1
ATOM 2758 C CA . ARG B 1 145 ? -5.496 7.211 23.266 1 94.94 145 ARG B CA 1
ATOM 2759 C C . ARG B 1 145 ? -6 7.605 24.641 1 94.94 145 ARG B C 1
ATOM 2761 O O . ARG B 1 145 ? -7.043 8.25 24.766 1 94.94 145 ARG B O 1
ATOM 2768 N N . PRO B 1 146 ? -5.223 7.234 25.641 1 92.69 146 PRO B N 1
ATOM 2769 C CA . PRO B 1 146 ? -5.613 7.629 26.984 1 92.69 146 PRO B CA 1
ATOM 2770 C C . PRO B 1 146 ? -5.691 9.141 27.172 1 92.69 146 PRO B C 1
ATOM 2772 O O . PRO B 1 146 ? -6.57 9.641 27.875 1 92.69 146 PRO B O 1
ATOM 2775 N N . ALA B 1 147 ? -4.766 9.898 26.594 1 94.19 147 ALA B N 1
ATOM 2776 C CA . ALA B 1 147 ? -4.75 11.359 26.578 1 94.19 147 ALA B CA 1
ATOM 2777 C C . ALA B 1 147 ? -4.754 11.891 25.141 1 94.19 147 ALA B C 1
ATOM 2779 O O . ALA B 1 147 ? -3.717 12.305 24.625 1 94.19 147 ALA B O 1
ATOM 2780 N N . PRO B 1 148 ? -5.918 11.938 24.578 1 97.06 148 PRO B N 1
ATOM 2781 C CA . PRO B 1 148 ? -6 12.352 23.188 1 97.06 148 PRO B CA 1
ATOM 2782 C C . PRO B 1 148 ? -5.551 13.797 22.969 1 97.06 148 PRO B C 1
ATOM 2784 O O . PRO B 1 148 ? -5.887 14.672 23.766 1 97.06 148 PRO B O 1
ATOM 2787 N N . TRP B 1 149 ? -4.777 14.055 22 1 97.69 149 TRP B N 1
ATOM 2788 C CA . TRP B 1 149 ? -4.367 15.391 21.578 1 97.69 149 TRP B CA 1
ATOM 2789 C C . TRP B 1 149 ? -5.406 16.016 20.672 1 97.69 149 TRP B C 1
ATOM 2791 O O . TRP B 1 149 ? -6.027 15.328 19.859 1 97.69 149 TRP B O 1
ATOM 2801 N N . ARG B 1 150 ? -5.57 17.297 20.766 1 97.44 150 ARG B N 1
ATOM 2802 C CA . ARG B 1 150 ? -6.488 18.047 19.922 1 97.44 150 ARG B CA 1
ATOM 2803 C C . ARG B 1 150 ? -5.773 19.203 19.219 1 97.44 150 ARG B C 1
ATOM 2805 O O . ARG B 1 150 ? -4.805 19.75 19.75 1 97.44 150 ARG B O 1
ATOM 2812 N N . VAL B 1 151 ? -6.375 19.578 18.062 1 97.81 151 VAL B N 1
ATOM 2813 C CA . VAL B 1 151 ? -5.766 20.641 17.266 1 97.81 151 VAL B CA 1
ATOM 2814 C C . VAL B 1 151 ? -5.629 21.906 18.109 1 97.81 151 VAL B C 1
ATOM 2816 O O . VAL B 1 151 ? -4.598 22.578 18.078 1 97.81 151 VAL B O 1
ATOM 2819 N N . ASP B 1 152 ? -6.551 22.141 18.953 1 95.31 152 ASP B N 1
ATOM 2820 C CA . ASP B 1 152 ? -6.586 23.375 19.734 1 95.31 152 ASP B CA 1
ATOM 2821 C C . ASP B 1 152 ? -5.691 23.281 20.969 1 95.31 152 ASP B C 1
ATOM 2823 O O . ASP B 1 152 ? -5.605 24.219 21.75 1 95.31 152 ASP B O 1
ATOM 2827 N N . ASP B 1 153 ? -5.016 22.141 21.141 1 96.12 153 ASP B N 1
ATOM 2828 C CA . ASP B 1 153 ? -3.965 22.047 22.156 1 96.12 153 ASP B CA 1
ATOM 2829 C C . ASP B 1 153 ? -2.734 22.844 21.75 1 96.12 153 ASP B C 1
ATOM 2831 O O . ASP B 1 153 ? -1.908 23.203 22.578 1 96.12 153 ASP B O 1
ATOM 2835 N N . ALA B 1 154 ? -2.51 23.078 20.438 1 97.44 154 ALA B N 1
ATOM 2836 C CA . ALA B 1 154 ? -1.419 23.906 19.938 1 97.44 154 ALA B CA 1
ATOM 2837 C C . ALA B 1 154 ? -1.801 25.391 19.953 1 97.44 154 ALA B C 1
ATOM 2839 O O . ALA B 1 154 ? -2.98 25.734 19.859 1 97.44 154 ALA B O 1
ATOM 2840 N N . PRO B 1 155 ? -0.804 26.266 20.062 1 97.5 155 PRO B N 1
ATOM 2841 C CA . PRO B 1 155 ? -1.103 27.703 20.047 1 97.5 155 PRO B CA 1
ATOM 2842 C C . PRO B 1 155 ? -1.839 28.141 18.766 1 97.5 155 PRO B C 1
ATOM 2844 O O . PRO B 1 155 ? -1.495 27.688 17.672 1 97.5 155 PRO B O 1
ATOM 2847 N N . PRO B 1 156 ? -2.812 29.031 18.906 1 96.88 156 PRO B N 1
ATOM 2848 C CA . PRO B 1 156 ? -3.65 29.422 17.766 1 96.88 156 PRO B CA 1
ATOM 2849 C C . PRO B 1 156 ? -2.838 29.984 16.594 1 96.88 156 PRO B C 1
ATOM 2851 O O . PRO B 1 156 ? -3.158 29.719 15.43 1 96.88 156 PRO B O 1
ATOM 2854 N N . ASP B 1 157 ? -1.834 30.781 16.891 1 97.25 157 ASP B N 1
ATOM 2855 C CA . ASP B 1 157 ? -1.025 31.359 15.828 1 97.25 157 ASP B CA 1
ATOM 2856 C C . ASP B 1 157 ? -0.256 30.281 15.07 1 97.25 157 ASP B C 1
ATOM 2858 O O . ASP B 1 157 ? -0.107 30.359 13.852 1 97.25 157 ASP B O 1
ATOM 2862 N N . PHE B 1 158 ? 0.218 29.359 15.836 1 97.5 158 PHE B N 1
ATOM 2863 C CA . PHE B 1 158 ? 0.917 28.234 15.227 1 97.5 158 PHE B CA 1
ATOM 2864 C C . PHE B 1 158 ? -0.028 27.422 14.359 1 97.5 158 PHE B C 1
ATOM 2866 O O . PHE B 1 158 ? 0.311 27.062 13.227 1 97.5 158 PHE B O 1
ATOM 2873 N N . VAL B 1 159 ? -1.22 27.141 14.82 1 97.56 159 VAL B N 1
ATOM 2874 C CA . VAL B 1 159 ? -2.223 26.391 14.062 1 97.56 159 VAL B CA 1
ATOM 2875 C C . VAL B 1 159 ? -2.549 27.125 12.766 1 97.56 159 VAL B C 1
ATOM 2877 O O . VAL B 1 159 ? -2.605 26.516 11.695 1 97.56 159 VAL B O 1
ATOM 2880 N N . ALA B 1 160 ? -2.73 28.453 12.883 1 97.25 160 ALA B N 1
ATOM 2881 C CA . ALA B 1 160 ? -3.033 29.25 11.703 1 97.25 160 ALA B CA 1
ATOM 2882 C C . ALA B 1 160 ? -1.922 29.125 10.664 1 97.25 160 ALA B C 1
ATOM 2884 O O . ALA B 1 160 ? -2.193 29 9.461 1 97.25 160 ALA B O 1
ATOM 2885 N N . GLN B 1 161 ? -0.716 29.219 11.164 1 97.38 161 GLN B N 1
ATOM 2886 C CA . GLN B 1 161 ? 0.434 29.094 10.273 1 97.38 161 GLN B CA 1
ATOM 2887 C C . GLN B 1 161 ? 0.444 27.734 9.586 1 97.38 161 GLN B C 1
ATOM 2889 O O . GLN B 1 161 ? 0.657 27.641 8.375 1 97.38 161 GLN B O 1
ATOM 2894 N N . MET B 1 162 ? 0.216 26.703 10.367 1 97.06 162 MET B N 1
ATOM 2895 C CA . MET B 1 162 ? 0.213 25.344 9.82 1 97.06 162 MET B CA 1
ATOM 2896 C C . MET B 1 162 ? -0.907 25.172 8.797 1 97.06 162 MET B C 1
ATOM 2898 O O . MET B 1 162 ? -0.708 24.547 7.75 1 97.06 162 MET B O 1
ATOM 2902 N N . LEU B 1 163 ? -2.084 25.688 9.07 1 97.81 163 LEU B N 1
ATOM 2903 C CA . LEU B 1 163 ? -3.217 25.594 8.156 1 97.81 163 LEU B CA 1
ATOM 2904 C C . LEU B 1 163 ? -2.908 26.297 6.84 1 97.81 163 LEU B C 1
ATOM 2906 O O . LEU B 1 163 ? -3.334 25.844 5.777 1 97.81 163 LEU B O 1
ATOM 2910 N N . GLY B 1 164 ? -2.178 27.391 6.91 1 97.94 164 GLY B N 1
ATOM 2911 C CA . GLY B 1 164 ? -1.79 28.109 5.711 1 97.94 164 GLY B CA 1
ATOM 2912 C C . GLY B 1 164 ? -0.885 27.312 4.797 1 97.94 164 GLY B C 1
ATOM 2913 O O . GLY B 1 164 ? -0.764 27.625 3.609 1 97.94 164 GLY B O 1
ATOM 2914 N N . ALA B 1 165 ? -0.248 26.297 5.289 1 98.06 165 ALA B N 1
ATOM 2915 C CA . ALA B 1 165 ? 0.75 25.516 4.551 1 98.06 165 ALA B CA 1
ATOM 2916 C C . ALA B 1 165 ? 0.131 24.266 3.932 1 98.06 165 ALA B C 1
ATOM 2918 O O . ALA B 1 165 ? 0.831 23.469 3.316 1 98.06 165 ALA B O 1
ATOM 2919 N N . ILE B 1 166 ? -1.164 24.109 4.117 1 98.5 166 ILE B N 1
ATOM 2920 C CA . ILE B 1 166 ? -1.787 22.906 3.58 1 98.5 166 ILE B CA 1
ATOM 2921 C C . ILE B 1 166 ? -3.021 23.281 2.764 1 98.5 166 ILE B C 1
ATOM 2923 O O . ILE B 1 166 ? -3.457 24.438 2.783 1 98.5 166 ILE B O 1
ATOM 2927 N N . VAL B 1 167 ? -3.537 22.359 1.962 1 98.75 167 VAL B N 1
ATOM 2928 C CA . VAL B 1 167 ? -4.793 22.422 1.219 1 98.75 167 VAL B CA 1
ATOM 2929 C C . VAL B 1 167 ? -5.633 21.172 1.526 1 98.75 167 VAL B C 1
ATOM 2931 O O . VAL B 1 167 ? -5.129 20.062 1.511 1 98.75 167 VAL B O 1
ATOM 2934 N N . GLY B 1 168 ? -6.895 21.406 1.896 1 98.75 168 GLY B N 1
ATOM 2935 C CA . GLY B 1 168 ? -7.805 20.281 2.08 1 98.75 168 GLY B CA 1
ATOM 2936 C C . GLY B 1 168 ? -8.18 19.609 0.78 1 98.75 168 GLY B C 1
ATOM 2937 O O . GLY B 1 168 ? -8.188 20.234 -0.28 1 98.75 168 GLY B O 1
ATOM 2938 N N . ILE B 1 169 ? -8.461 18.328 0.828 1 98.81 169 ILE B N 1
ATOM 2939 C CA . ILE B 1 169 ? -8.906 17.531 -0.312 1 98.81 169 ILE B CA 1
ATOM 2940 C C . ILE B 1 169 ? -10.18 16.766 0.049 1 98.81 169 ILE B C 1
ATOM 2942 O O . ILE B 1 169 ? -10.242 16.109 1.087 1 98.81 169 ILE B O 1
ATOM 2946 N N . GLU B 1 170 ? -11.117 16.891 -0.759 1 98.75 170 GLU B N 1
ATOM 2947 C CA . GLU B 1 170 ? -12.328 16.078 -0.658 1 98.75 170 GLU B CA 1
ATOM 2948 C C . GLU B 1 170 ? -12.594 15.32 -1.956 1 98.75 170 GLU B C 1
ATOM 2950 O O . GLU B 1 170 ? -12.398 15.859 -3.047 1 98.75 170 GLU B O 1
ATOM 2955 N N . VAL B 1 171 ? -13.039 14.07 -1.833 1 98.62 171 VAL B N 1
ATOM 2956 C CA . VAL B 1 171 ? -13.328 13.219 -2.982 1 98.62 171 VAL B CA 1
ATOM 2957 C C . VAL B 1 171 ? -14.656 12.492 -2.77 1 98.62 171 VAL B C 1
ATOM 2959 O O . VAL B 1 171 ? -14.727 11.539 -1.987 1 98.62 171 VAL B O 1
ATOM 2962 N N . GLU B 1 172 ? -15.633 12.961 -3.445 1 98.5 172 GLU B N 1
ATOM 2963 C CA . GLU B 1 172 ? -16.828 12.117 -3.508 1 98.5 172 GLU B CA 1
ATOM 2964 C C . GLU B 1 172 ? -16.547 10.836 -4.301 1 98.5 172 GLU B C 1
ATOM 2966 O O . GLU B 1 172 ? -16.25 10.898 -5.492 1 98.5 172 GLU B O 1
ATOM 2971 N N . ILE B 1 173 ? -16.688 9.719 -3.596 1 98.56 173 ILE B N 1
ATOM 2972 C CA . ILE B 1 173 ? -16.375 8.453 -4.258 1 98.56 173 ILE B CA 1
ATOM 2973 C C . ILE B 1 173 ? -17.438 8.148 -5.305 1 98.56 173 ILE B C 1
ATOM 2975 O O . ILE B 1 173 ? -18.625 8.125 -4.996 1 98.56 173 ILE B O 1
ATOM 2979 N N . GLU B 1 174 ? -17.031 7.961 -6.504 1 97.62 174 GLU B N 1
ATOM 2980 C CA . GLU B 1 174 ? -17.922 7.648 -7.613 1 97.62 174 GLU B CA 1
ATOM 2981 C C . GLU B 1 174 ? -18.109 6.145 -7.773 1 97.62 174 GLU B C 1
ATOM 2983 O O . GLU B 1 174 ? -19.156 5.684 -8.242 1 97.62 174 GLU B O 1
ATOM 2988 N N . ARG B 1 175 ? -17.062 5.402 -7.465 1 97 175 ARG B N 1
ATOM 2989 C CA . ARG B 1 175 ? -17.062 3.953 -7.633 1 97 175 ARG B CA 1
ATOM 2990 C C . ARG B 1 175 ? -16.094 3.295 -6.656 1 97 175 ARG B C 1
ATOM 2992 O O . ARG B 1 175 ? -14.992 3.809 -6.418 1 97 175 ARG B O 1
ATOM 2999 N N . LEU B 1 176 ? -16.562 2.18 -6.098 1 97.69 176 LEU B N 1
ATOM 3000 C CA . LEU B 1 176 ? -15.727 1.359 -5.223 1 97.69 176 LEU B CA 1
ATOM 3001 C C . LEU B 1 176 ? -15.484 -0.018 -5.832 1 97.69 176 LEU B C 1
ATOM 3003 O O . LEU B 1 176 ? -16.422 -0.636 -6.363 1 97.69 176 LEU B O 1
ATOM 3007 N N . GLU B 1 177 ? -14.258 -0.401 -5.828 1 97.31 177 GLU B N 1
ATOM 3008 C CA . GLU B 1 177 ? -13.875 -1.768 -6.176 1 97.31 177 GLU B CA 1
ATOM 3009 C C . GLU B 1 177 ? -13.047 -2.408 -5.066 1 97.31 177 GLU B C 1
ATOM 3011 O O . GLU B 1 177 ? -12.109 -1.794 -4.547 1 97.31 177 GLU B O 1
ATOM 3016 N N . GLY B 1 178 ? -13.484 -3.6 -4.66 1 98.06 178 GLY B N 1
ATOM 3017 C CA . GLY B 1 178 ? -12.758 -4.312 -3.617 1 98.06 178 GLY B CA 1
ATOM 3018 C C . GLY B 1 178 ? -12.305 -5.695 -4.043 1 98.06 178 GLY B C 1
ATOM 3019 O O . GLY B 1 178 ? -13.07 -6.441 -4.664 1 98.06 178 GLY B O 1
ATOM 3020 N N . LYS B 1 179 ? -11.07 -6.008 -3.84 1 98.31 179 LYS B N 1
ATOM 3021 C CA . LYS B 1 179 ? -10.547 -7.363 -3.996 1 98.31 179 LYS B CA 1
ATOM 3022 C C . LYS B 1 179 ? -10.086 -7.93 -2.656 1 98.31 179 LYS B C 1
ATOM 3024 O O . LYS B 1 179 ? -9.133 -7.422 -2.055 1 98.31 179 LYS B O 1
ATOM 3029 N N . PHE B 1 180 ? -10.789 -8.891 -2.176 1 98.19 180 PHE B N 1
ATOM 3030 C CA . PHE B 1 180 ? -10.406 -9.648 -0.989 1 98.19 180 PHE B CA 1
ATOM 3031 C C . PHE B 1 180 ? -9.984 -11.062 -1.361 1 98.19 180 PHE B C 1
ATOM 3033 O O . PHE B 1 180 ? -10.805 -11.984 -1.367 1 98.19 180 PHE B O 1
ATOM 3040 N N . LYS B 1 181 ? -8.742 -11.211 -1.693 1 98 181 LYS B N 1
ATOM 3041 C CA . LYS B 1 181 ? -8.164 -12.523 -1.951 1 98 181 LYS B CA 1
ATOM 3042 C C . LYS B 1 181 ? -7.641 -13.156 -0.666 1 98 181 LYS B C 1
ATOM 3044 O O . LYS B 1 181 ? -6.461 -13.016 -0.332 1 98 181 LYS B O 1
ATOM 3049 N N . LEU B 1 182 ? -8.5 -13.922 -0.024 1 97.75 182 LEU B N 1
ATOM 3050 C CA . LEU B 1 182 ? -8.242 -14.375 1.338 1 97.75 182 LEU B CA 1
ATOM 3051 C C . LEU B 1 182 ? -8.602 -15.852 1.493 1 97.75 182 LEU B C 1
ATOM 3053 O O . LEU B 1 182 ? -9.148 -16.266 2.52 1 97.75 182 LEU B O 1
ATOM 3057 N N . SER B 1 183 ? -8.383 -16.625 0.47 1 96.5 183 SER B N 1
ATOM 3058 C CA . SER B 1 183 ? -8.516 -18.078 0.435 1 96.5 183 SER B CA 1
ATOM 3059 C C . SER B 1 183 ? -9.977 -18.5 0.584 1 96.5 183 SER B C 1
ATOM 3061 O O . SER B 1 183 ? -10.258 -19.641 0.954 1 96.5 183 SER B O 1
ATOM 3063 N N . GLN B 1 184 ? -10.883 -17.547 0.313 1 94.88 184 GLN B N 1
ATOM 3064 C CA . GLN B 1 184 ? -12.289 -17.891 0.453 1 94.88 184 GLN B CA 1
ATOM 3065 C C . GLN B 1 184 ? -12.727 -18.859 -0.65 1 94.88 184 GLN B C 1
ATOM 3067 O O . GLN B 1 184 ? -13.805 -19.453 -0.567 1 94.88 184 GLN B O 1
ATOM 3072 N N . ASN B 1 185 ? -11.922 -18.922 -1.661 1 93.31 185 ASN B N 1
ATOM 3073 C CA . ASN B 1 185 ? -12.211 -19.828 -2.768 1 93.31 185 ASN B CA 1
ATOM 3074 C C . ASN B 1 185 ? -11.688 -21.234 -2.488 1 93.31 185 ASN B C 1
ATOM 3076 O O . ASN B 1 185 ? -11.812 -22.125 -3.334 1 93.31 185 ASN B O 1
ATOM 3080 N N . ARG B 1 186 ? -11.094 -21.516 -1.335 1 94.12 186 ARG B N 1
ATOM 3081 C CA . ARG B 1 186 ? -10.508 -22.797 -0.963 1 94.12 186 ARG B CA 1
ATOM 3082 C C . ARG B 1 186 ? -11.453 -23.578 -0.052 1 94.12 186 ARG B C 1
ATOM 3084 O O . ARG B 1 186 ? -12.344 -23.016 0.566 1 94.12 186 ARG B O 1
ATOM 3091 N N . PRO B 1 187 ? -11.219 -24.938 0.073 1 92.94 187 PRO B N 1
ATOM 3092 C CA . PRO B 1 187 ? -11.984 -25.719 1.042 1 92.94 187 PRO B CA 1
ATOM 3093 C C . PRO B 1 187 ? -11.797 -25.234 2.479 1 92.94 187 PRO B C 1
ATOM 3095 O O . PRO B 1 187 ? -10.758 -24.672 2.809 1 92.94 187 PRO B O 1
ATOM 3098 N N . PRO B 1 188 ? -12.781 -25.484 3.285 1 93.44 188 PRO B N 1
ATOM 3099 C CA . PRO B 1 188 ? -12.727 -25.031 4.676 1 93.44 188 PRO B CA 1
ATOM 3100 C C . PRO B 1 188 ? -11.461 -25.5 5.398 1 93.44 188 PRO B C 1
ATOM 3102 O O . PRO B 1 188 ? -10.883 -24.734 6.18 1 93.44 188 PRO B O 1
ATOM 3105 N N . ALA B 1 189 ? -11.078 -26.688 5.074 1 94.69 189 ALA B N 1
ATOM 3106 C CA . ALA B 1 189 ? -9.891 -27.219 5.738 1 94.69 189 ALA B CA 1
ATOM 3107 C C . ALA B 1 189 ? -8.648 -26.422 5.355 1 94.69 189 ALA B C 1
ATOM 3109 O O . ALA B 1 189 ? -7.77 -26.188 6.191 1 94.69 189 ALA B O 1
ATOM 3110 N N . ASP B 1 190 ? -8.547 -26.047 4.121 1 96.25 190 ASP B N 1
ATOM 3111 C CA . ASP B 1 190 ? -7.426 -25.234 3.654 1 96.25 190 ASP B CA 1
ATOM 3112 C C . ASP B 1 190 ? -7.43 -23.859 4.324 1 96.25 190 ASP B C 1
ATOM 3114 O O . ASP B 1 190 ? -6.391 -23.375 4.781 1 96.25 190 ASP B O 1
ATOM 3118 N N . ARG B 1 191 ? -8.562 -23.25 4.363 1 96.38 191 ARG B N 1
ATOM 3119 C CA . ARG B 1 191 ? -8.688 -21.938 4.984 1 96.38 191 ARG B CA 1
ATOM 3120 C C . ARG B 1 191 ? -8.266 -21.984 6.449 1 96.38 191 ARG B C 1
ATOM 3122 O O . ARG B 1 191 ? -7.535 -21.109 6.918 1 96.38 191 ARG B O 1
ATOM 3129 N N . ALA B 1 192 ? -8.75 -23 7.133 1 96.38 192 ALA B N 1
ATOM 3130 C CA . ALA B 1 192 ? -8.398 -23.156 8.547 1 96.38 192 ALA B CA 1
ATOM 3131 C C . ALA B 1 192 ? -6.891 -23.328 8.719 1 96.38 192 ALA B C 1
ATOM 3133 O O . ALA B 1 192 ? -6.289 -22.734 9.617 1 96.38 192 ALA B O 1
ATOM 3134 N N . ALA B 1 193 ? -6.312 -24.125 7.879 1 97.31 193 ALA B N 1
ATOM 3135 C CA . ALA B 1 193 ? -4.879 -24.391 7.941 1 97.31 193 ALA B CA 1
ATOM 3136 C C . ALA B 1 193 ? -4.074 -23.125 7.695 1 97.31 193 ALA B C 1
ATOM 3138 O O . ALA B 1 193 ? -3.064 -22.875 8.359 1 97.31 193 ALA B O 1
ATOM 3139 N N . VAL B 1 194 ? -4.523 -22.328 6.75 1 97.88 194 VAL B N 1
ATOM 3140 C CA . VAL B 1 194 ? -3.844 -21.078 6.441 1 97.88 194 VAL B CA 1
ATOM 3141 C C . VAL B 1 194 ? -3.914 -20.125 7.641 1 97.88 194 VAL B C 1
ATOM 3143 O O . VAL B 1 194 ? -2.902 -19.547 8.047 1 97.88 194 VAL B O 1
ATOM 3146 N N . ARG B 1 195 ? -5.09 -20 8.234 1 97.56 195 ARG B N 1
ATOM 3147 C CA . ARG B 1 195 ? -5.242 -19.125 9.391 1 97.56 195 ARG B CA 1
ATOM 3148 C C . ARG B 1 195 ? -4.359 -19.578 10.547 1 97.56 195 ARG B C 1
ATOM 3150 O O . ARG B 1 195 ? -3.711 -18.766 11.203 1 97.56 195 ARG B O 1
ATOM 3157 N N . GLU B 1 196 ? -4.328 -20.875 10.781 1 97.25 196 GLU B N 1
ATOM 3158 C CA . GLU B 1 196 ? -3.486 -21.422 11.836 1 97.25 196 GLU B CA 1
ATOM 3159 C C . GLU B 1 196 ? -2.006 -21.203 11.539 1 97.25 196 GLU B C 1
ATOM 3161 O O . GLU B 1 196 ? -1.231 -20.859 12.438 1 97.25 196 GLU B O 1
ATOM 3166 N N . GLY B 1 197 ? -1.642 -21.453 10.32 1 97.25 197 GLY B N 1
ATOM 3167 C CA . GLY B 1 197 ? -0.267 -21.219 9.906 1 97.25 197 GLY B CA 1
ATOM 3168 C C . GLY B 1 197 ? 0.178 -19.781 10.086 1 97.25 197 GLY B C 1
ATOM 3169 O O . GLY B 1 197 ? 1.279 -19.531 10.578 1 97.25 197 GLY B O 1
ATOM 3170 N N . LEU B 1 198 ? -0.684 -18.828 9.68 1 97 198 LEU B N 1
ATOM 3171 C CA . LEU B 1 198 ? -0.393 -17.422 9.852 1 97 198 LEU B CA 1
ATOM 3172 C C . LEU B 1 198 ? -0.212 -17.062 11.328 1 97 198 LEU B C 1
ATOM 3174 O O . LEU B 1 198 ? 0.718 -16.344 11.695 1 97 198 LEU B O 1
ATOM 3178 N N . ALA B 1 199 ? -1.069 -17.562 12.141 1 95 199 ALA B N 1
ATOM 3179 C CA . ALA B 1 199 ? -0.991 -17.312 13.578 1 95 199 ALA B CA 1
ATOM 3180 C C . ALA B 1 199 ? 0.316 -17.844 14.156 1 95 199 ALA B C 1
ATOM 3182 O O . ALA B 1 199 ? 0.945 -17.188 14.992 1 95 199 ALA B O 1
ATOM 3183 N N . ALA B 1 200 ? 0.72 -18.984 13.734 1 95.25 200 ALA B N 1
ATOM 3184 C CA . ALA B 1 200 ? 1.925 -19.625 14.242 1 95.25 200 ALA B CA 1
ATOM 3185 C C . ALA B 1 200 ? 3.182 -18.922 13.742 1 95.25 200 ALA B C 1
ATOM 3187 O O . ALA B 1 200 ? 4.16 -18.781 14.484 1 95.25 200 ALA B O 1
ATOM 3188 N N . ARG B 1 201 ? 3.195 -18.562 12.445 1 94.62 201 ARG B N 1
ATOM 3189 C CA . ARG B 1 201 ? 4.355 -17.875 11.883 1 94.62 201 ARG B CA 1
ATOM 3190 C C . ARG B 1 201 ? 4.594 -16.531 12.57 1 94.62 201 ARG B C 1
ATOM 3192 O O . ARG B 1 201 ? 5.73 -16.203 12.922 1 94.62 201 ARG B O 1
ATOM 3199 N N . GLY B 1 202 ? 3.578 -15.68 12.742 1 90.25 202 GLY B N 1
ATOM 3200 C CA . GLY B 1 202 ? 3.629 -14.484 13.57 1 90.25 202 GLY B CA 1
ATOM 3201 C C . GLY B 1 202 ? 4.441 -13.367 12.953 1 90.25 202 GLY B C 1
ATOM 3202 O O . GLY B 1 202 ? 4.988 -12.523 13.672 1 90.25 202 GLY B O 1
ATOM 3203 N N . GLN B 1 203 ? 4.598 -13.383 11.719 1 87.62 203 GLN B N 1
ATOM 3204 C CA . GLN B 1 203 ? 5.258 -12.273 11.031 1 87.62 203 GLN B CA 1
ATOM 3205 C C . GLN B 1 203 ? 4.344 -11.055 10.953 1 87.62 203 GLN B C 1
ATOM 3207 O O . GLN B 1 203 ? 3.133 -11.164 11.141 1 87.62 203 GLN B O 1
ATOM 3212 N N . PRO B 1 204 ? 5.016 -9.867 10.742 1 83.5 204 PRO B N 1
ATOM 3213 C CA . PRO B 1 204 ? 4.188 -8.672 10.57 1 83.5 204 PRO B CA 1
ATOM 3214 C C . PRO B 1 204 ? 3.105 -8.852 9.508 1 83.5 204 PRO B C 1
ATOM 3216 O O . PRO B 1 204 ? 3.391 -9.32 8.406 1 83.5 204 PRO B O 1
ATOM 3219 N N . GLY B 1 205 ? 1.899 -8.609 9.781 1 88 205 GLY B N 1
ATOM 3220 C CA . GLY B 1 205 ? 0.769 -8.703 8.875 1 88 205 GLY B CA 1
ATOM 3221 C C . GLY B 1 205 ? -0.007 -10 9.023 1 88 205 GLY B C 1
ATOM 3222 O O . GLY B 1 205 ? -1.163 -10.094 8.602 1 88 205 GLY B O 1
ATOM 3223 N N . ASP B 1 206 ? 0.596 -11.023 9.633 1 93.69 206 ASP B N 1
ATOM 3224 C CA . ASP B 1 206 ? -0.024 -12.336 9.695 1 93.69 206 ASP B CA 1
ATOM 3225 C C . ASP B 1 206 ? -1.323 -12.297 10.5 1 93.69 206 ASP B C 1
ATOM 3227 O O . ASP B 1 206 ? -2.354 -12.797 10.047 1 93.69 206 ASP B O 1
ATOM 3231 N N . ALA B 1 207 ? -1.239 -11.656 11.648 1 92.62 207 ALA B N 1
ATOM 3232 C CA . ALA B 1 207 ? -2.416 -11.609 12.508 1 92.62 207 ALA B CA 1
ATOM 3233 C C . ALA B 1 207 ? -3.564 -10.867 11.828 1 92.62 207 ALA B C 1
ATOM 3235 O O . ALA B 1 207 ? -4.715 -11.305 11.891 1 92.62 207 ALA B O 1
ATOM 3236 N N . ALA B 1 208 ? -3.242 -9.773 11.227 1 92.62 208 ALA B N 1
ATOM 3237 C CA . ALA B 1 208 ? -4.266 -8.992 10.539 1 92.62 208 ALA B CA 1
ATOM 3238 C C . ALA B 1 208 ? -4.863 -9.766 9.367 1 92.62 208 ALA B C 1
ATOM 3240 O O . ALA B 1 208 ? -6.082 -9.766 9.172 1 92.62 208 ALA B O 1
ATOM 3241 N N . ALA B 1 209 ? -4.023 -10.445 8.594 1 95.44 209 ALA B N 1
ATOM 3242 C CA . ALA B 1 209 ? -4.512 -11.25 7.477 1 95.44 209 ALA B CA 1
ATOM 3243 C C . ALA B 1 209 ? -5.449 -12.352 7.961 1 95.44 209 ALA B C 1
ATOM 3245 O O . ALA B 1 209 ? -6.531 -12.539 7.406 1 95.44 209 ALA B O 1
ATOM 3246 N N . ALA B 1 210 ? -5.039 -13 9.031 1 96.25 210 ALA B N 1
ATOM 3247 C CA . ALA B 1 210 ? -5.863 -14.07 9.586 1 96.25 210 ALA B CA 1
ATOM 3248 C C . ALA B 1 210 ? -7.211 -13.531 10.062 1 96.25 210 ALA B C 1
ATOM 3250 O O . ALA B 1 210 ? -8.242 -14.172 9.867 1 96.25 210 ALA B O 1
ATOM 3251 N N . ALA B 1 211 ? -7.195 -12.383 10.688 1 94.62 211 ALA B N 1
ATOM 3252 C CA . ALA B 1 211 ? -8.43 -11.773 11.188 1 94.62 211 ALA B CA 1
ATOM 3253 C C . ALA B 1 211 ? -9.375 -11.438 10.039 1 94.62 211 ALA B C 1
ATOM 3255 O O . ALA B 1 211 ? -10.586 -11.664 10.141 1 94.62 211 ALA B O 1
ATOM 3256 N N . TRP B 1 212 ? -8.852 -10.922 8.977 1 95.44 212 TRP B N 1
ATOM 3257 C CA . TRP B 1 212 ? -9.68 -10.586 7.824 1 95.44 212 TRP B CA 1
ATOM 3258 C C . TRP B 1 212 ? -10.211 -11.844 7.145 1 95.44 212 TRP B C 1
ATOM 3260 O O . TRP B 1 212 ? -11.352 -11.859 6.664 1 95.44 212 TRP B O 1
ATOM 3270 N N . MET B 1 213 ? -9.414 -12.906 7.074 1 96.25 213 MET B N 1
ATOM 3271 C CA . MET B 1 213 ? -9.891 -14.18 6.539 1 96.25 213 MET B CA 1
ATOM 3272 C C . MET B 1 213 ? -11.133 -14.648 7.293 1 96.25 213 MET B C 1
ATOM 3274 O O . MET B 1 213 ? -12.086 -15.133 6.68 1 96.25 213 MET B O 1
ATOM 3278 N N . ALA B 1 214 ? -11.086 -14.453 8.57 1 93.75 214 ALA B N 1
ATOM 3279 C CA . ALA B 1 214 ? -12.203 -14.898 9.406 1 93.75 214 ALA B CA 1
ATOM 3280 C C . ALA B 1 214 ? -13.469 -14.102 9.102 1 93.75 214 ALA B C 1
ATOM 3282 O O . ALA B 1 214 ? -14.578 -14.617 9.25 1 93.75 214 ALA B O 1
ATOM 3283 N N . GLY B 1 215 ? -13.297 -12.898 8.672 1 91.25 215 GLY B N 1
ATOM 3284 C CA . GLY B 1 215 ? -14.43 -12.016 8.445 1 91.25 215 GLY B CA 1
ATOM 3285 C C . GLY B 1 215 ? -15.031 -12.156 7.062 1 91.25 215 GLY B C 1
ATOM 3286 O O . GLY B 1 215 ? -16.109 -11.625 6.789 1 91.25 215 GLY B O 1
ATOM 3287 N N . VAL B 1 216 ? -14.375 -12.844 6.137 1 91.75 216 VAL B N 1
ATOM 3288 C CA . VAL B 1 216 ? -14.844 -13.023 4.766 1 91.75 216 VAL B CA 1
ATOM 3289 C C . VAL B 1 216 ? -15.375 -14.445 4.586 1 91.75 216 VAL B C 1
ATOM 3291 O O . VAL B 1 216 ? -14.625 -15.422 4.715 1 91.75 216 VAL B O 1
ATOM 3294 N N . PRO B 1 217 ? -16.594 -14.602 4.289 1 89.12 217 PRO B N 1
ATOM 3295 C CA . PRO B 1 217 ? -17.188 -15.938 4.156 1 89.12 217 PRO B CA 1
ATOM 3296 C C . PRO B 1 217 ? -16.641 -16.703 2.955 1 89.12 217 PRO B C 1
ATOM 3298 O O . PRO B 1 217 ? -16.203 -16.094 1.971 1 89.12 217 PRO B O 1
ATOM 3301 N N . PRO B 1 218 ? -16.656 -18.047 3.1 1 88.25 218 PRO B N 1
ATOM 3302 C CA . PRO B 1 218 ? -16.25 -18.859 1.95 1 88.25 218 PRO B CA 1
ATOM 3303 C C . PRO B 1 218 ? -17.156 -18.656 0.735 1 88.25 218 PRO B C 1
ATOM 3305 O O . PRO B 1 218 ? -18.328 -18.328 0.887 1 88.25 218 PRO B O 1
ATOM 3308 N N . THR B 1 219 ? -16.547 -18.562 -0.409 1 81.12 219 THR B N 1
ATOM 3309 C CA . THR B 1 219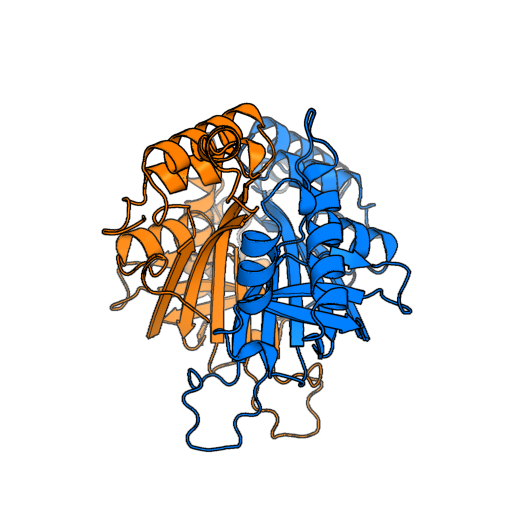 ? -17.359 -18.438 -1.624 1 81.12 219 THR B CA 1
ATOM 3310 C C . THR B 1 219 ? -17.812 -19.812 -2.1 1 81.12 219 THR B C 1
ATOM 3312 O O . THR B 1 219 ? -17.141 -20.828 -1.854 1 81.12 219 THR B O 1
ATOM 3315 N N . ALA B 1 220 ? -19.172 -19.859 -2.537 1 62.44 220 ALA B N 1
ATOM 3316 C CA . ALA B 1 220 ? -19.766 -21.094 -3.023 1 62.44 220 ALA B CA 1
ATOM 3317 C C . ALA B 1 220 ? -18.953 -21.688 -4.176 1 62.44 220 ALA B C 1
ATOM 3319 O O . ALA B 1 220 ? -18.484 -20.953 -5.047 1 62.44 220 ALA B O 1
ATOM 3320 N N . GLY B 1 221 ? -18.406 -23 -4.059 1 52.44 221 GLY B N 1
ATOM 3321 C CA . GLY B 1 221 ? -17.75 -23.75 -5.129 1 52.44 221 GLY B CA 1
ATOM 3322 C C . GLY B 1 221 ? -16.25 -23.844 -4.965 1 52.44 221 GLY B C 1
ATOM 3323 O O . GLY B 1 221 ? -15.539 -24.188 -5.914 1 52.44 221 GLY B O 1
ATOM 3324 N N . GLY B 1 222 ? -15.711 -23.266 -4.086 1 46.09 222 GLY B N 1
ATOM 3325 C CA . GLY B 1 222 ? -14.297 -23.484 -3.855 1 46.09 222 GLY B CA 1
ATOM 3326 C C . GLY B 1 222 ? -13.93 -24.953 -3.768 1 46.09 222 GLY B C 1
ATOM 3327 O O . GLY B 1 222 ? -14.398 -25.672 -2.879 1 46.09 222 GLY B O 1
ATOM 3328 N N . ARG B 1 223 ? -13.852 -25.625 -4.895 1 40.38 223 ARG B N 1
ATOM 3329 C CA . ARG B 1 223 ? -13.406 -27.016 -4.953 1 40.38 223 ARG B CA 1
ATOM 3330 C C . ARG B 1 223 ? -11.898 -27.125 -4.777 1 40.38 223 ARG B C 1
ATOM 3332 O O . ARG B 1 223 ? -11.164 -26.188 -5.133 1 40.38 223 ARG B O 1
#

InterPro domains:
  IPR007396 Transcriptional regulator PAI 2-type [PF04299] (1-175)
  IPR007396 Transcriptional regulator PAI 2-type [PIRSF010372] (1-214)
  IPR007396 Transcriptional regulator PAI 2-type [PTHR35802] (1-213)
  IPR012349 FMN-binding split barrel [G3DSA:2.30.110.10] (1-215)

Secondary structure (DSSP, 8-state):
----GGGEE--HHHHHHHHHHS-EEEEEEE--TTSS-S---SSSEEEEEEEEEEETTSSTT-EEEEEEETT-GGGG--S-EEEEEEEEEEEE-GGG-THHHHT-----EEEEEEEEEEEEEEEE--HHHHHHHHHHHHHHHHTTSSS---GGGS-HHHHHHHHHTEEEEEEEEEEEEEEEESSTTS-HHHHHHHHHHHHHH--TTHHHHHHHHHHSPPPTT--/----GGGEE--HHHHHHHHHHS-EEEEEEE--TT-S-S---SSSEEEEEEEEEEETTSSTT-EEEEEEETT-GGGG--S-EEEEEEEEEEEE-GGG-THHHHT-----EEEEEEEEEEEEEEEE--HHHHHHHHHHHHHHHHTTSSS---GGGS-HHHHHHHHHTEEEEEEEEEEEEEEEESSTTS-HHHHHHHHHHHHHH--TTHHHHHHHHHHSPPPTT--

Sequence (446 aa):
MYLPSHFAEHDTGALHALIEAHPLATWIAVRPTGGAADGTDGAGVEVNHVPFRLDRGRGPHGTLVGHVARANPVWQHAGPSVFVFHGPQAYVTPGWYPGKAVHGKVVPTWNYAVVHAHGRPRAVTDPAALHAIVATLTDRHEAARPAPWRVDDAPPDFVAQMLGAIVGIEVEIERLEGKFKLSQNRPPADRAAVREGLAARGQPGDAAAAAWMAGVPPTAGGRMYLPSHFAEHDTGALHALIEAHPLATWIAVRPTGGAADGTDGAGVEVNHVPFRLDRGRGPHGTLVGHVARANPVWQHAGPSVFVFHGPQAYVTPGWYPGKAVHGKVVPTWNYAVVHAHGRPRAVTDPAALHAIVATLTDRHEAARPAPWRVDDAPPDFVAQMLGAIVGIEVEIERLEGKFKLSQNRPPADRAAVREGLAARGQPGDAAAAAWMAGVPPTAGGR

Organism: Piscinibacter sakaiensis (NCBI:txid1547922)

pLDDT: mean 92.61, std 13.38, range [32.75, 98.88]

Foldseek 3Di:
DPADPQQWDDDLVVLLVLCLVQFWWFKKFFAPLPDPDDPPPSPRIDTDTWGWDWAPPPAPNTKTKTKDFPVDCCQVFFDKMKIKGWFFKDKFQQVLAPCCVVPNPDDIDMFTKMKIFMWTKHKDLPLVVLLVRVQVVQCSVQVPPPDRDGLVVDDPVVSSVVSNRMIMIMTDGPDMIMGGRQCLLADPRRSVSRLVVLVVVPDPRSPRSSVVSVVDHRDPHSD/DDADPQFWDDDLVVLLVLCLVQFWWFKKFFAPLPDPDDPPPSPRIDTDTWGWDWACPPAPNTKTKTKDFPVDCCQVFFDKMKIKGWFFKDKFQQVLAPCCVVPNPDDIDMFTKMKIFMWTKHKDLPLVVLLVRVQVVQCSVQVPPPDRDGLVVDPPVVSSVVSNRMIMIMTDGPDMIMGGRQCLLADPRRSVSRLVVLVVVPDVRSPRSSVVSVVDHRDPHSD

Solvent-accessible surface area (backbone atoms only — not comparable to full-atom values): 23779 Å² total; per-residue (Å²): 94,83,68,61,71,75,26,51,49,79,54,62,68,61,50,48,49,46,38,66,75,27,29,59,20,45,35,38,38,39,42,80,67,76,72,89,78,85,74,63,87,72,52,37,55,44,52,43,77,41,56,34,43,73,39,68,85,47,58,96,70,10,22,42,39,36,59,45,52,53,87,37,70,67,62,73,48,64,46,49,29,41,35,35,22,60,49,41,39,42,83,40,63,37,78,48,34,68,50,42,83,72,71,17,82,57,66,66,52,69,33,36,32,40,35,40,38,28,31,40,43,39,65,39,78,52,66,69,62,36,50,52,51,54,40,52,53,42,46,65,77,24,61,84,45,95,72,56,62,53,73,80,68,22,47,67,68,56,50,52,53,53,54,69,47,40,32,28,35,38,24,56,35,75,44,80,46,30,43,46,39,51,52,25,50,40,41,69,69,41,41,51,29,46,38,51,47,29,57,69,68,59,48,92,39,19,60,55,32,36,52,52,35,71,72,46,72,69,41,94,76,32,111,93,84,69,60,73,78,26,50,51,80,55,61,66,60,49,49,49,47,39,66,74,24,32,59,21,45,36,38,38,40,43,80,67,75,71,87,78,83,74,63,86,72,52,37,55,44,51,43,78,41,54,37,42,72,39,67,85,47,59,98,69,9,21,40,39,36,58,44,51,54,87,36,69,68,60,72,47,63,45,49,30,40,34,36,23,59,50,42,39,41,81,41,62,36,76,46,33,69,51,42,82,72,71,17,83,57,66,66,52,70,32,37,32,39,34,39,38,28,30,41,43,39,64,38,77,53,66,70,62,36,52,51,50,53,39,51,52,42,45,63,77,23,62,85,45,94,74,56,59,55,71,80,66,22,47,67,69,56,50,51,54,55,54,69,49,38,32,26,35,39,23,56,36,74,44,80,44,29,42,48,39,50,54,26,49,40,41,69,67,40,40,50,29,47,37,52,44,29,58,70,68,58,49,91,39,20,58,56,33,35,54,51,36,72,72,48,71,68,40,92,78,32,113